Protein AF-0000000087758909 (afdb_homodimer)

Foldseek 3Di:
DPALAAEAEQVVADPVRVVCLLAVQAKEWEAALLDLLQLLLQLLLSVLSGYYYYHYADLVCGDPCCCVPANVVSDDTWMRRNNDTDDTSLRNSQVSCCVRVVRQQCPVPNVLVNVLLVVLLVLADCVLLLCLLQDPDPVCNVVSVVVLCVSLVVSLCSLCPVQVVQVVQDLDSNHPDNHSNCSNHLSSLVLSCLQCCVLPVDHRCPPRVSVVRSNVVVCPDPSNVSSHDDSVVNNVVCVVSNPD/DPALAAEAEQVVADPVRVVCLLAVQAKEWEAALLDLLQLLLQLLLSVLSGYYYYHYADLVCGDPCCCVPANVVSDDTWMRRNNDTDDTSLRNSQVSCCVRVVRQQCPVPPVLVNVLLVVLLVLADCVLLLCLLQDPDPVCNVVSVVVLCVSLVVSLCSLCPVQVVQQVQDLDSNHPDNHSNCSNHLSSLVLSCLQCCVLPVDRRCPPRVSVVRSNVVVCPDPSNVSSHDDSVVNNVVCVVSNPD

Sequence (488 aa):
MSGAFEIVDYNSLSESDLASLKQDGKVHLFNNLVCPFGQRALWSAVETGVKFRMIDVSLVDMPSSYVEKFNRYHTVPFLLDNGNAIFESAIIAQFLDVKYNNGKLHLRDNPEQAALAQLAQAKFEIGAFYGYLRNQDPSKKEEFENEIHETLSELEKIYREHAAEFRSKGPYLLGDKLSSAEINIIPFFYRFQIVLKHYRGFDVLAGYPLLTAAYYAAIERNAFKITVKEPEYYIKAYAKYANPMSGAFEIVDYNSLSESDLASLKQDGKVHLFNNLVCPFGQRALWSAVETGVKFRMIDVSLVDMPSSYVEKFNRYHTVPFLLDNGNAIFESAIIAQFLDVKYNNGKLHLRDNPEQAALAQLAQAKFEIGAFYGYLRNQDPSKKEEFENEIHETLSELEKIYREHAAEFRSKGPYLLGDKLSSAEINIIPFFYRFQIVLKHYRGFDVLAGYPLLTAAYYAAIERNAFKITVKEPEYYIKAYAKYANP

Radius of gyration: 23.15 Å; Cα contacts (8 Å, |Δi|>4): 794; chains: 2; bounding box: 54×66×54 Å

InterPro domains:
  IPR004045 Glutathione S-transferase, N-terminal [PF13417] (29-102)
  IPR004045 Glutathione S-transferase, N-terminal [PS50404] (25-104)
  IPR010987 Glutathione S-transferase, C-terminal-like [PS50405] (106-244)
  IPR036249 Thioredoxin-like superfamily [SSF52833] (21-104)
  IPR036282 Glutathione S-transferase, C-terminal domain superfamily [SSF47616] (126-243)
  IPR040079 Glutathione transferase family [SFLDS00019] (28-218)
  IPR041695 Glutathione S-transferase, C-terminal domain [PF16865] (121-225)
  IPR050983 Glutathione S-transferase Omega/HSP26 [PTHR43968] (21-242)

Structure (mmCIF, N/CA/C/O backbone):
data_AF-0000000087758909-model_v1
#
loop_
_entity.id
_entity.type
_entity.pdbx_description
1 polymer 'Glutathione transferase family protein'
#
loop_
_atom_site.group_PDB
_atom_site.id
_atom_site.type_symbol
_atom_site.label_atom_id
_atom_site.label_alt_id
_atom_site.label_comp_id
_atom_site.label_asym_id
_atom_site.label_entity_id
_atom_site.label_seq_id
_atom_site.pdbx_PDB_ins_code
_atom_site.Cartn_x
_atom_site.Cartn_y
_atom_site.Cartn_z
_atom_site.occupancy
_atom_site.B_iso_or_equiv
_atom_site.auth_seq_id
_atom_site.auth_comp_id
_atom_site.auth_asym_id
_atom_site.auth_atom_id
_atom_site.pdbx_PDB_model_num
ATOM 1 N N . MET A 1 1 ? -4.223 36 6.074 1 33.66 1 MET A N 1
ATOM 2 C CA . MET A 1 1 ? -3.646 34.812 5.473 1 33.66 1 MET A CA 1
ATOM 3 C C . MET A 1 1 ? -4.559 34.25 4.383 1 33.66 1 MET A C 1
ATOM 5 O O . MET A 1 1 ? -5.715 33.938 4.645 1 33.66 1 MET A O 1
ATOM 9 N N . SER A 1 2 ? -4.719 34.719 3.184 1 42.66 2 SER A N 1
ATOM 10 C CA . SER A 1 2 ? -5.57 34.406 2.041 1 42.66 2 SER A CA 1
ATOM 11 C C . SER A 1 2 ? -5.691 32.906 1.83 1 42.66 2 SER A C 1
ATOM 13 O O . SER A 1 2 ? -4.812 32.281 1.229 1 42.66 2 SER A O 1
ATOM 15 N N . GLY A 1 3 ? -5.918 31.938 2.779 1 57.09 3 GLY A N 1
ATOM 16 C CA . GLY A 1 3 ? -5.707 30.547 3.146 1 57.09 3 GLY A CA 1
ATOM 17 C C . GLY A 1 3 ? -6.277 29.578 2.135 1 57.09 3 GLY A C 1
ATOM 18 O O . GLY A 1 3 ? -7.297 29.844 1.504 1 57.09 3 GLY A O 1
ATOM 19 N N . ALA A 1 4 ? -5.438 28.641 1.337 1 78.56 4 ALA A N 1
ATOM 20 C CA . ALA A 1 4 ? -5.777 27.75 0.235 1 78.56 4 ALA A CA 1
ATOM 21 C C . ALA A 1 4 ? -7.023 26.938 0.555 1 78.56 4 ALA A C 1
ATOM 23 O O . ALA A 1 4 ? -7.77 26.547 -0.349 1 78.56 4 ALA A O 1
ATOM 24 N N . PHE A 1 5 ? -7.34 26.875 1.922 1 93.88 5 PHE A N 1
ATOM 25 C CA . PHE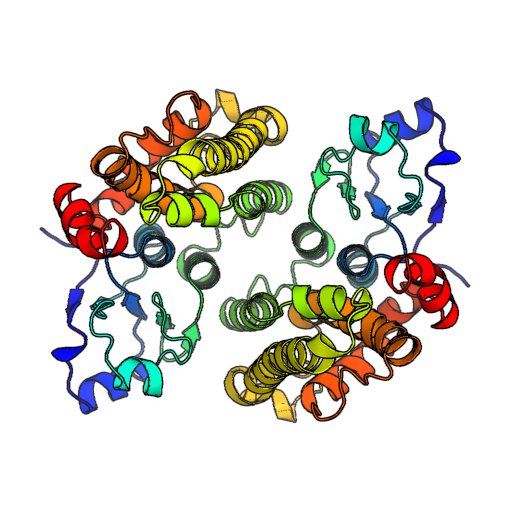 A 1 5 ? -8.508 26.094 2.314 1 93.88 5 PHE A CA 1
ATOM 26 C C . PHE A 1 5 ? -9.039 26.562 3.664 1 93.88 5 PHE A C 1
ATOM 28 O O . PHE A 1 5 ? -8.305 27.156 4.453 1 93.88 5 PHE A O 1
ATOM 35 N N . GLU A 1 6 ? -10.297 26.438 3.943 1 96.12 6 GLU A N 1
ATOM 36 C CA . GLU A 1 6 ? -10.953 26.766 5.203 1 96.12 6 GLU A CA 1
ATOM 37 C C . GLU A 1 6 ? -10.867 25.609 6.195 1 96.12 6 GLU A C 1
ATOM 39 O O . GLU A 1 6 ? -11.008 24.453 5.816 1 96.12 6 GLU A O 1
ATOM 44 N N . ILE A 1 7 ? -10.633 25.984 7.508 1 97.5 7 ILE A N 1
ATOM 45 C CA . ILE A 1 7 ? -10.656 24.984 8.578 1 97.5 7 ILE A CA 1
ATOM 46 C C . ILE A 1 7 ? -11.891 25.203 9.453 1 97.5 7 ILE A C 1
ATOM 48 O O . ILE A 1 7 ? -12.141 26.312 9.914 1 97.5 7 ILE A O 1
ATOM 52 N N . VAL A 1 8 ? -12.625 24.172 9.602 1 97.88 8 VAL A N 1
ATOM 53 C CA . VAL A 1 8 ? -13.812 24.203 10.445 1 97.88 8 VAL A CA 1
ATOM 54 C C . VAL A 1 8 ? -13.695 23.141 11.531 1 97.88 8 VAL A C 1
ATOM 56 O O . VAL A 1 8 ? -13.344 21.984 11.258 1 97.88 8 VAL A O 1
ATOM 59 N N . ASP A 1 9 ? -14.008 23.484 12.766 1 98.06 9 ASP A N 1
ATOM 60 C CA . ASP A 1 9 ? -13.992 22.531 13.867 1 98.06 9 ASP A CA 1
ATOM 61 C C . ASP A 1 9 ? -15.172 21.562 13.773 1 98.06 9 ASP A C 1
ATOM 63 O O . ASP A 1 9 ? -16.328 22 13.672 1 98.06 9 ASP A O 1
ATOM 67 N N . TYR A 1 10 ? -14.898 20.281 13.805 1 98.56 10 TYR A N 1
ATOM 68 C CA . TYR A 1 10 ? -15.945 19.266 13.727 1 98.56 10 TYR A CA 1
ATOM 69 C C . TYR A 1 10 ? -17.047 19.531 14.742 1 98.56 10 TYR A C 1
ATOM 71 O O . TYR A 1 10 ? -18.234 19.438 14.43 1 98.56 10 TYR A O 1
ATOM 79 N N . ASN A 1 11 ? -16.672 19.922 15.984 1 97.56 11 ASN A N 1
ATOM 80 C CA . ASN A 1 11 ? -17.609 20.062 17.094 1 97.56 11 ASN A CA 1
ATOM 81 C C . ASN A 1 11 ? -18.469 21.312 16.953 1 97.56 11 ASN A C 1
ATOM 83 O O . ASN A 1 11 ? -19.453 21.484 17.656 1 97.56 11 ASN A O 1
ATOM 87 N N . SER A 1 12 ? -18.094 22.203 16.047 1 97.88 12 SER A N 1
ATOM 88 C CA . SER A 1 12 ? -18.891 23.406 15.812 1 97.88 12 SER A CA 1
ATOM 89 C C . SER A 1 12 ? -20.031 23.141 14.844 1 97.88 12 SER A C 1
ATOM 91 O O . SER A 1 12 ? -20.922 23.969 14.68 1 97.88 12 SER A O 1
ATOM 93 N N . LEU A 1 13 ? -20.031 22 14.188 1 97.69 13 LEU A N 1
ATOM 94 C CA . LEU A 1 13 ? -21.031 21.656 13.195 1 97.69 13 LEU A CA 1
ATOM 95 C C . LEU A 1 13 ? -22.234 20.984 13.844 1 97.69 13 LEU A C 1
ATOM 97 O O . LEU A 1 13 ? -22.078 20.094 14.68 1 97.69 13 LEU A O 1
ATOM 101 N N . SER A 1 14 ? -23.469 21.391 13.492 1 97.06 14 SER A N 1
ATOM 102 C CA . SER A 1 14 ? -24.703 20.766 13.961 1 97.06 14 SER A CA 1
ATOM 103 C C . SER A 1 14 ? -24.938 19.422 13.266 1 97.06 14 SER A C 1
ATOM 105 O O . SER A 1 14 ? -24.266 19.109 12.281 1 97.06 14 SER A O 1
ATOM 107 N N . GLU A 1 15 ? -25.844 18.703 13.805 1 95.38 15 GLU A N 1
ATOM 108 C CA . GLU A 1 15 ? -26.234 17.453 13.172 1 95.38 15 GLU A CA 1
ATOM 109 C C . GLU A 1 15 ? -26.703 17.688 11.734 1 95.38 15 GLU A C 1
ATOM 111 O O . GLU A 1 15 ? -26.406 16.891 10.844 1 95.38 15 GLU A O 1
ATOM 116 N N . SER A 1 16 ? -27.422 18.719 11.594 1 96 16 SER A N 1
ATOM 117 C CA . SER A 1 16 ? -27.922 19.047 10.258 1 96 16 SER A CA 1
ATOM 118 C C . SER A 1 16 ? -26.781 19.422 9.32 1 96 16 SER A C 1
ATOM 120 O O . SER A 1 16 ? -26.812 19.078 8.141 1 96 16 SER A O 1
ATOM 122 N N . ASP A 1 17 ? -25.781 20.172 9.773 1 96.44 17 ASP A N 1
ATOM 123 C CA . ASP A 1 17 ? -24.609 20.5 8.984 1 96.44 17 ASP A CA 1
ATOM 124 C C . ASP A 1 17 ? -23.859 19.25 8.531 1 96.44 17 ASP A C 1
ATOM 126 O O . ASP A 1 17 ? -23.531 19.109 7.355 1 96.44 17 ASP A O 1
ATOM 130 N N . LEU A 1 18 ? -23.672 18.375 9.508 1 96.25 18 LEU A N 1
ATOM 131 C CA . LEU A 1 18 ? -22.953 17.141 9.227 1 96.25 18 LEU A CA 1
ATOM 132 C C . LEU A 1 18 ? -23.688 16.312 8.18 1 96.25 18 LEU A C 1
ATOM 134 O O . LEU A 1 18 ? -23.062 15.766 7.27 1 96.25 18 LEU A O 1
ATOM 138 N N . ALA A 1 19 ? -24.953 16.219 8.297 1 94.81 19 ALA A N 1
ATOM 139 C CA . ALA A 1 19 ? -25.766 15.469 7.336 1 94.81 19 ALA A CA 1
ATOM 140 C C . ALA A 1 19 ? -25.672 16.094 5.945 1 94.81 19 ALA A C 1
ATOM 142 O O . ALA A 1 19 ? -25.688 15.383 4.941 1 94.81 19 ALA A O 1
ATOM 143 N N . SER A 1 20 ? -25.562 17.344 5.863 1 96.44 20 SER A N 1
ATOM 144 C CA . SER A 1 20 ? -25.547 18.062 4.59 1 96.44 20 SER A CA 1
ATOM 145 C C . SER A 1 20 ? -24.234 17.844 3.852 1 96.44 20 SER A C 1
ATOM 147 O O . SER A 1 20 ? -24.172 17.984 2.629 1 96.44 20 SER A O 1
ATOM 149 N N . LEU A 1 21 ? -23.141 17.5 4.574 1 96.12 21 LEU A N 1
ATOM 150 C CA . LEU A 1 21 ? -21.828 17.297 3.965 1 96.12 21 LEU A CA 1
ATOM 151 C C . LEU A 1 21 ? -21.875 16.188 2.92 1 96.12 21 LEU A C 1
ATOM 153 O O . LEU A 1 21 ? -21.094 16.203 1.962 1 96.12 21 LEU A O 1
ATOM 157 N N . LYS A 1 22 ? -22.766 15.227 3.02 1 93.31 22 LYS A N 1
ATOM 158 C CA . LYS A 1 22 ? -22.828 14.062 2.146 1 93.31 22 LYS A CA 1
ATOM 159 C C . LYS A 1 22 ? -23.578 14.383 0.854 1 93.31 22 LYS A C 1
ATOM 161 O O . LYS A 1 22 ? -23.5 13.625 -0.115 1 93.31 22 LYS A O 1
ATOM 166 N N . GLN A 1 23 ? -24.188 15.656 0.849 1 93.94 23 GLN A N 1
ATOM 167 C CA . GLN A 1 23 ? -25.078 15.914 -0.288 1 93.94 23 GLN A CA 1
ATOM 168 C C . GLN A 1 23 ? -24.828 17.312 -0.862 1 93.94 23 GLN A C 1
ATOM 170 O O . GLN A 1 23 ? -25.547 17.734 -1.767 1 93.94 23 GLN A O 1
ATOM 175 N N . ASP A 1 24 ? -23.844 18.016 -0.482 1 96.25 24 ASP A N 1
ATOM 176 C CA . ASP A 1 24 ? -23.719 19.422 -0.848 1 96.25 24 ASP A CA 1
ATOM 177 C C . ASP A 1 24 ? -22.828 19.594 -2.076 1 96.25 24 ASP A C 1
ATOM 179 O O . ASP A 1 24 ? -22.578 20.703 -2.512 1 96.25 24 ASP A O 1
ATOM 183 N N . GLY A 1 25 ? -22.297 18.516 -2.646 1 96.12 25 GLY A N 1
ATOM 184 C CA . GLY A 1 25 ? -21.547 18.547 -3.887 1 96.12 25 GLY A CA 1
ATOM 185 C C . GLY A 1 25 ? -20.141 19.094 -3.713 1 96.12 25 GLY A C 1
ATOM 186 O O . GLY A 1 25 ? -19.484 19.453 -4.691 1 96.12 25 GLY A O 1
ATOM 187 N N . LYS A 1 26 ? -19.609 19.109 -2.486 1 97.44 26 LYS A N 1
ATOM 188 C CA . LYS A 1 26 ? -18.312 19.703 -2.189 1 97.44 26 LYS A CA 1
ATOM 189 C C . LYS A 1 26 ? -17.328 18.656 -1.689 1 97.44 26 LYS A C 1
ATOM 191 O O . LYS A 1 26 ? -17.672 17.484 -1.589 1 97.44 26 LYS A O 1
ATOM 196 N N . VAL A 1 27 ? -16.109 19.109 -1.549 1 98.38 27 VAL A N 1
ATOM 197 C CA . VAL A 1 27 ? -15.039 18.266 -1.03 1 98.38 27 VAL A CA 1
ATOM 198 C C . VAL A 1 27 ? -14.742 18.625 0.422 1 98.38 27 VAL A C 1
ATOM 200 O O . VAL A 1 27 ? -14.438 19.781 0.729 1 98.38 27 VAL A O 1
ATOM 203 N N . HIS A 1 28 ? -14.883 17.609 1.34 1 98.75 28 HIS A N 1
ATOM 204 C CA . HIS A 1 28 ? -14.602 17.781 2.76 1 98.75 28 HIS A CA 1
ATOM 205 C C . HIS A 1 28 ? -13.523 16.812 3.234 1 98.75 28 HIS A C 1
ATOM 207 O O . HIS A 1 28 ? -13.703 15.594 3.135 1 98.75 28 HIS A O 1
ATOM 213 N N . LEU A 1 29 ? -12.453 17.375 3.682 1 98.88 29 LEU A N 1
ATOM 214 C CA . LEU A 1 29 ? -11.359 16.562 4.219 1 98.88 29 LEU A CA 1
ATOM 215 C C . LEU A 1 29 ? -11.367 16.594 5.742 1 98.88 29 LEU A C 1
ATOM 217 O O . LEU A 1 29 ? -11.016 17.625 6.348 1 98.88 29 LEU A O 1
ATOM 221 N N . PHE A 1 30 ? -11.836 15.5 6.367 1 98.94 30 PHE A N 1
ATOM 222 C CA . PHE A 1 30 ? -11.703 15.359 7.812 1 98.94 30 PHE A CA 1
ATOM 223 C C . PHE A 1 30 ? -10.266 15.031 8.195 1 98.94 30 PHE A C 1
ATOM 225 O O . PHE A 1 30 ? -9.695 14.055 7.719 1 98.94 30 PHE A O 1
ATOM 232 N N . ASN A 1 31 ? -9.719 15.852 9.086 1 98.81 31 ASN A N 1
ATOM 233 C CA . ASN A 1 31 ? -8.273 15.773 9.289 1 98.81 31 ASN A CA 1
ATOM 234 C C . ASN A 1 31 ? -7.867 16.359 10.641 1 98.81 31 ASN A C 1
ATOM 236 O O . ASN A 1 31 ? -8.719 16.625 11.492 1 98.81 31 ASN A O 1
ATOM 240 N N . ASN A 1 32 ? -6.672 16.312 10.984 1 98.69 32 ASN A N 1
ATOM 241 C CA . ASN A 1 32 ? -6.004 16.953 12.117 1 98.69 32 ASN A CA 1
ATOM 242 C C . ASN A 1 32 ? -4.562 17.312 11.781 1 98.69 32 ASN A C 1
ATOM 244 O O . ASN A 1 32 ? -3.801 16.484 11.297 1 98.69 32 ASN A O 1
ATOM 248 N N . LEU A 1 33 ? -4.133 18.516 12.047 1 97.94 33 LEU A N 1
ATOM 249 C CA . LEU A 1 33 ? -2.844 19.047 11.609 1 97.94 33 LEU A CA 1
ATOM 250 C C . LEU A 1 33 ? -1.698 18.359 12.344 1 97.94 33 LEU A C 1
ATOM 252 O O . LEU A 1 33 ? -0.542 18.453 11.93 1 97.94 33 LEU A O 1
ATOM 256 N N . VAL A 1 34 ? -2.006 17.625 13.414 1 97.81 34 VAL A N 1
ATOM 257 C CA . VAL A 1 34 ? -0.989 16.922 14.188 1 97.81 34 VAL A CA 1
ATOM 258 C C . VAL A 1 34 ? -0.561 15.656 13.453 1 97.81 34 VAL A C 1
ATOM 260 O O . VAL A 1 34 ? 0.591 15.227 13.562 1 97.81 34 VAL A O 1
ATOM 263 N N . CYS A 1 35 ? -1.419 15.047 12.703 1 97.88 35 CYS A N 1
ATOM 264 C CA . CYS A 1 35 ? -1.244 13.703 12.156 1 97.88 35 CYS A CA 1
ATOM 265 C C . CYS A 1 35 ? -0.49 13.758 10.828 1 97.88 35 CYS A C 1
ATOM 267 O O . CYS A 1 35 ? -0.974 14.336 9.859 1 97.88 35 CYS A O 1
ATOM 269 N N . PRO A 1 36 ? 0.65 13.148 10.789 1 98.44 36 PRO A N 1
ATOM 270 C CA . PRO A 1 36 ? 1.379 13.156 9.516 1 98.44 36 PRO A CA 1
ATOM 271 C C . PRO A 1 36 ? 0.678 12.344 8.43 1 98.44 36 PRO A C 1
ATOM 273 O O . PRO A 1 36 ? 0.858 12.617 7.238 1 98.44 36 PRO A O 1
ATOM 276 N N . PHE A 1 37 ? -0.088 11.328 8.773 1 98.62 37 PHE A N 1
ATOM 277 C CA . PHE A 1 37 ? -0.928 10.641 7.797 1 98.62 37 PHE A CA 1
ATOM 278 C C . PHE A 1 37 ? -1.95 11.602 7.199 1 98.62 37 PHE A C 1
ATOM 280 O O . PHE A 1 37 ? -2.174 11.602 5.988 1 98.62 37 PHE A O 1
ATOM 287 N N . GLY A 1 38 ? -2.553 12.391 8.062 1 98.75 38 GLY A N 1
ATOM 288 C CA . GLY A 1 38 ? -3.469 13.414 7.598 1 98.75 38 GLY A CA 1
ATOM 289 C C . GLY A 1 38 ? -2.814 14.422 6.668 1 98.75 38 GLY A C 1
ATOM 290 O O . GLY A 1 38 ? -3.447 14.906 5.727 1 98.75 38 GLY A O 1
ATOM 291 N N . GLN A 1 39 ? -1.591 14.734 6.969 1 98.75 39 GLN A N 1
ATOM 292 C CA . GLN A 1 39 ? -0.885 15.719 6.148 1 98.75 39 GLN A CA 1
ATOM 293 C C . GLN A 1 39 ? -0.66 15.188 4.734 1 98.75 39 GLN A C 1
ATOM 295 O O . GLN A 1 39 ? -0.642 15.961 3.773 1 98.75 39 GLN A O 1
ATOM 300 N N . ARG A 1 40 ? -0.501 13.867 4.508 1 98.5 40 ARG A N 1
ATOM 301 C CA . ARG A 1 40 ? -0.451 13.297 3.166 1 98.5 40 ARG A CA 1
ATOM 302 C C . ARG A 1 40 ? -1.621 13.789 2.32 1 98.5 40 ARG A C 1
ATOM 304 O O . ARG A 1 40 ? -1.425 14.289 1.212 1 98.5 40 ARG A O 1
ATOM 311 N N . ALA A 1 41 ? -2.756 13.641 2.9 1 98.81 41 ALA A N 1
ATOM 312 C CA . ALA A 1 41 ? -3.992 13.977 2.199 1 98.81 41 ALA A CA 1
ATOM 313 C C . ALA A 1 41 ? -4.145 15.492 2.049 1 98.81 41 ALA A C 1
ATOM 315 O O . ALA A 1 41 ? -4.512 15.977 0.978 1 98.81 41 ALA A O 1
ATOM 316 N N . LEU A 1 42 ? -3.812 16.219 3.107 1 98.88 42 LEU A N 1
ATOM 317 C CA . LEU A 1 42 ? -3.961 17.656 3.1 1 98.88 42 LEU A CA 1
ATOM 318 C C . LEU A 1 42 ? -3.014 18.297 2.09 1 98.88 42 LEU A C 1
ATOM 320 O O . LEU A 1 42 ? -3.426 19.141 1.293 1 98.88 42 LEU A O 1
ATOM 324 N N . TRP A 1 43 ? -1.758 17.844 2.137 1 98.88 43 TRP A N 1
ATOM 325 C CA . TRP A 1 43 ? -0.763 18.344 1.188 1 98.88 43 TRP A CA 1
ATOM 326 C C . TRP A 1 43 ? -1.171 18.016 -0.245 1 98.88 43 TRP A C 1
ATOM 328 O O . TRP A 1 43 ? -1.09 18.875 -1.127 1 98.88 43 TRP A O 1
ATOM 338 N N . SER A 1 44 ? -1.695 16.828 -0.511 1 98.75 44 SER A N 1
ATOM 339 C CA . SER A 1 44 ? -2.178 16.438 -1.832 1 98.75 44 SER A CA 1
ATOM 340 C C . SER A 1 44 ? -3.326 17.328 -2.285 1 98.75 44 SER A C 1
ATOM 342 O O . SER A 1 44 ? -3.369 17.75 -3.443 1 98.75 44 SER A O 1
ATOM 344 N N . ALA A 1 45 ? -4.238 17.625 -1.367 1 98.75 45 ALA A N 1
ATOM 345 C CA . ALA A 1 45 ? -5.371 18.469 -1.714 1 98.75 45 ALA A CA 1
ATOM 346 C C . ALA A 1 45 ? -4.895 19.844 -2.189 1 98.75 45 ALA A C 1
ATOM 348 O O . ALA A 1 45 ? -5.355 20.344 -3.219 1 98.75 45 ALA A O 1
ATOM 349 N N . VAL A 1 46 ? -3.938 20.328 -1.503 1 98.62 46 VAL A N 1
ATOM 350 C CA . VAL A 1 46 ? -3.451 21.656 -1.845 1 98.62 46 VAL A CA 1
ATOM 351 C C . VAL A 1 46 ? -2.658 21.609 -3.148 1 98.62 46 VAL A C 1
ATOM 353 O O . VAL A 1 46 ? -2.828 22.453 -4.023 1 98.62 46 VAL A O 1
ATOM 356 N N . GLU A 1 47 ? -1.834 20.578 -3.326 1 98.31 47 GLU A N 1
ATOM 357 C CA . GLU A 1 47 ? -1.015 20.438 -4.527 1 98.31 47 GLU A CA 1
ATOM 358 C C . GLU A 1 47 ? -1.883 20.281 -5.773 1 98.31 47 GLU A C 1
ATOM 360 O O . GLU A 1 47 ? -1.497 20.719 -6.859 1 98.31 47 GLU A O 1
ATOM 365 N N . THR A 1 48 ? -3.076 19.688 -5.66 1 97.88 48 THR A N 1
ATOM 366 C CA . THR A 1 48 ? -3.914 19.375 -6.812 1 97.88 48 THR A CA 1
ATOM 367 C C . THR A 1 48 ? -4.812 20.562 -7.164 1 97.88 48 THR A C 1
ATOM 369 O O . THR A 1 48 ? -5.41 20.594 -8.242 1 97.88 48 THR A O 1
ATOM 372 N N . GLY A 1 49 ? -4.984 21.469 -6.219 1 97.19 49 GLY A N 1
ATOM 373 C CA . GLY A 1 49 ? -5.758 22.672 -6.461 1 97.19 49 GLY A CA 1
ATOM 374 C C . GLY A 1 49 ? -7.25 22.484 -6.266 1 97.19 49 GLY A C 1
ATOM 375 O O . GLY A 1 49 ? -8.039 23.391 -6.531 1 97.19 49 GLY A O 1
ATOM 376 N N . VAL A 1 50 ? -7.629 21.375 -5.777 1 97.69 50 VAL A N 1
ATOM 377 C CA . VAL A 1 50 ? -9.047 21.125 -5.531 1 97.69 50 VAL A CA 1
ATOM 378 C C . VAL A 1 50 ? -9.555 22.109 -4.469 1 97.69 50 VAL A C 1
ATOM 380 O O . VAL A 1 50 ? -8.836 22.422 -3.52 1 97.69 50 VAL A O 1
ATOM 383 N N . LYS A 1 51 ? -10.758 22.641 -4.711 1 97.81 51 LYS A N 1
ATOM 384 C CA . LYS A 1 51 ? -11.414 23.422 -3.658 1 97.81 51 LYS A CA 1
ATOM 385 C C . LYS A 1 51 ? -12 22.5 -2.59 1 97.81 51 LYS A C 1
ATOM 387 O O . LYS A 1 51 ? -12.711 21.547 -2.91 1 97.81 51 LYS A O 1
ATOM 392 N N . PHE A 1 52 ? -11.625 22.75 -1.332 1 98.31 52 PHE A N 1
ATOM 393 C CA . PHE A 1 52 ? -12.102 21.906 -0.246 1 98.31 52 PHE A CA 1
ATOM 394 C C . PHE A 1 52 ? -12.133 22.672 1.069 1 98.31 52 PHE A C 1
ATOM 396 O O . PHE A 1 52 ? -11.602 23.781 1.157 1 98.31 52 PHE A O 1
ATOM 403 N N . ARG A 1 53 ? -12.781 22.125 2.035 1 96.88 53 ARG A N 1
ATOM 404 C CA . ARG A 1 53 ? -12.656 22.547 3.426 1 96.88 53 ARG A CA 1
ATOM 405 C C . ARG A 1 53 ? -12.109 21.422 4.293 1 96.88 53 ARG A C 1
ATOM 407 O O . ARG A 1 53 ? -12.352 20.234 4.023 1 96.88 53 ARG A O 1
ATOM 414 N N . MET A 1 54 ? -11.32 21.844 5.215 1 98.62 54 MET A N 1
ATOM 415 C CA . MET A 1 54 ? -10.82 20.891 6.199 1 98.62 54 MET A CA 1
ATOM 416 C C . MET A 1 54 ? -11.672 20.906 7.461 1 98.62 54 MET A C 1
ATOM 418 O O . MET A 1 54 ? -11.906 21.969 8.047 1 98.62 54 MET A O 1
ATOM 422 N N . ILE A 1 55 ? -12.242 19.797 7.762 1 98.75 55 ILE A N 1
ATOM 423 C CA . ILE A 1 55 ? -12.953 19.641 9.023 1 98.75 55 ILE A CA 1
ATOM 424 C C . ILE A 1 55 ? -12.008 19.062 10.078 1 98.75 55 ILE A C 1
ATOM 426 O O . ILE A 1 55 ? -11.57 17.906 9.969 1 98.75 55 ILE A O 1
ATOM 430 N N . ASP A 1 56 ? -11.734 19.844 11.047 1 98.69 56 ASP A N 1
ATOM 431 C CA . ASP A 1 56 ? -10.766 19.484 12.078 1 98.69 56 ASP A CA 1
ATOM 432 C C . ASP A 1 56 ? -11.375 18.531 13.102 1 98.69 56 ASP A C 1
ATOM 434 O O . ASP A 1 56 ? -12.352 18.875 13.773 1 98.69 56 ASP A O 1
ATOM 438 N N . VAL A 1 57 ? -10.828 17.328 13.188 1 98.81 57 VAL A N 1
ATOM 439 C CA . VAL A 1 57 ? -11.281 16.297 14.109 1 98.81 57 VAL A CA 1
ATOM 440 C C . VAL A 1 57 ? -10.242 16.094 15.203 1 98.81 57 VAL A C 1
ATOM 442 O O . VAL A 1 57 ? -9.086 15.766 14.922 1 98.81 57 VAL A O 1
ATOM 445 N N . SER A 1 58 ? -10.656 16.219 16.453 1 97.5 58 SER A N 1
ATOM 446 C CA . SER A 1 58 ? -9.742 16.031 17.578 1 97.5 58 SER A CA 1
ATOM 447 C C . SER A 1 58 ? -9.234 14.602 17.656 1 97.5 58 SER A C 1
ATOM 449 O O . SER A 1 58 ? -10.016 13.648 17.531 1 97.5 58 SER A O 1
ATOM 451 N N . LEU A 1 59 ? -7.973 14.445 17.969 1 95.5 59 LEU A N 1
ATOM 452 C CA . LEU A 1 59 ? -7.391 13.117 18.141 1 95.5 59 LEU A CA 1
ATOM 453 C C . LEU A 1 59 ? -7.445 12.68 19.609 1 95.5 59 LEU A C 1
ATOM 455 O O . LEU A 1 59 ? -7.508 11.484 19.891 1 95.5 59 LEU A O 1
ATOM 459 N N . VAL A 1 60 ? -7.297 13.625 20.484 1 92.25 60 VAL A N 1
ATOM 460 C CA . VAL A 1 60 ? -7.262 13.359 21.922 1 92.25 60 VAL A CA 1
ATOM 461 C C . VAL A 1 60 ? -8.672 13.047 22.422 1 92.25 60 VAL A C 1
ATOM 463 O O . VAL A 1 60 ? -8.852 12.18 23.281 1 92.25 60 VAL A O 1
ATOM 466 N N . ASP A 1 61 ? -9.641 13.695 21.938 1 94.5 61 ASP A N 1
ATOM 467 C CA . ASP A 1 61 ? -11.062 13.492 22.234 1 94.5 61 ASP A CA 1
ATOM 468 C C . ASP A 1 61 ? -11.867 13.344 20.953 1 94.5 61 ASP A C 1
ATOM 470 O O . ASP A 1 61 ? -12.719 14.188 20.641 1 94.5 61 ASP A O 1
ATOM 474 N N . MET A 1 62 ? -11.617 12.266 20.25 1 97.56 62 MET A N 1
ATOM 475 C CA . MET A 1 62 ? -12.289 12.078 18.953 1 97.56 62 MET A CA 1
ATOM 476 C C . MET A 1 62 ? -13.797 11.914 19.141 1 97.56 62 MET A C 1
ATOM 478 O O . MET A 1 62 ? -14.242 11.062 19.922 1 97.56 62 MET A O 1
ATOM 482 N N . PRO A 1 63 ? -14.539 12.688 18.422 1 98 63 PRO A N 1
ATOM 483 C CA . PRO A 1 63 ? -15.992 12.594 18.594 1 98 63 PRO A CA 1
ATOM 484 C C . PRO A 1 63 ? -16.547 11.234 18.172 1 98 63 PRO A C 1
ATOM 486 O O . PRO A 1 63 ? -16.234 10.742 17.094 1 98 63 PRO A O 1
ATOM 489 N N . SER A 1 64 ? -17.438 10.648 19.047 1 97.31 64 SER A N 1
ATOM 490 C CA . SER A 1 64 ? -18.047 9.367 18.719 1 97.31 64 SER A CA 1
ATOM 491 C C . SER A 1 64 ? -18.891 9.461 17.453 1 97.31 64 SER A C 1
ATOM 493 O O . SER A 1 64 ? -18.984 8.492 16.703 1 97.31 64 SER A O 1
ATOM 495 N N . SER A 1 65 ? -19.469 10.609 17.25 1 97.62 65 SER A N 1
ATOM 496 C CA . SER A 1 65 ? -20.312 10.797 16.078 1 97.62 65 SER A CA 1
ATOM 497 C C . SER A 1 65 ? -19.484 10.758 14.797 1 97.62 65 SER A C 1
ATOM 499 O O . SER A 1 65 ? -19.969 10.336 13.742 1 97.62 65 SER A O 1
ATOM 501 N N . TYR A 1 66 ? -18.203 11.234 14.867 1 98.5 66 TYR A N 1
ATOM 502 C CA . TYR A 1 66 ? -17.312 11.125 13.719 1 98.5 66 TYR A CA 1
ATOM 503 C C . TYR A 1 66 ? -17.062 9.672 13.336 1 98.5 66 TYR A C 1
ATOM 505 O O . TYR A 1 66 ? -17.156 9.305 12.164 1 98.5 66 TYR A O 1
ATOM 513 N N . VAL A 1 67 ? -16.859 8.859 14.352 1 98.19 67 VAL A N 1
ATOM 514 C CA . VAL A 1 67 ? -16.609 7.434 14.141 1 98.19 67 VAL A CA 1
ATOM 515 C C . VAL A 1 67 ? -17.875 6.754 13.617 1 98.19 67 VAL A C 1
ATOM 517 O O . VAL A 1 67 ? -17.812 5.984 12.656 1 98.19 67 VAL A O 1
ATOM 520 N N . GLU A 1 68 ? -18.969 7.098 14.133 1 97.12 68 GLU A N 1
ATOM 521 C CA . GLU A 1 68 ? -20.234 6.457 13.789 1 97.12 68 GLU A CA 1
ATOM 522 C C . GLU A 1 68 ? -20.703 6.879 12.398 1 97.12 68 GLU A C 1
ATOM 524 O O . GLU A 1 68 ? -21.172 6.047 11.617 1 97.12 68 GLU A O 1
ATOM 529 N N . LYS A 1 69 ? -20.5 8.109 12.031 1 96.56 69 LYS A N 1
ATOM 530 C CA . LYS A 1 69 ? -21.172 8.648 10.859 1 96.56 69 LYS A CA 1
ATOM 531 C C . LYS A 1 69 ? -20.219 8.703 9.656 1 96.56 69 LYS A C 1
ATOM 533 O O . LYS A 1 69 ? -20.672 8.711 8.508 1 96.56 69 LYS A O 1
ATOM 538 N N . PHE A 1 70 ? -18.922 8.797 9.914 1 97.69 70 PHE A N 1
ATOM 539 C CA . PHE A 1 70 ? -18.031 9.117 8.805 1 97.69 70 PHE A CA 1
ATOM 540 C C . PHE A 1 70 ? -16.953 8.047 8.656 1 97.69 70 PHE A C 1
ATOM 542 O O . PHE A 1 70 ? -16.875 7.383 7.621 1 97.69 70 PHE A O 1
ATOM 549 N N . ASN A 1 71 ? -16.188 7.848 9.664 1 98.25 71 ASN A N 1
ATOM 550 C CA . ASN A 1 71 ? -15.062 6.938 9.516 1 98.25 71 ASN A CA 1
ATOM 551 C C . ASN A 1 71 ? -14.992 5.93 10.664 1 98.25 71 ASN A C 1
ATOM 553 O O . ASN A 1 71 ? -14.32 6.172 11.672 1 98.25 71 ASN A O 1
ATOM 557 N N . ARG A 1 72 ? -15.438 4.77 10.383 1 97.5 72 ARG A N 1
ATOM 558 C CA . ARG A 1 72 ? -15.539 3.727 11.391 1 97.5 72 ARG A CA 1
ATOM 559 C C . ARG A 1 72 ? -14.156 3.213 11.789 1 97.5 72 ARG A C 1
ATOM 561 O O . ARG A 1 72 ? -14.023 2.459 12.758 1 97.5 72 ARG A O 1
ATOM 568 N N . TYR A 1 73 ? -13.133 3.633 11.102 1 97.69 73 TYR A N 1
ATOM 569 C CA . TYR A 1 73 ? -11.797 3.135 11.391 1 97.69 73 TYR A CA 1
ATOM 570 C C . TYR A 1 73 ? -11.125 3.963 12.477 1 97.69 73 TYR A C 1
ATOM 572 O O . TYR A 1 73 ? -10.008 3.656 12.906 1 97.69 73 TYR A O 1
ATOM 580 N N . HIS A 1 74 ? -11.797 5.043 12.945 1 97.56 74 HIS A N 1
ATOM 581 C CA . HIS A 1 74 ? -11.328 5.832 14.078 1 97.56 74 HIS A CA 1
ATOM 582 C C . HIS A 1 74 ? -9.992 6.5 13.766 1 97.56 74 HIS A C 1
ATOM 584 O O . HIS A 1 74 ? -9.078 6.492 14.594 1 97.56 74 HIS A O 1
ATOM 590 N N . THR A 1 75 ? -9.844 6.945 12.477 1 97.81 75 THR A N 1
ATOM 591 C CA . THR A 1 75 ? -8.609 7.613 12.062 1 97.81 75 THR A CA 1
ATOM 592 C C . THR A 1 75 ? -8.914 8.867 11.25 1 97.81 75 THR A C 1
ATOM 594 O O . THR A 1 75 ? -10.062 9.078 10.836 1 97.81 75 THR A O 1
ATOM 597 N N . VAL A 1 76 ? -8.039 9.742 11.172 1 98.44 76 VAL A N 1
ATOM 598 C CA . VAL A 1 76 ? -7.941 10.75 10.117 1 98.44 76 VAL A CA 1
ATOM 599 C C . VAL A 1 76 ? -6.734 10.461 9.234 1 98.44 76 VAL A C 1
ATOM 601 O O . VAL A 1 76 ? -5.793 9.789 9.656 1 98.44 76 VAL A O 1
ATOM 604 N N . PRO A 1 77 ? -6.742 10.836 8.008 1 98.81 77 PRO A N 1
ATOM 605 C CA . PRO A 1 77 ? -7.754 11.617 7.297 1 98.81 77 PRO A CA 1
ATOM 606 C C . PRO A 1 77 ? -8.938 10.766 6.828 1 98.81 77 PRO A C 1
ATOM 608 O O . PRO A 1 77 ? -8.852 9.539 6.824 1 98.81 77 PRO A O 1
ATOM 611 N N . PHE A 1 78 ? -10.031 11.375 6.598 1 98.88 78 PHE A N 1
ATOM 612 C CA . PHE A 1 78 ? -11.219 10.875 5.926 1 98.88 78 PHE A CA 1
ATOM 613 C C . PHE A 1 78 ? -11.742 11.891 4.918 1 98.88 78 PHE A C 1
ATOM 615 O O . PHE A 1 78 ? -11.812 13.086 5.215 1 98.88 78 PHE A O 1
ATOM 622 N N . LEU A 1 79 ? -12.031 11.453 3.662 1 98.88 79 LEU A N 1
ATOM 623 C CA . LEU A 1 79 ? -12.445 12.359 2.598 1 98.88 79 LEU A CA 1
ATOM 624 C C . LEU A 1 79 ? -13.875 12.078 2.166 1 98.88 79 LEU A C 1
ATOM 626 O O . LEU A 1 79 ? -14.25 10.922 1.967 1 98.88 79 LEU A O 1
ATOM 630 N N . LEU A 1 80 ? -14.656 13.086 2.137 1 98.5 80 LEU A N 1
ATOM 631 C CA . LEU A 1 80 ? -15.945 13.086 1.454 1 98.5 80 LEU A CA 1
ATOM 632 C C . LEU A 1 80 ? -15.891 13.922 0.182 1 98.5 80 LEU A C 1
ATOM 634 O O . LEU A 1 80 ? -15.742 15.148 0.247 1 98.5 80 LEU A O 1
ATOM 638 N N . ASP A 1 81 ? -15.883 13.305 -0.952 1 98.12 81 ASP A N 1
ATOM 639 C CA . ASP A 1 81 ? -15.914 13.977 -2.244 1 98.12 81 ASP A CA 1
ATOM 640 C C . ASP A 1 81 ? -17.297 13.883 -2.881 1 98.12 81 ASP A C 1
ATOM 642 O O . ASP A 1 81 ? -17.625 12.875 -3.518 1 98.12 81 ASP A O 1
ATOM 646 N N . ASN A 1 82 ? -18.094 14.922 -2.738 1 93.75 82 ASN A N 1
ATOM 647 C CA . ASN A 1 82 ? -19.469 14.914 -3.219 1 93.75 82 ASN A CA 1
ATOM 648 C C . ASN A 1 82 ? -20.25 13.703 -2.707 1 93.75 82 ASN A C 1
ATOM 650 O O . ASN A 1 82 ? -20.859 12.969 -3.49 1 93.75 82 ASN A O 1
ATOM 654 N N . GLY A 1 83 ? -20 13.422 -1.4 1 93.44 83 GLY A N 1
ATOM 655 C CA . GLY A 1 83 ? -20.734 12.352 -0.743 1 93.44 83 GLY A CA 1
ATOM 656 C C . GLY A 1 83 ? -20.031 11.008 -0.83 1 93.44 83 GLY A C 1
ATOM 657 O O . GLY A 1 83 ? -20.406 10.062 -0.13 1 93.44 83 GLY A O 1
ATOM 658 N N . ASN A 1 84 ? -19.062 10.906 -1.67 1 95.81 84 ASN A N 1
ATOM 659 C CA . ASN A 1 84 ? -18.297 9.664 -1.786 1 95.81 84 ASN A CA 1
ATOM 660 C C . ASN A 1 84 ? -17.188 9.586 -0.731 1 95.81 84 ASN A C 1
ATOM 662 O O . ASN A 1 84 ? -16.344 10.477 -0.641 1 95.81 84 ASN A O 1
ATOM 666 N N . ALA A 1 85 ? -17.234 8.508 0.041 1 98.25 85 ALA A N 1
ATOM 667 C CA . ALA A 1 85 ? -16.297 8.312 1.142 1 98.25 85 ALA A CA 1
ATOM 668 C C . ALA A 1 85 ? -15 7.676 0.649 1 98.25 85 ALA A C 1
ATOM 670 O O . ALA A 1 85 ? -15.031 6.656 -0.043 1 98.25 85 ALA A O 1
ATOM 671 N N . ILE A 1 86 ? -13.898 8.242 0.917 1 98.81 86 ILE A N 1
ATOM 672 C CA . ILE A 1 86 ? -12.57 7.707 0.64 1 98.81 86 ILE A CA 1
ATOM 673 C C . ILE A 1 86 ? -11.766 7.617 1.937 1 98.81 86 ILE A C 1
ATOM 675 O O . ILE A 1 86 ? -11.719 8.578 2.711 1 98.81 86 ILE A O 1
ATOM 679 N N . PHE A 1 87 ? -11.148 6.453 2.135 1 98.75 87 PHE A N 1
ATOM 680 C CA . PHE A 1 87 ? -10.461 6.148 3.385 1 98.75 87 PHE A CA 1
ATOM 681 C C . PHE A 1 87 ? -8.961 6.023 3.16 1 98.75 87 PHE A C 1
ATOM 683 O O . PHE A 1 87 ? -8.508 5.91 2.021 1 98.75 87 PHE A O 1
ATOM 690 N N . GLU A 1 88 ? -8.203 6.09 4.242 1 98.69 88 GLU A N 1
ATOM 691 C CA . GLU A 1 88 ? -6.762 5.836 4.273 1 98.69 88 GLU A CA 1
ATOM 692 C C . GLU A 1 88 ? -5.988 6.969 3.604 1 98.69 88 GLU A C 1
ATOM 694 O O . GLU A 1 88 ? -6.312 7.371 2.484 1 98.69 88 GLU A O 1
ATOM 699 N N . SER A 1 89 ? -4.98 7.43 4.207 1 98.75 89 SER A N 1
ATOM 700 C CA . SER A 1 89 ? -4.285 8.664 3.844 1 98.75 89 SER A CA 1
ATOM 701 C C . SER A 1 89 ? -3.658 8.555 2.457 1 98.75 89 SER A C 1
ATOM 703 O O . SER A 1 89 ? -3.834 9.438 1.619 1 98.75 89 SER A O 1
ATOM 705 N N . ALA A 1 90 ? -2.953 7.422 2.197 1 98.69 90 ALA A N 1
ATOM 706 C CA . ALA A 1 90 ? -2.279 7.277 0.908 1 98.69 90 ALA A CA 1
ATOM 707 C C . ALA A 1 90 ? -3.291 7.109 -0.223 1 98.69 90 ALA A C 1
ATOM 709 O O . ALA A 1 90 ? -3.072 7.594 -1.336 1 98.69 90 ALA A O 1
ATOM 710 N N . ILE A 1 91 ? -4.43 6.402 0.066 1 98.81 91 ILE A N 1
ATOM 711 C CA . ILE A 1 91 ? -5.488 6.211 -0.919 1 98.81 91 ILE A CA 1
ATOM 712 C C . ILE A 1 91 ? -6.164 7.547 -1.221 1 98.81 91 ILE A C 1
ATOM 714 O O . ILE A 1 91 ? -6.414 7.875 -2.383 1 98.81 91 ILE A O 1
ATOM 718 N N . ILE A 1 92 ? -6.387 8.336 -0.201 1 98.94 92 ILE A N 1
ATOM 719 C CA . ILE A 1 92 ? -6.988 9.656 -0.362 1 98.94 92 ILE A CA 1
ATOM 720 C C . ILE A 1 92 ? -6.074 10.539 -1.209 1 98.94 92 ILE A C 1
ATOM 722 O O . ILE A 1 92 ? -6.535 11.219 -2.127 1 98.94 92 ILE A O 1
ATOM 726 N N . ALA A 1 93 ? -4.789 10.531 -0.925 1 98.88 93 ALA A N 1
ATOM 727 C CA . ALA A 1 93 ? -3.834 11.328 -1.686 1 98.88 93 ALA A CA 1
ATOM 728 C C . ALA A 1 93 ? -3.863 10.953 -3.166 1 98.88 93 ALA A C 1
ATOM 730 O O . ALA A 1 93 ? -3.9 11.836 -4.031 1 98.88 93 ALA A O 1
ATOM 731 N N . GLN A 1 94 ? -3.854 9.703 -3.406 1 98.62 94 GLN A N 1
ATOM 732 C CA . GLN A 1 94 ? -3.895 9.242 -4.789 1 98.62 94 GLN A CA 1
ATOM 733 C C . GLN A 1 94 ? -5.223 9.602 -5.449 1 98.62 94 GLN A C 1
ATOM 735 O O . GLN A 1 94 ? -5.25 10.039 -6.605 1 98.62 94 GLN A O 1
ATOM 740 N N . PHE A 1 95 ? -6.316 9.406 -4.727 1 98.81 95 PHE A N 1
ATOM 741 C CA . PHE A 1 95 ? -7.648 9.742 -5.227 1 98.81 95 PHE A CA 1
ATOM 742 C C . PHE A 1 95 ? -7.711 11.203 -5.66 1 98.81 95 PHE A C 1
ATOM 744 O O . PHE A 1 95 ? -8.117 11.508 -6.781 1 98.81 95 PHE A O 1
ATOM 751 N N . LEU A 1 96 ? -7.27 12.078 -4.82 1 98.81 96 LEU A N 1
ATOM 752 C CA . LEU A 1 96 ? -7.297 13.508 -5.105 1 98.81 96 LEU A CA 1
ATOM 753 C C . LEU A 1 96 ? -6.449 13.836 -6.328 1 98.81 96 LEU A C 1
ATOM 755 O O . LEU A 1 96 ? -6.852 14.641 -7.172 1 98.81 96 LEU A O 1
ATOM 759 N N . ASP A 1 97 ? -5.336 13.227 -6.422 1 98.69 97 ASP A N 1
ATOM 760 C CA . ASP A 1 97 ? -4.438 13.469 -7.543 1 98.69 97 ASP A CA 1
ATOM 761 C C . ASP A 1 97 ? -5.066 13.016 -8.859 1 98.69 97 ASP A C 1
ATOM 763 O O . ASP A 1 97 ? -5.07 13.758 -9.844 1 98.69 97 ASP A O 1
ATOM 767 N N . VAL A 1 98 ? -5.625 11.805 -8.867 1 98.12 98 VAL A N 1
ATOM 768 C CA . VAL A 1 98 ? -6.195 11.266 -10.102 1 98.12 98 VAL A CA 1
ATOM 769 C C . VAL A 1 98 ? -7.41 12.094 -10.516 1 98.12 98 VAL A C 1
ATOM 771 O O . VAL A 1 98 ? -7.531 12.492 -11.672 1 98.12 98 VAL A O 1
ATOM 774 N N . LYS A 1 99 ? -8.188 12.438 -9.625 1 97.88 99 LYS A N 1
ATOM 775 C CA . LYS A 1 99 ? -9.453 13.078 -9.953 1 97.88 99 LYS A CA 1
ATOM 776 C C . LYS A 1 99 ? -9.25 14.555 -10.297 1 97.88 99 LYS A C 1
ATOM 778 O O . LYS A 1 99 ? -9.906 15.078 -11.195 1 97.88 99 LYS A O 1
ATOM 783 N N . TYR A 1 100 ? -8.312 15.219 -9.648 1 98.12 100 TYR A N 1
ATOM 784 C CA . TYR A 1 100 ? -8.289 16.672 -9.758 1 98.12 100 TYR A CA 1
ATOM 785 C C . TYR A 1 100 ? -6.992 17.156 -10.391 1 98.12 100 TYR A C 1
ATOM 787 O O . TYR A 1 100 ? -6.844 18.344 -10.703 1 98.12 100 TYR A O 1
ATOM 795 N N . ASN A 1 101 ? -6.078 16.297 -10.609 1 97.94 101 ASN A N 1
ATOM 796 C CA . ASN A 1 101 ? -4.777 16.688 -11.141 1 97.94 101 ASN A CA 1
ATOM 797 C C . ASN A 1 101 ? -4.289 15.711 -12.203 1 97.94 101 ASN A C 1
ATOM 799 O O . ASN A 1 101 ? -3.086 15.617 -12.461 1 97.94 101 ASN A O 1
ATOM 803 N N . ASN A 1 102 ? -5.168 14.852 -12.742 1 97.06 102 ASN A N 1
ATOM 804 C CA . ASN A 1 102 ? -4.926 13.914 -13.836 1 97.06 102 ASN A CA 1
ATOM 805 C C . ASN A 1 102 ? -3.855 12.891 -13.461 1 97.06 102 ASN A C 1
ATOM 807 O O . ASN A 1 102 ? -3.148 12.383 -14.336 1 97.06 102 ASN A O 1
ATOM 811 N N . GLY A 1 103 ? -3.652 12.711 -12.211 1 97.75 103 GLY A N 1
ATOM 812 C CA . GLY A 1 103 ? -2.756 11.664 -11.742 1 97.75 103 GLY A CA 1
ATOM 813 C C . GLY A 1 103 ? -1.291 12 -11.945 1 97.75 103 GLY A C 1
ATOM 814 O O . GLY A 1 103 ? -0.456 11.102 -12.078 1 97.75 103 GLY A O 1
ATOM 815 N N . LYS A 1 104 ? -0.903 13.273 -11.922 1 97.69 104 LYS A N 1
ATOM 816 C CA . LYS A 1 104 ? 0.469 13.688 -12.203 1 97.69 104 LYS A CA 1
ATOM 817 C C . LYS A 1 104 ? 1.396 13.344 -11.047 1 97.69 104 LYS A C 1
ATOM 819 O O . LYS A 1 104 ? 2.535 12.922 -11.258 1 97.69 104 LYS A O 1
ATOM 824 N N . LEU A 1 105 ? 0.941 13.445 -9.836 1 98.06 105 LEU A N 1
ATOM 825 C CA . LEU A 1 105 ? 1.759 13.164 -8.664 1 98.06 105 LEU A CA 1
ATOM 826 C C . LEU A 1 105 ? 2.01 11.664 -8.523 1 98.06 105 LEU A C 1
ATOM 828 O O . LEU A 1 105 ? 3.096 11.25 -8.117 1 98.06 105 LEU A O 1
ATOM 832 N N . HIS A 1 106 ? 1.042 10.852 -8.883 1 95.88 106 HIS A N 1
ATOM 833 C CA . HIS A 1 106 ? 1.143 9.406 -8.766 1 95.88 106 HIS A CA 1
ATOM 834 C C . HIS A 1 106 ? 1.701 8.781 -10.039 1 95.88 106 HIS A C 1
ATOM 836 O O . HIS A 1 106 ? 1.964 7.578 -10.086 1 95.88 106 HIS A O 1
ATOM 842 N N . LEU A 1 107 ? 1.931 9.586 -11.031 1 97 107 LEU A N 1
ATOM 843 C CA . LEU A 1 107 ? 2.562 9.195 -12.289 1 97 107 LEU A CA 1
ATOM 844 C C . LEU A 1 107 ? 1.723 8.148 -13.016 1 97 107 LEU A C 1
ATOM 846 O O . LEU A 1 107 ? 2.234 7.102 -13.414 1 97 107 LEU A O 1
ATOM 850 N N . ARG A 1 108 ? 0.458 8.445 -13.172 1 95.31 108 ARG A N 1
ATOM 851 C CA . ARG A 1 108 ? -0.562 7.555 -13.711 1 95.31 108 ARG A CA 1
ATOM 852 C C . ARG A 1 108 ? -0.169 7.043 -15.094 1 95.31 108 ARG A C 1
ATOM 854 O O . ARG A 1 108 ? -0.452 5.895 -15.438 1 95.31 108 ARG A O 1
ATOM 861 N N . ASP A 1 109 ? 0.508 7.828 -15.891 1 95.06 109 ASP A N 1
ATOM 862 C CA . ASP A 1 109 ? 0.776 7.488 -17.281 1 95.06 109 ASP A CA 1
ATOM 863 C C . ASP A 1 109 ? 2.215 7.008 -17.469 1 95.06 109 ASP A C 1
ATOM 865 O O . ASP A 1 109 ? 2.674 6.816 -18.594 1 95.06 109 ASP A O 1
ATOM 869 N N . ASN A 1 110 ? 2.969 6.832 -16.422 1 97.25 110 ASN A N 1
ATOM 870 C CA . ASN A 1 110 ? 4.344 6.352 -16.438 1 97.25 110 ASN A CA 1
ATOM 871 C C . ASN A 1 110 ? 4.562 5.23 -15.422 1 97.25 110 ASN A C 1
ATOM 873 O O . ASN A 1 110 ? 5.098 5.465 -14.336 1 97.25 110 ASN A O 1
ATOM 877 N N . PRO A 1 111 ? 4.195 4.023 -15.852 1 97.88 111 PRO A N 1
ATOM 878 C CA . PRO A 1 111 ? 4.199 2.922 -14.883 1 97.88 111 PRO A CA 1
ATOM 879 C C . PRO A 1 111 ? 5.582 2.664 -14.289 1 97.88 111 PRO A C 1
ATOM 881 O O . PRO A 1 111 ? 5.695 2.26 -13.125 1 97.88 111 PRO A O 1
ATOM 884 N N . GLU A 1 112 ? 6.672 2.9 -15.039 1 98.25 112 GLU A N 1
ATOM 885 C CA . GLU A 1 112 ? 8.016 2.699 -14.508 1 98.25 112 GLU A CA 1
ATOM 886 C C . GLU A 1 112 ? 8.305 3.664 -13.367 1 98.25 112 GLU A C 1
ATOM 888 O O . GLU A 1 112 ? 8.781 3.254 -12.305 1 98.25 112 GLU A O 1
ATOM 893 N N . GLN A 1 113 ? 8.016 4.949 -13.586 1 98.44 113 GLN A N 1
ATOM 894 C CA . GLN A 1 113 ? 8.266 5.957 -12.555 1 98.44 113 GLN A CA 1
ATOM 895 C C . GLN A 1 113 ? 7.316 5.773 -11.375 1 98.44 113 GLN A C 1
ATOM 897 O O . GLN A 1 113 ? 7.715 5.965 -10.219 1 98.44 113 GLN A O 1
ATOM 902 N N . ALA A 1 114 ? 6.07 5.367 -11.688 1 98.5 114 ALA A N 1
ATOM 903 C CA . ALA A 1 114 ? 5.121 5.086 -10.617 1 98.5 114 ALA A CA 1
ATOM 904 C C . ALA A 1 114 ? 5.613 3.941 -9.734 1 98.5 114 ALA A C 1
ATOM 906 O O . ALA A 1 114 ? 5.531 4.016 -8.508 1 98.5 114 ALA A O 1
ATOM 907 N N . ALA A 1 115 ? 6.137 2.924 -10.344 1 98.75 115 ALA A N 1
ATOM 908 C CA . ALA A 1 115 ? 6.637 1.764 -9.609 1 98.75 115 ALA A CA 1
ATOM 909 C C . ALA A 1 115 ? 7.797 2.15 -8.695 1 98.75 115 ALA A C 1
ATOM 911 O O . ALA A 1 115 ? 7.883 1.683 -7.555 1 98.75 115 ALA A O 1
ATOM 912 N N . LEU A 1 116 ? 8.648 2.99 -9.164 1 98.75 116 LEU A N 1
ATOM 913 C CA . LEU A 1 116 ? 9.789 3.443 -8.375 1 98.75 116 LEU A CA 1
ATOM 914 C C . LEU A 1 116 ? 9.32 4.242 -7.164 1 98.75 116 LEU A C 1
ATOM 916 O O . LEU A 1 116 ? 9.805 4.031 -6.051 1 98.75 116 LEU A O 1
ATOM 920 N N . ALA A 1 117 ? 8.398 5.141 -7.367 1 98.81 117 ALA A N 1
ATOM 921 C CA . ALA A 1 117 ? 7.844 5.922 -6.266 1 98.81 117 ALA A CA 1
ATOM 922 C C . ALA A 1 117 ? 7.164 5.02 -5.238 1 98.81 117 ALA A C 1
ATOM 924 O O . ALA A 1 117 ? 7.316 5.219 -4.031 1 98.81 117 ALA A O 1
ATOM 925 N N . GLN A 1 118 ? 6.465 4.047 -5.727 1 98.69 118 GLN A N 1
ATOM 926 C CA . GLN A 1 118 ? 5.762 3.117 -4.848 1 98.69 118 GLN A CA 1
ATOM 927 C C . GLN A 1 118 ? 6.742 2.248 -4.066 1 98.69 118 GLN A C 1
ATOM 929 O O . GLN A 1 118 ? 6.48 1.88 -2.92 1 98.69 118 GLN A O 1
ATOM 934 N N . LEU A 1 119 ? 7.859 1.915 -4.672 1 98.81 119 LEU A N 1
ATOM 935 C CA . LEU A 1 119 ? 8.883 1.146 -3.969 1 98.81 119 LEU A CA 1
ATOM 936 C C . LEU A 1 119 ? 9.406 1.921 -2.768 1 98.81 119 LEU A C 1
ATOM 938 O O . LEU A 1 119 ? 9.555 1.362 -1.678 1 98.81 119 LEU A O 1
ATOM 942 N N . ALA A 1 120 ? 9.672 3.209 -2.969 1 98.81 120 ALA A N 1
ATOM 943 C CA . ALA A 1 120 ? 10.133 4.043 -1.862 1 98.81 120 ALA A CA 1
ATOM 944 C C . ALA A 1 120 ? 9.133 4.039 -0.713 1 98.81 120 ALA A C 1
ATOM 946 O O . ALA A 1 120 ? 9.508 3.852 0.447 1 98.81 120 ALA A O 1
ATOM 947 N N . GLN A 1 121 ? 7.898 4.215 -1.073 1 98.31 121 GLN A N 1
ATOM 948 C CA . GLN A 1 121 ? 6.848 4.207 -0.062 1 98.31 121 GLN A CA 1
ATOM 949 C C . GLN A 1 121 ? 6.785 2.861 0.653 1 98.31 121 GLN A C 1
ATOM 951 O O . GLN A 1 121 ? 6.645 2.807 1.876 1 98.31 121 GLN A O 1
ATOM 956 N N . ALA A 1 122 ? 6.895 1.812 -0.138 1 98.19 122 ALA A N 1
ATOM 957 C CA . ALA A 1 122 ? 6.77 0.46 0.402 1 98.19 122 ALA A CA 1
ATOM 958 C C . ALA A 1 122 ? 7.895 0.156 1.387 1 98.19 122 ALA A C 1
ATOM 960 O O . ALA A 1 122 ? 7.715 -0.629 2.32 1 98.19 122 ALA A O 1
ATOM 961 N N . LYS A 1 123 ? 9.023 0.75 1.243 1 98.5 123 LYS A N 1
ATOM 962 C CA . LYS A 1 123 ? 10.188 0.422 2.053 1 98.5 123 LYS A CA 1
ATOM 963 C C . LYS A 1 123 ? 10.336 1.388 3.225 1 98.5 123 LYS A C 1
ATOM 965 O O . LYS A 1 123 ? 11.234 1.231 4.059 1 98.5 123 LYS A O 1
ATOM 970 N N . PHE A 1 124 ? 9.414 2.367 3.303 1 98.31 124 PHE A N 1
ATOM 971 C CA . PHE A 1 124 ? 9.398 3.293 4.43 1 98.31 124 PHE A CA 1
ATOM 972 C C . PHE A 1 124 ? 8.633 2.699 5.605 1 98.31 124 PHE A C 1
ATOM 974 O O . PHE A 1 124 ? 7.418 2.523 5.535 1 98.31 124 PHE A O 1
ATOM 981 N N . GLU A 1 125 ? 9.344 2.389 6.711 1 97.06 125 GLU A N 1
ATOM 982 C CA . GLU A 1 125 ? 8.75 1.782 7.898 1 97.06 125 GLU A CA 1
ATOM 983 C C . GLU A 1 125 ? 8.648 2.787 9.039 1 97.06 125 GLU A C 1
ATOM 985 O O . GLU A 1 125 ? 9.648 3.098 9.688 1 97.06 125 GLU A O 1
ATOM 990 N N . ILE A 1 126 ? 7.445 3.137 9.336 1 97.19 126 ILE A N 1
ATOM 991 C CA . ILE A 1 126 ? 7.223 4.246 10.258 1 97.19 126 ILE A CA 1
ATOM 992 C C . ILE A 1 126 ? 7.184 3.73 11.695 1 97.19 126 ILE A C 1
ATOM 994 O O . ILE A 1 126 ? 7.352 4.5 12.641 1 97.19 126 ILE A O 1
ATOM 998 N N . GLY A 1 127 ? 7 2.42 11.898 1 96.88 127 GLY A N 1
ATOM 999 C CA . GLY A 1 127 ? 6.797 1.851 13.219 1 96.88 127 GLY A CA 1
ATOM 1000 C C . GLY A 1 127 ? 7.91 2.186 14.195 1 96.88 127 GLY A C 1
ATOM 1001 O O . GLY A 1 127 ? 7.648 2.521 15.352 1 96.88 127 GLY A O 1
ATOM 1002 N N . ALA A 1 128 ? 9.133 2.129 13.742 1 96.19 128 ALA A N 1
ATOM 1003 C CA . ALA A 1 128 ? 10.297 2.355 14.602 1 96.19 128 ALA A CA 1
ATOM 1004 C C . ALA A 1 128 ? 10.328 3.797 15.102 1 96.19 128 ALA A C 1
ATOM 1006 O O . ALA A 1 128 ? 10.789 4.062 16.219 1 96.19 128 ALA A O 1
ATOM 1007 N N . PHE A 1 129 ? 9.828 4.73 14.312 1 98.19 129 PHE A N 1
ATOM 1008 C CA . PHE A 1 129 ? 9.812 6.137 14.703 1 98.19 129 PHE A CA 1
ATOM 1009 C C . PHE A 1 129 ? 8.867 6.359 15.875 1 98.19 129 PHE A C 1
ATOM 1011 O O . PHE A 1 129 ? 9.242 6.973 16.875 1 98.19 129 PHE A O 1
ATOM 1018 N N . TYR A 1 130 ? 7.703 5.816 15.773 1 97.88 130 TYR A N 1
ATOM 1019 C CA . TYR A 1 130 ? 6.727 5.938 16.859 1 97.88 130 TYR A CA 1
ATOM 1020 C C . TYR A 1 130 ? 7.184 5.176 18.094 1 97.88 130 TYR A C 1
ATOM 1022 O O . TYR A 1 130 ? 7 5.641 19.219 1 97.88 130 TYR A O 1
ATOM 1030 N N . GLY A 1 131 ? 7.77 3.975 17.828 1 97.75 131 GLY A N 1
ATOM 1031 C CA . GLY A 1 131 ? 8.289 3.193 18.938 1 97.75 131 GLY A CA 1
ATOM 1032 C C . GLY A 1 131 ? 9.344 3.93 19.734 1 97.75 131 GLY A C 1
ATOM 1033 O O . GLY A 1 131 ? 9.289 3.943 20.969 1 97.75 131 GLY A O 1
ATOM 1034 N N . TYR A 1 132 ? 10.234 4.57 19.031 1 98 132 TYR A N 1
ATOM 1035 C CA . TYR A 1 132 ? 11.289 5.32 19.703 1 98 132 TYR A CA 1
ATOM 1036 C C . TYR A 1 132 ? 10.719 6.512 20.469 1 98 132 TYR A C 1
ATOM 1038 O O . TYR A 1 132 ? 11.109 6.773 21.609 1 98 132 TYR A O 1
ATOM 1046 N N . LEU A 1 133 ? 9.828 7.223 19.859 1 98.19 133 LEU A N 1
ATOM 1047 C CA . LEU A 1 133 ? 9.219 8.398 20.484 1 98.19 133 LEU A CA 1
ATOM 1048 C C . LEU A 1 133 ? 8.555 8.039 21.797 1 98.19 133 LEU A C 1
ATOM 1050 O O . LEU A 1 133 ? 8.672 8.781 22.781 1 98.19 133 LEU A O 1
ATOM 1054 N N . ARG A 1 134 ? 7.93 6.934 21.859 1 97.5 134 ARG A N 1
ATOM 1055 C CA . ARG A 1 134 ? 7.168 6.543 23.047 1 97.5 134 ARG A CA 1
ATOM 1056 C C . ARG A 1 134 ? 8.055 5.816 24.047 1 97.5 134 ARG A C 1
ATOM 1058 O O . ARG A 1 134 ? 7.672 5.641 25.203 1 97.5 134 ARG A O 1
ATOM 1065 N N . ASN A 1 135 ? 9.227 5.414 23.656 1 97.06 135 ASN A N 1
ATOM 1066 C CA . ASN A 1 135 ? 10.094 4.566 24.469 1 97.06 135 ASN A CA 1
ATOM 1067 C C . ASN A 1 135 ? 10.531 5.266 25.75 1 97.06 135 ASN A C 1
ATOM 1069 O O . ASN A 1 135 ? 11.031 6.387 25.703 1 97.06 135 ASN A O 1
ATOM 1073 N N . GLN A 1 136 ? 10.344 4.504 26.875 1 95.62 136 GLN A N 1
ATOM 1074 C CA . GLN A 1 136 ? 10.773 5.02 28.172 1 95.62 136 GLN A CA 1
ATOM 1075 C C . GLN A 1 136 ? 11.945 4.207 28.719 1 95.62 136 GLN A C 1
ATOM 1077 O O . GLN A 1 136 ? 12.469 4.512 29.797 1 95.62 136 GLN A O 1
ATOM 1082 N N . ASP A 1 137 ? 12.367 3.188 28.016 1 96.88 137 ASP A N 1
ATOM 1083 C CA . ASP A 1 137 ? 13.445 2.293 28.422 1 96.88 137 ASP A CA 1
ATOM 1084 C C . ASP A 1 137 ? 14.75 2.641 27.719 1 96.88 137 ASP A C 1
ATOM 1086 O O . ASP A 1 137 ? 14.945 2.283 26.547 1 96.88 137 ASP A O 1
ATOM 1090 N N . PRO A 1 138 ? 15.641 3.217 28.438 1 95.25 138 PRO A N 1
ATOM 1091 C CA . PRO A 1 138 ? 16.906 3.627 27.812 1 95.25 138 PRO A CA 1
ATOM 1092 C C . PRO A 1 138 ? 17.672 2.453 27.203 1 95.25 138 PRO A C 1
ATOM 1094 O O . PRO A 1 138 ? 18.453 2.639 26.266 1 95.25 138 PRO A O 1
ATOM 1097 N N . SER A 1 139 ? 17.391 1.279 27.656 1 97.5 139 SER A N 1
ATOM 1098 C CA . SER A 1 139 ? 18.125 0.114 27.156 1 97.5 139 SER A CA 1
ATOM 1099 C C . SER A 1 139 ? 17.672 -0.253 25.75 1 97.5 139 SER A C 1
ATOM 1101 O O . SER A 1 139 ? 18.359 -0.995 25.047 1 97.5 139 SER A O 1
ATOM 1103 N N . LYS A 1 140 ? 16.594 0.286 25.281 1 97.62 140 LYS A N 1
ATOM 1104 C CA . LYS A 1 140 ? 16.047 -0.037 23.969 1 97.62 140 LYS A CA 1
ATOM 1105 C C . LYS A 1 140 ? 16.375 1.058 22.953 1 97.62 140 LYS A C 1
ATOM 1107 O O . LYS A 1 140 ? 16.031 0.938 21.781 1 97.62 140 LYS A O 1
ATOM 1112 N N . LYS A 1 141 ? 17 2.088 23.469 1 97.12 141 LYS A N 1
ATOM 1113 C CA . LYS A 1 141 ? 17.328 3.238 22.625 1 97.12 141 LYS A CA 1
ATOM 1114 C C . LYS A 1 141 ? 18.062 2.807 21.359 1 97.12 141 LYS A C 1
ATOM 1116 O O . LYS A 1 141 ? 17.656 3.164 20.25 1 97.12 141 LYS A O 1
ATOM 1121 N N . GLU A 1 142 ? 19.094 2.057 21.5 1 97.56 142 GLU A N 1
ATOM 1122 C CA . GLU A 1 142 ? 19.938 1.655 20.375 1 97.56 142 GLU A CA 1
ATOM 1123 C C . GLU A 1 142 ? 19.172 0.797 19.391 1 97.56 142 GLU A C 1
ATOM 1125 O O . GLU A 1 142 ? 19.375 0.902 18.172 1 97.56 142 GLU A O 1
ATOM 1130 N N . GLU A 1 143 ? 18.344 -0.042 19.906 1 98.19 143 GLU A N 1
ATOM 1131 C CA . GLU A 1 143 ? 17.516 -0.894 19.047 1 98.19 143 GLU A CA 1
ATOM 1132 C C . GLU A 1 143 ? 16.625 -0.059 18.141 1 98.19 143 GLU A C 1
ATOM 1134 O O . GLU A 1 143 ? 16.562 -0.29 16.922 1 98.19 143 GLU A O 1
ATOM 1139 N N . PHE A 1 144 ? 15.938 0.893 18.672 1 97.94 144 PHE A N 1
ATOM 1140 C CA . PHE A 1 144 ? 15.055 1.761 17.891 1 97.94 144 PHE A CA 1
ATOM 1141 C C . PHE A 1 144 ? 15.844 2.6 16.906 1 97.94 144 PHE A C 1
ATOM 1143 O O . PHE A 1 144 ? 15.438 2.748 15.75 1 97.94 144 PHE A O 1
ATOM 1150 N N . GLU A 1 145 ? 16.938 3.199 17.344 1 98.12 145 GLU A N 1
ATOM 1151 C CA . GLU A 1 145 ? 17.766 3.994 16.438 1 98.12 145 GLU A CA 1
ATOM 1152 C C . GLU A 1 145 ? 18.25 3.162 15.258 1 98.12 145 GLU A C 1
ATOM 1154 O O . GLU A 1 145 ? 18.234 3.631 14.117 1 98.12 145 GLU A O 1
ATOM 1159 N N . ASN A 1 146 ? 18.688 1.928 15.555 1 98.44 146 ASN A N 1
ATOM 1160 C CA . ASN A 1 146 ? 19.141 1.042 14.484 1 98.44 146 ASN A CA 1
ATOM 1161 C C . ASN A 1 146 ? 18.016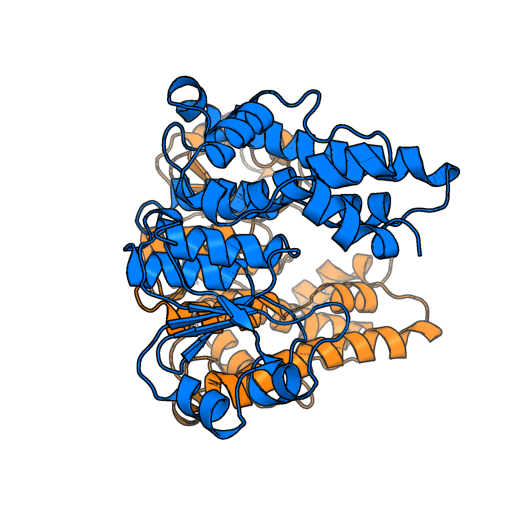 0.752 13.484 1 98.44 146 ASN A C 1
ATOM 1163 O O . ASN A 1 146 ? 18.25 0.72 12.273 1 98.44 146 ASN A O 1
ATOM 1167 N N . GLU A 1 147 ? 16.812 0.526 13.961 1 98.44 147 GLU A N 1
ATOM 1168 C CA . GLU A 1 147 ? 15.672 0.26 13.086 1 98.44 147 GLU A CA 1
ATOM 1169 C C . GLU A 1 147 ? 15.352 1.469 12.219 1 98.44 147 GLU A C 1
ATOM 1171 O O . GLU A 1 147 ? 15.031 1.32 11.031 1 98.44 147 GLU A O 1
ATOM 1176 N N . ILE A 1 148 ? 15.414 2.629 12.781 1 98.69 148 ILE A N 1
ATOM 1177 C CA . ILE A 1 148 ? 15.18 3.855 12.023 1 98.69 148 ILE A CA 1
ATOM 1178 C C . ILE A 1 148 ? 16.266 4.012 10.961 1 98.69 148 ILE A C 1
ATOM 1180 O O . ILE A 1 148 ? 15.969 4.312 9.797 1 98.69 148 ILE A O 1
ATOM 1184 N N . HIS A 1 149 ? 17.516 3.74 11.32 1 98.69 149 HIS A N 1
ATOM 1185 C CA . HIS A 1 149 ? 18.609 3.832 10.367 1 98.69 149 HIS A CA 1
ATOM 1186 C C . HIS A 1 149 ? 18.453 2.822 9.234 1 98.69 149 HIS A C 1
ATOM 1188 O O . HIS A 1 149 ? 18.781 3.111 8.086 1 98.69 149 HIS A O 1
ATOM 1194 N N . GLU A 1 150 ? 17.953 1.689 9.562 1 98.5 150 GLU A N 1
ATOM 1195 C CA . GLU A 1 150 ? 17.734 0.676 8.531 1 98.5 150 GLU A CA 1
ATOM 1196 C C . GLU A 1 150 ? 16.766 1.17 7.473 1 98.5 150 GLU A C 1
ATOM 1198 O O . GLU A 1 150 ? 17.031 1.052 6.273 1 98.5 150 GLU A O 1
ATOM 1203 N N . THR A 1 151 ? 15.648 1.716 7.938 1 98.38 151 THR A N 1
ATOM 1204 C CA . THR A 1 151 ? 14.641 2.195 6.996 1 98.38 151 THR A CA 1
ATOM 1205 C C . THR A 1 151 ? 15.164 3.395 6.211 1 98.38 151 THR A C 1
ATOM 1207 O O . THR A 1 151 ? 14.945 3.494 5 1 98.38 151 THR A O 1
ATOM 1210 N N . LEU A 1 152 ? 15.867 4.312 6.789 1 98.81 152 LEU A N 1
ATOM 1211 C CA . LEU A 1 152 ? 16.391 5.496 6.117 1 98.81 152 LEU A CA 1
ATOM 1212 C C . LEU A 1 152 ? 17.5 5.121 5.145 1 98.81 152 LEU A C 1
ATOM 1214 O O . LEU A 1 152 ? 17.594 5.688 4.055 1 98.81 152 LEU A O 1
ATOM 1218 N N . SER A 1 153 ? 18.344 4.176 5.551 1 98.81 153 SER A N 1
ATOM 1219 C CA . SER A 1 153 ? 19.391 3.701 4.664 1 98.81 153 SER A CA 1
ATOM 1220 C C . SER A 1 153 ? 18.812 3.059 3.408 1 98.81 153 SER A C 1
ATOM 1222 O O . SER A 1 153 ? 19.344 3.254 2.309 1 98.81 153 SER A O 1
ATOM 1224 N N . GLU A 1 154 ? 17.812 2.316 3.611 1 98.75 154 GLU A N 1
ATOM 1225 C CA . GLU A 1 154 ? 17.141 1.7 2.465 1 98.75 154 GLU A CA 1
ATOM 1226 C C . GLU A 1 154 ? 16.562 2.756 1.527 1 98.75 154 GLU A C 1
ATOM 1228 O O . GLU A 1 154 ? 16.734 2.666 0.308 1 98.75 154 GLU A O 1
ATOM 1233 N N . LEU A 1 155 ? 15.914 3.742 2.061 1 98.81 155 LEU A N 1
ATOM 1234 C CA . LEU A 1 155 ? 15.367 4.82 1.242 1 98.81 155 LEU A CA 1
ATOM 1235 C C . LEU A 1 155 ? 16.484 5.562 0.509 1 98.81 155 LEU A C 1
ATOM 1237 O O . LEU A 1 155 ? 16.359 5.848 -0.685 1 98.81 155 LEU A O 1
ATOM 1241 N N . GLU A 1 156 ? 17.5 5.879 1.229 1 98.81 156 GLU A N 1
ATOM 1242 C CA . GLU A 1 156 ? 18.656 6.551 0.624 1 98.81 156 GLU A CA 1
ATOM 1243 C C . GLU A 1 156 ? 19.219 5.738 -0.539 1 98.81 156 GLU A C 1
ATOM 1245 O O . GLU A 1 156 ? 19.594 6.301 -1.569 1 98.81 156 GLU A O 1
ATOM 1250 N N . LYS A 1 157 ? 19.297 4.441 -0.347 1 98.69 157 LYS A N 1
ATOM 1251 C CA . LYS A 1 157 ? 19.797 3.537 -1.385 1 98.69 157 LYS A CA 1
ATOM 1252 C C . LYS A 1 157 ? 18.875 3.551 -2.604 1 98.69 157 LYS A C 1
ATOM 1254 O O . LYS A 1 157 ? 19.344 3.516 -3.742 1 98.69 157 LYS A O 1
ATOM 1259 N N . ILE A 1 158 ? 17.578 3.596 -2.422 1 98.81 158 ILE A N 1
ATOM 1260 C CA . ILE A 1 158 ? 16.625 3.684 -3.523 1 98.81 158 ILE A CA 1
ATOM 1261 C C . ILE A 1 158 ? 16.875 4.969 -4.312 1 98.81 158 ILE A C 1
ATOM 1263 O O . ILE A 1 158 ? 16.969 4.941 -5.543 1 98.81 158 ILE A O 1
ATOM 1267 N N . TYR A 1 159 ? 17.031 6.082 -3.631 1 98.75 159 TYR A N 1
ATOM 1268 C CA . TYR A 1 159 ? 17.297 7.355 -4.281 1 98.75 159 TYR A CA 1
ATOM 1269 C C . TYR A 1 159 ? 18.609 7.309 -5.051 1 98.75 159 TYR A C 1
ATOM 1271 O O . TYR A 1 159 ? 18.719 7.867 -6.145 1 98.75 159 TYR A O 1
ATOM 1279 N N . ARG A 1 160 ? 19.547 6.637 -4.492 1 98.38 160 ARG A N 1
ATOM 1280 C CA . ARG A 1 160 ? 20.906 6.641 -5.039 1 98.38 160 ARG A CA 1
ATOM 1281 C C . ARG A 1 160 ? 21.031 5.652 -6.195 1 98.38 160 ARG A C 1
ATOM 1283 O O . ARG A 1 160 ? 21.609 5.977 -7.234 1 98.38 160 ARG A O 1
ATOM 1290 N N . GLU A 1 161 ? 20.516 4.465 -6.012 1 97.81 161 GLU A N 1
ATOM 1291 C CA . GLU A 1 161 ? 20.797 3.385 -6.949 1 97.81 161 GLU A CA 1
ATOM 1292 C C . GLU A 1 161 ? 19.625 3.15 -7.895 1 97.81 161 GLU A C 1
ATOM 1294 O O . GLU A 1 161 ? 19.797 3.135 -9.117 1 97.81 161 GLU A O 1
ATOM 1299 N N . HIS A 1 162 ? 18.422 3.035 -7.402 1 97.56 162 HIS A N 1
ATOM 1300 C CA . HIS A 1 162 ? 17.266 2.771 -8.25 1 97.56 162 HIS A CA 1
ATOM 1301 C C . HIS A 1 162 ? 16.844 4.016 -9.031 1 97.56 162 HIS A C 1
ATOM 1303 O O . HIS A 1 162 ? 16.312 3.914 -10.133 1 97.56 162 HIS A O 1
ATOM 1309 N N . ALA A 1 163 ? 17.109 5.219 -8.477 1 98.19 163 ALA A N 1
ATOM 1310 C CA . ALA A 1 163 ? 16.75 6.48 -9.117 1 98.19 163 ALA A CA 1
ATOM 1311 C C . ALA A 1 163 ? 17.984 7.223 -9.609 1 98.19 163 ALA A C 1
ATOM 1313 O O . ALA A 1 163 ? 18 8.453 -9.68 1 98.19 163 ALA A O 1
ATOM 1314 N N . ALA A 1 164 ? 19.031 6.543 -9.93 1 97.69 164 ALA A N 1
ATOM 1315 C CA . ALA A 1 164 ? 20.312 7.125 -10.281 1 97.69 164 ALA A CA 1
ATOM 1316 C C . ALA A 1 164 ? 20.172 8.102 -11.445 1 97.69 164 ALA A C 1
ATOM 1318 O O . ALA A 1 164 ? 20.797 9.164 -11.453 1 97.69 164 ALA A O 1
ATOM 1319 N N . GLU A 1 165 ? 19.359 7.809 -12.391 1 96.81 165 GLU A N 1
ATOM 1320 C CA . GLU A 1 165 ? 19.219 8.617 -13.594 1 96.81 165 GLU A CA 1
ATOM 1321 C C . GLU A 1 165 ? 18.625 9.984 -13.289 1 96.81 165 GLU A C 1
ATOM 1323 O O . GLU A 1 165 ? 18.734 10.914 -14.086 1 96.81 165 GLU A O 1
ATOM 1328 N N . PHE A 1 166 ? 18.031 10.109 -12.094 1 98 166 PHE A N 1
ATOM 1329 C CA . PHE A 1 166 ? 17.312 11.336 -11.758 1 98 166 PHE A CA 1
ATOM 1330 C C . PHE A 1 166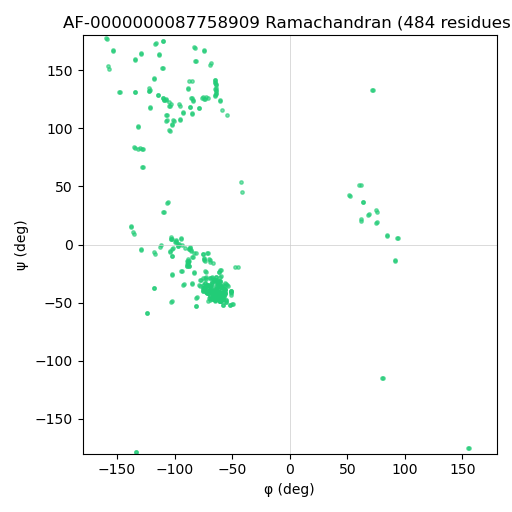 ? 18.156 12.219 -10.836 1 98 166 PHE A C 1
ATOM 1332 O O . PHE A 1 166 ? 17.812 13.375 -10.609 1 98 166 PHE A O 1
ATOM 1339 N N . ARG A 1 167 ? 19.281 11.758 -10.281 1 96.56 167 ARG A N 1
ATOM 1340 C CA . ARG A 1 167 ? 20.047 12.43 -9.234 1 96.56 167 ARG A CA 1
ATOM 1341 C C . ARG A 1 167 ? 20.562 13.773 -9.719 1 96.56 167 ARG A C 1
ATOM 1343 O O . ARG A 1 167 ? 20.594 14.75 -8.969 1 96.56 167 ARG A O 1
ATOM 1350 N N . SER A 1 168 ? 20.891 13.898 -10.961 1 96.75 168 SER A N 1
ATOM 1351 C CA . SER A 1 168 ? 21.453 15.141 -11.477 1 96.75 168 SER A CA 1
ATOM 1352 C C . SER A 1 168 ? 20.359 16.109 -11.898 1 96.75 168 SER A C 1
ATOM 1354 O O . SER A 1 168 ? 20.625 17.266 -12.25 1 96.75 168 SER A O 1
ATOM 1356 N N . LYS A 1 169 ? 19.125 15.656 -11.797 1 98.25 169 LYS A N 1
ATOM 1357 C CA . LYS A 1 169 ? 18.047 16.438 -12.391 1 98.25 169 LYS A CA 1
ATOM 1358 C C . LYS A 1 169 ? 17.25 17.188 -11.32 1 98.25 169 LYS A C 1
ATOM 1360 O O . LYS A 1 169 ? 16.375 18 -11.641 1 98.25 169 LYS A O 1
ATOM 1365 N N . GLY A 1 170 ? 17.578 16.938 -10.023 1 98.31 170 GLY A N 1
ATOM 1366 C CA . GLY A 1 170 ? 16.875 17.625 -8.953 1 98.31 170 GLY A CA 1
ATOM 1367 C C . GLY A 1 170 ? 16.891 16.875 -7.641 1 98.31 170 GLY A C 1
ATOM 1368 O O . GLY A 1 170 ? 17.469 15.789 -7.551 1 98.31 170 GLY A O 1
ATOM 1369 N N . PRO A 1 171 ? 16.203 17.375 -6.656 1 98.56 171 PRO A N 1
ATOM 1370 C CA . PRO A 1 171 ? 16.312 16.828 -5.297 1 98.56 171 PRO A CA 1
ATOM 1371 C C . PRO A 1 171 ? 15.328 15.703 -5.02 1 98.56 171 PRO A C 1
ATOM 1373 O O . PRO A 1 171 ? 15.492 14.961 -4.047 1 98.56 171 PRO A O 1
ATOM 1376 N N . TYR A 1 172 ? 14.305 15.609 -5.824 1 98.81 172 TYR A N 1
ATOM 1377 C CA . TYR A 1 172 ? 13.273 14.609 -5.543 1 98.81 172 TYR A CA 1
ATOM 1378 C C . TYR A 1 172 ? 13.688 13.242 -6.078 1 98.81 172 TYR A C 1
ATOM 1380 O O . TYR A 1 172 ? 14.688 13.117 -6.789 1 98.81 172 TYR A O 1
ATOM 1388 N N . LEU A 1 173 ? 12.969 12.195 -5.727 1 98.88 173 LEU A N 1
ATOM 1389 C CA . LEU A 1 173 ? 13.227 10.852 -6.223 1 98.88 173 LEU A CA 1
ATOM 1390 C C . LEU A 1 173 ? 13.328 10.836 -7.742 1 98.88 173 LEU A C 1
ATOM 1392 O O . LEU A 1 173 ? 14.211 10.188 -8.305 1 98.88 173 LEU A O 1
ATOM 1396 N N . LEU A 1 174 ? 12.414 11.633 -8.367 1 98.62 174 LEU A N 1
ATOM 1397 C CA . LEU A 1 174 ? 12.336 11.68 -9.82 1 98.62 174 LEU A CA 1
ATOM 1398 C C . LEU A 1 174 ? 12.898 12.992 -10.359 1 98.62 174 LEU A C 1
ATOM 1400 O O . LEU A 1 174 ? 12.359 13.555 -11.312 1 98.62 174 LEU A O 1
ATOM 1404 N N . GLY A 1 175 ? 13.914 13.461 -9.711 1 98.38 175 GLY A N 1
ATOM 1405 C CA . GLY A 1 175 ? 14.57 14.672 -10.156 1 98.38 175 GLY A CA 1
ATOM 1406 C C . GLY A 1 175 ? 13.852 15.938 -9.727 1 98.38 175 GLY A C 1
ATOM 1407 O O . GLY A 1 175 ? 13.688 16.188 -8.531 1 98.38 175 GLY A O 1
ATOM 1408 N N . ASP A 1 176 ? 13.359 16.656 -10.656 1 97.75 176 ASP A N 1
ATOM 1409 C CA . ASP A 1 176 ? 12.727 17.938 -10.359 1 97.75 176 ASP A CA 1
ATOM 1410 C C . ASP A 1 176 ? 11.219 17.797 -10.195 1 97.75 176 ASP A C 1
ATOM 1412 O O . ASP A 1 176 ? 10.508 18.781 -9.992 1 97.75 176 ASP A O 1
ATOM 1416 N N . LYS A 1 177 ? 10.836 16.531 -10.266 1 97.12 177 LYS A N 1
ATOM 1417 C CA . LYS A 1 177 ? 9.398 16.281 -10.219 1 97.12 177 LYS A CA 1
ATOM 1418 C C . LYS A 1 177 ? 8.969 15.75 -8.852 1 97.12 177 LYS A C 1
ATOM 1420 O O . LYS A 1 177 ? 9.43 14.688 -8.43 1 97.12 177 LYS A O 1
ATOM 1425 N N . LEU A 1 178 ? 8.07 16.531 -8.164 1 98.69 178 LEU A N 1
ATOM 1426 C CA . LEU A 1 178 ? 7.398 16.016 -6.977 1 98.69 178 LEU A CA 1
ATOM 1427 C C . LEU A 1 178 ? 6.504 14.836 -7.328 1 98.69 178 LEU A C 1
ATOM 1429 O O . LEU A 1 178 ? 5.773 14.875 -8.32 1 98.69 178 LEU A O 1
ATOM 1433 N N . SER A 1 179 ? 6.605 13.781 -6.57 1 98.5 179 SER A N 1
ATOM 1434 C CA . SER A 1 179 ? 5.793 12.594 -6.828 1 98.5 179 SER A CA 1
ATOM 1435 C C . SER A 1 179 ? 5.168 12.062 -5.543 1 98.5 179 SER A C 1
ATOM 1437 O O . SER A 1 179 ? 5.348 12.648 -4.473 1 98.5 179 SER A O 1
ATOM 1439 N N . SER A 1 180 ? 4.453 10.977 -5.684 1 98.56 180 SER A N 1
ATOM 1440 C CA . SER A 1 180 ? 3.803 10.328 -4.547 1 98.56 180 SER A CA 1
ATOM 1441 C C . SER A 1 180 ? 4.828 9.859 -3.52 1 98.56 180 SER A C 1
ATOM 1443 O O . SER A 1 180 ? 4.504 9.711 -2.34 1 98.56 180 SER A O 1
ATOM 1445 N N . ALA A 1 181 ? 6.078 9.641 -3.936 1 98.75 181 ALA A N 1
ATOM 1446 C CA . ALA A 1 181 ? 7.113 9.25 -2.982 1 98.75 181 ALA A CA 1
ATOM 1447 C C . ALA A 1 181 ? 7.262 10.289 -1.875 1 98.75 181 ALA A C 1
ATOM 1449 O O . ALA A 1 181 ? 7.188 9.961 -0.69 1 98.75 181 ALA A O 1
ATOM 1450 N N . GLU A 1 182 ? 7.43 11.531 -2.275 1 98.88 182 GLU A N 1
ATOM 1451 C CA . GLU A 1 182 ? 7.605 12.602 -1.294 1 98.88 182 GLU A CA 1
ATOM 1452 C C . GLU A 1 182 ? 6.312 12.867 -0.53 1 98.88 182 GLU A C 1
ATOM 1454 O O . GLU A 1 182 ? 6.332 13.078 0.684 1 98.88 182 GLU A O 1
ATOM 1459 N N . ILE A 1 183 ? 5.176 12.812 -1.241 1 98.88 183 ILE A N 1
ATOM 1460 C CA . ILE A 1 183 ? 3.879 13.039 -0.608 1 98.88 183 ILE A CA 1
ATOM 1461 C C . ILE A 1 183 ? 3.695 12.062 0.55 1 98.88 183 ILE A C 1
ATOM 1463 O O . ILE A 1 183 ? 3.197 12.438 1.614 1 98.88 183 ILE A O 1
ATOM 1467 N N . ASN A 1 184 ? 4.125 10.852 0.366 1 98.75 184 ASN A N 1
ATOM 1468 C CA . ASN A 1 184 ? 3.842 9.781 1.315 1 98.75 184 ASN A CA 1
ATOM 1469 C C . ASN A 1 184 ? 4.898 9.711 2.414 1 98.75 184 ASN A C 1
ATOM 1471 O O . ASN A 1 184 ? 4.68 9.086 3.453 1 98.75 184 ASN A O 1
ATOM 1475 N N . ILE A 1 185 ? 6.055 10.352 2.254 1 98.81 185 ILE A N 1
ATOM 1476 C CA . ILE A 1 185 ? 7.16 10.102 3.176 1 98.81 185 ILE A CA 1
ATOM 1477 C C . ILE A 1 185 ? 7.523 11.391 3.912 1 98.81 185 ILE A C 1
ATOM 1479 O O . ILE A 1 185 ? 7.734 11.375 5.125 1 98.81 185 ILE A O 1
ATOM 1483 N N . ILE A 1 186 ? 7.48 12.555 3.273 1 98.88 186 ILE A N 1
ATOM 1484 C CA . ILE A 1 186 ? 8.07 13.789 3.783 1 98.88 186 ILE A CA 1
ATOM 1485 C C . ILE A 1 186 ? 7.258 14.297 4.969 1 98.88 186 ILE A C 1
ATOM 1487 O O . ILE A 1 186 ? 7.812 14.867 5.914 1 98.88 186 ILE A O 1
ATOM 1491 N N . PRO A 1 187 ? 5.926 14.133 4.988 1 98.88 187 PRO A N 1
ATOM 1492 C CA . PRO A 1 187 ? 5.184 14.547 6.18 1 98.88 187 PRO A CA 1
ATOM 1493 C C . PRO A 1 187 ? 5.719 13.914 7.461 1 98.88 187 PRO A C 1
ATOM 1495 O O . PRO A 1 187 ? 5.746 14.562 8.508 1 98.88 187 PRO A O 1
ATOM 1498 N N . PHE A 1 188 ? 6.172 12.711 7.359 1 98.81 188 PHE A N 1
ATOM 1499 C CA . PHE A 1 188 ? 6.711 12.008 8.516 1 98.81 188 PHE A CA 1
ATOM 1500 C C . PHE A 1 188 ? 8.094 12.531 8.875 1 98.81 188 PHE A C 1
ATOM 1502 O O . PHE A 1 188 ? 8.422 12.703 10.047 1 98.81 188 PHE A O 1
ATOM 1509 N N . PHE A 1 189 ? 8.898 12.797 7.832 1 98.75 189 PHE A N 1
ATOM 1510 C CA . PHE A 1 189 ? 10.203 13.398 8.094 1 98.75 189 PHE A CA 1
ATOM 1511 C C . PHE A 1 189 ? 10.039 14.727 8.828 1 98.75 189 PHE A C 1
ATOM 1513 O O . PHE A 1 189 ? 10.75 15 9.797 1 98.75 189 PHE A O 1
ATOM 1520 N N . TYR A 1 190 ? 9.102 15.508 8.359 1 98.75 190 TYR A N 1
ATOM 1521 C CA . TYR A 1 190 ? 8.875 16.812 8.977 1 98.75 190 TYR A CA 1
ATOM 1522 C C . TYR A 1 190 ? 8.5 16.656 10.445 1 98.75 190 TYR A C 1
ATOM 1524 O O . TYR A 1 190 ? 9.094 17.297 11.32 1 98.75 190 TYR A O 1
ATOM 1532 N N . ARG A 1 191 ? 7.582 15.797 10.703 1 98.5 191 ARG A N 1
ATOM 1533 C CA . ARG A 1 191 ? 7.098 15.594 12.07 1 98.5 191 ARG A CA 1
ATOM 1534 C C . ARG A 1 191 ? 8.203 15.039 12.961 1 98.5 191 ARG A C 1
ATOM 1536 O O . ARG A 1 191 ? 8.461 15.57 14.047 1 98.5 191 ARG A O 1
ATOM 1543 N N . PHE A 1 192 ? 8.898 14.039 12.516 1 98.25 192 PHE A N 1
ATOM 1544 C CA . PHE A 1 192 ? 9.789 13.289 13.391 1 98.25 192 PHE A CA 1
ATOM 1545 C C . PHE A 1 192 ? 11.133 13.992 13.516 1 98.25 192 PHE A C 1
ATOM 1547 O O . PHE A 1 192 ? 11.852 13.797 14.5 1 98.25 192 PHE A O 1
ATOM 1554 N N . GLN A 1 193 ? 11.5 14.82 12.508 1 97.81 193 GLN A N 1
ATOM 1555 C CA . GLN A 1 193 ? 12.641 15.711 12.695 1 97.81 193 GLN A CA 1
ATOM 1556 C C . GLN A 1 193 ? 12.438 16.625 13.906 1 97.81 193 GLN A C 1
ATOM 1558 O O . GLN A 1 193 ? 13.383 16.906 14.641 1 97.81 193 GLN A O 1
ATOM 1563 N N . ILE A 1 194 ? 11.273 17.016 14.125 1 98.44 194 ILE A N 1
ATOM 1564 C CA . ILE A 1 194 ? 10.93 17.953 15.203 1 98.44 194 ILE A CA 1
ATOM 1565 C C . ILE A 1 194 ? 10.82 17.188 16.516 1 98.44 194 ILE A C 1
ATOM 1567 O O . ILE A 1 194 ? 11.562 17.469 17.469 1 98.44 194 ILE A O 1
ATOM 1571 N N . VAL A 1 195 ? 10.016 16.109 16.594 1 98.62 195 VAL A N 1
ATOM 1572 C CA . VAL A 1 195 ? 9.609 15.57 17.891 1 98.62 195 VAL A CA 1
ATOM 1573 C C . VAL A 1 195 ? 10.688 14.609 18.406 1 98.62 195 VAL A C 1
ATOM 1575 O O . VAL A 1 195 ? 10.906 14.5 19.609 1 98.62 195 VAL A O 1
ATOM 1578 N N . LEU A 1 196 ? 11.383 13.891 17.5 1 98.5 196 LEU A N 1
ATOM 1579 C CA . LEU A 1 196 ? 12.43 13 17.984 1 98.5 196 LEU A CA 1
ATOM 1580 C C . LEU A 1 196 ? 13.664 13.797 18.406 1 98.5 196 LEU A C 1
ATOM 1582 O O . LEU A 1 196 ? 14.383 13.398 19.328 1 98.5 196 LEU A O 1
ATOM 1586 N N . LYS A 1 197 ? 13.93 14.898 17.672 1 98.12 197 LYS A N 1
ATOM 1587 C CA . LYS A 1 197 ? 15.008 15.766 18.109 1 98.12 197 LYS A CA 1
ATOM 1588 C C . LYS A 1 197 ? 14.727 16.328 19.5 1 98.12 197 LYS A C 1
ATOM 1590 O O . LYS A 1 197 ? 15.594 16.312 20.375 1 98.12 197 LYS A O 1
ATOM 1595 N N . HIS A 1 198 ? 13.562 16.781 19.734 1 98.5 198 HIS A N 1
ATOM 1596 C CA . HIS A 1 198 ? 13.188 17.422 21 1 98.5 198 HIS A CA 1
ATOM 1597 C C . HIS A 1 198 ? 13.148 16.422 22.141 1 98.5 198 HIS A C 1
ATOM 1599 O O . HIS A 1 198 ? 13.758 16.641 23.188 1 98.5 198 HIS A O 1
ATOM 1605 N N . TYR A 1 199 ? 12.508 15.266 21.969 1 98.25 199 TYR A N 1
ATOM 1606 C CA . TYR A 1 199 ? 12.195 14.383 23.094 1 98.25 199 TYR A CA 1
ATOM 1607 C C . TYR A 1 199 ? 13.281 13.328 23.266 1 98.25 199 TYR A C 1
ATOM 1609 O O . TYR A 1 199 ? 13.453 12.789 24.359 1 98.25 199 TYR A O 1
ATOM 1617 N N . ARG A 1 200 ? 14.047 13.031 22.188 1 97.69 200 ARG A N 1
ATOM 1618 C CA . ARG A 1 200 ? 14.977 11.906 22.266 1 97.69 200 ARG A CA 1
ATOM 1619 C C . ARG A 1 200 ? 16.375 12.32 21.828 1 97.69 200 ARG A C 1
ATOM 1621 O O . ARG A 1 200 ? 17.297 11.5 21.828 1 97.69 200 ARG A O 1
ATOM 1628 N N . GLY A 1 201 ? 16.547 13.562 21.375 1 97.38 201 GLY A N 1
ATOM 1629 C CA . GLY A 1 201 ? 17.844 14.031 20.938 1 97.38 201 GLY A CA 1
ATOM 1630 C C . GLY A 1 201 ? 18.328 13.359 19.672 1 97.38 201 GLY A C 1
ATOM 1631 O O . GLY A 1 201 ? 19.531 13.211 19.453 1 97.38 201 GLY A O 1
ATOM 1632 N N . PHE A 1 202 ? 17.406 12.898 18.891 1 97.94 202 PHE A N 1
ATOM 1633 C CA . PHE A 1 202 ? 17.734 12.141 17.703 1 97.94 202 PHE A CA 1
ATOM 1634 C C . PHE A 1 202 ? 17.484 12.969 16.438 1 97.94 202 PHE A C 1
ATOM 1636 O O . PHE A 1 202 ? 16.375 13.492 16.25 1 97.94 202 PHE A O 1
ATOM 1643 N N . ASP A 1 203 ? 18.438 13.125 15.594 1 98 203 ASP A N 1
ATOM 1644 C CA . ASP A 1 203 ? 18.328 13.812 14.305 1 98 203 ASP A CA 1
ATOM 1645 C C . ASP A 1 203 ? 18.062 12.82 13.18 1 98 203 ASP A C 1
ATOM 1647 O O . ASP A 1 203 ? 18.984 12.164 12.688 1 98 203 ASP A O 1
ATOM 1651 N N . VAL A 1 204 ? 16.906 12.797 12.664 1 97.88 204 VAL A N 1
ATOM 1652 C CA . VAL A 1 204 ? 16.391 11.75 11.797 1 97.88 204 VAL A CA 1
ATOM 1653 C C . VAL A 1 204 ? 17.172 11.734 10.484 1 97.88 204 VAL A C 1
ATOM 1655 O O . VAL A 1 204 ? 17.594 10.672 10.023 1 97.88 204 VAL A O 1
ATOM 1658 N N . LEU A 1 205 ? 17.438 12.867 9.914 1 98.12 205 LEU A N 1
ATOM 1659 C CA . LEU A 1 205 ? 17.922 12.906 8.539 1 98.12 205 LEU A CA 1
ATOM 1660 C C . LEU A 1 205 ? 19.438 13.062 8.492 1 98.12 205 LEU A C 1
ATOM 1662 O O . LEU A 1 205 ? 20.031 13.141 7.418 1 98.12 205 LEU A O 1
ATOM 1666 N N . ALA A 1 206 ? 20.094 13.078 9.688 1 98.06 206 ALA A N 1
ATOM 1667 C CA . ALA A 1 206 ? 21.547 13.156 9.734 1 98.06 206 ALA A CA 1
ATOM 1668 C C . ALA A 1 206 ? 22.188 11.961 9.031 1 98.06 206 ALA A C 1
ATOM 1670 O O . ALA A 1 206 ? 21.859 10.805 9.328 1 98.06 206 ALA A O 1
ATOM 1671 N N . GLY A 1 207 ? 23.031 12.195 8.047 1 98.25 207 GLY A N 1
ATOM 1672 C CA . GLY A 1 207 ? 23.734 11.125 7.371 1 98.25 207 GLY A CA 1
ATOM 1673 C C . GLY A 1 207 ? 23.031 10.641 6.117 1 98.25 207 GLY A C 1
ATOM 1674 O O . GLY A 1 207 ? 23.484 9.688 5.477 1 98.25 207 GLY A O 1
ATOM 1675 N N . TYR A 1 208 ? 21.969 11.312 5.75 1 98.75 208 TYR A N 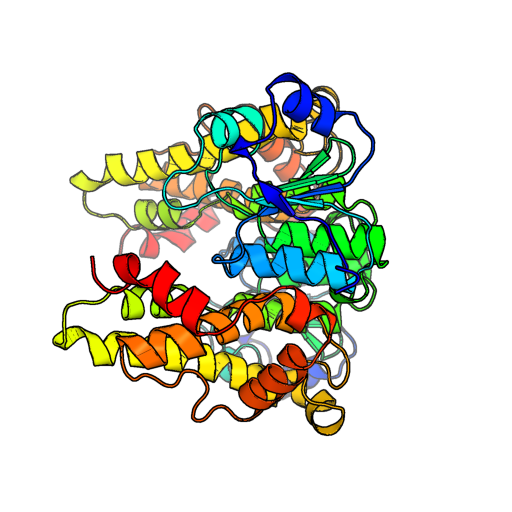1
ATOM 1676 C CA . TYR A 1 208 ? 21.203 10.922 4.57 1 98.75 208 TYR A CA 1
ATOM 1677 C C . TYR A 1 208 ? 21 12.109 3.637 1 98.75 208 TYR A C 1
ATOM 1679 O O . TYR A 1 208 ? 19.922 12.703 3.604 1 98.75 208 TYR A O 1
ATOM 1687 N N . PRO A 1 209 ? 22 12.375 2.826 1 98.62 209 PRO A N 1
ATOM 1688 C CA . PRO A 1 209 ? 22.031 13.625 2.066 1 98.62 209 PRO A CA 1
ATOM 1689 C C . PRO A 1 209 ? 20.938 13.695 1.007 1 98.62 209 PRO A C 1
ATOM 1691 O O . PRO A 1 209 ? 20.391 14.773 0.735 1 98.62 209 PRO A O 1
ATOM 1694 N N . LEU A 1 210 ? 20.609 12.602 0.354 1 98.75 210 LEU A N 1
ATOM 1695 C CA . LEU A 1 210 ? 19.594 12.648 -0.7 1 98.75 210 LEU A CA 1
ATOM 1696 C C . LEU A 1 210 ? 18.203 12.852 -0.114 1 98.75 210 LEU A C 1
ATOM 1698 O O . LEU A 1 210 ? 17.422 13.648 -0.637 1 98.75 210 LEU A O 1
ATOM 1702 N N . LEU A 1 211 ? 17.938 12.172 0.981 1 98.88 211 LEU A N 1
ATOM 1703 C CA . LEU A 1 211 ? 16.672 12.367 1.669 1 98.88 211 LEU A CA 1
ATOM 1704 C C . LEU A 1 211 ? 16.562 13.781 2.234 1 98.88 211 LEU A C 1
ATOM 1706 O O . LEU A 1 211 ? 15.5 14.398 2.191 1 98.88 211 LEU A O 1
ATOM 1710 N N . THR A 1 212 ? 17.672 14.266 2.756 1 98.81 212 THR A N 1
ATOM 1711 C CA . THR A 1 212 ? 17.719 15.625 3.295 1 98.81 212 THR A CA 1
ATOM 1712 C C . THR A 1 212 ? 17.422 16.656 2.207 1 98.81 212 THR A C 1
ATOM 1714 O O . THR A 1 212 ? 16.656 17.594 2.43 1 98.81 212 THR A O 1
ATOM 1717 N N . ALA A 1 213 ? 17.969 16.438 1.027 1 98.81 213 ALA A N 1
ATOM 1718 C CA . ALA A 1 213 ? 17.734 17.359 -0.089 1 98.81 213 ALA A CA 1
ATOM 1719 C C . ALA A 1 213 ? 16.266 17.359 -0.494 1 98.81 213 ALA A C 1
ATOM 1721 O O . ALA A 1 213 ? 15.68 18.406 -0.728 1 98.81 213 ALA A O 1
ATOM 1722 N N . ALA A 1 214 ? 15.672 16.203 -0.57 1 98.88 214 ALA A N 1
ATOM 1723 C CA . ALA A 1 214 ? 14.258 16.094 -0.915 1 98.88 214 ALA A CA 1
ATOM 1724 C C . ALA A 1 214 ? 13.383 16.766 0.143 1 98.88 214 ALA A C 1
ATOM 1726 O O . ALA A 1 214 ? 12.406 17.438 -0.185 1 98.88 214 ALA A O 1
ATOM 1727 N N . TYR A 1 215 ? 13.805 16.547 1.402 1 98.75 215 TYR A N 1
ATOM 1728 C CA . TYR A 1 215 ? 13.086 17.125 2.527 1 98.75 215 TYR A CA 1
ATOM 1729 C C . TYR A 1 215 ? 13.086 18.656 2.441 1 98.75 215 TYR A C 1
ATOM 1731 O O . TYR A 1 215 ? 12.031 19.281 2.475 1 98.75 215 TYR A O 1
ATOM 1739 N N . TYR A 1 216 ? 14.148 19.266 2.23 1 98.62 216 TYR A N 1
ATOM 1740 C CA . TYR A 1 216 ? 14.234 20.719 2.25 1 98.62 216 TYR A CA 1
ATOM 1741 C C . TYR A 1 216 ? 13.586 21.328 1.005 1 98.62 216 TYR A C 1
ATOM 1743 O O . TYR A 1 216 ? 13.008 22.406 1.062 1 98.62 216 TYR A O 1
ATOM 1751 N N . ALA A 1 217 ? 13.688 20.609 -0.107 1 98.81 217 ALA A N 1
ATOM 1752 C CA . ALA A 1 217 ? 12.969 21.062 -1.296 1 98.81 217 ALA A CA 1
ATOM 1753 C C . ALA A 1 217 ? 11.461 21.047 -1.065 1 98.81 217 ALA A C 1
ATOM 1755 O O . ALA A 1 217 ? 10.766 22 -1.44 1 98.81 217 ALA A O 1
ATOM 1756 N N . ALA A 1 218 ? 11 20.016 -0.434 1 98.75 218 ALA A N 1
ATOM 1757 C CA . ALA A 1 218 ? 9.57 19.828 -0.239 1 98.75 218 ALA A CA 1
ATOM 1758 C C . ALA A 1 218 ? 9.008 20.859 0.739 1 98.75 218 ALA A C 1
ATOM 1760 O O . ALA A 1 218 ? 7.953 21.453 0.495 1 98.75 218 ALA A O 1
ATOM 1761 N N . ILE A 1 219 ? 9.719 21.094 1.851 1 98.19 219 ILE A N 1
ATOM 1762 C CA . ILE A 1 219 ? 9.141 21.922 2.9 1 98.19 219 ILE A CA 1
ATOM 1763 C C . ILE A 1 219 ? 9.195 23.391 2.486 1 98.19 219 ILE A C 1
ATOM 1765 O O . ILE A 1 219 ? 8.578 24.25 3.125 1 98.19 219 ILE A O 1
ATOM 1769 N N . GLU A 1 220 ? 9.883 23.719 1.361 1 98 220 GLU A N 1
ATOM 1770 C CA . GLU A 1 220 ? 9.938 25.078 0.843 1 98 220 GLU A CA 1
ATOM 1771 C C . GLU A 1 220 ? 8.781 25.359 -0.112 1 98 220 GLU A C 1
ATOM 1773 O O . GLU A 1 220 ? 8.547 26.5 -0.496 1 98 220 GLU A O 1
ATOM 1778 N N . ARG A 1 221 ? 8.125 24.328 -0.528 1 98.19 221 ARG A N 1
ATOM 1779 C CA . ARG A 1 221 ? 6.965 24.516 -1.39 1 98.19 221 ARG A CA 1
ATOM 1780 C C . ARG A 1 221 ? 5.844 25.25 -0.647 1 98.19 221 ARG A C 1
ATOM 1782 O O . ARG A 1 221 ? 5.598 24.969 0.529 1 98.19 221 ARG A O 1
ATOM 1789 N N . ASN A 1 222 ? 5.172 26.109 -1.324 1 97.62 222 ASN A N 1
ATOM 1790 C CA . ASN A 1 222 ? 4.074 26.859 -0.721 1 97.62 222 ASN A CA 1
ATOM 1791 C C . ASN A 1 222 ? 2.971 25.938 -0.219 1 97.62 222 ASN A C 1
ATOM 1793 O O . ASN A 1 222 ? 2.463 26.109 0.89 1 97.62 222 ASN A O 1
ATOM 1797 N N . ALA A 1 223 ? 2.625 24.969 -1.04 1 98.25 223 ALA A N 1
ATOM 1798 C CA . ALA A 1 223 ? 1.578 24.016 -0.667 1 98.25 223 ALA A CA 1
ATOM 1799 C C . ALA A 1 223 ? 1.926 23.297 0.634 1 98.25 223 ALA A C 1
ATOM 1801 O O . ALA A 1 223 ? 1.05 23.047 1.464 1 98.25 223 ALA A O 1
ATOM 1802 N N . PHE A 1 224 ? 3.193 22.984 0.813 1 98.56 224 PHE A N 1
ATOM 1803 C CA . PHE A 1 224 ? 3.605 22.328 2.047 1 98.56 224 PHE A CA 1
ATOM 1804 C C . PHE A 1 224 ? 3.502 23.281 3.23 1 98.56 224 PHE A C 1
ATOM 1806 O O . PHE A 1 224 ? 2.947 22.922 4.273 1 98.56 224 PHE A O 1
ATOM 1813 N N . LYS A 1 225 ? 3.959 24.469 3.111 1 98.06 225 LYS A N 1
ATOM 1814 C CA . LYS A 1 225 ? 4.035 25.438 4.191 1 98.06 225 LYS A CA 1
ATOM 1815 C C . LYS A 1 225 ? 2.654 25.734 4.766 1 98.06 225 LYS A C 1
ATOM 1817 O O . LYS A 1 225 ? 2.502 25.906 5.977 1 98.06 225 LYS A O 1
ATOM 1822 N N . ILE A 1 226 ? 1.69 25.734 3.904 1 97.19 226 ILE A N 1
ATOM 1823 C CA . ILE A 1 226 ? 0.384 26.172 4.395 1 97.19 226 ILE A CA 1
ATOM 1824 C C . ILE A 1 226 ? -0.344 24.984 5.02 1 97.19 226 ILE A C 1
ATOM 1826 O O . ILE A 1 226 ? -1.442 25.125 5.559 1 97.19 226 ILE A O 1
ATOM 1830 N N . THR A 1 227 ? 0.276 23.75 4.922 1 98.31 227 THR A N 1
ATOM 1831 C CA . THR A 1 227 ? -0.365 22.562 5.48 1 98.31 227 THR A CA 1
ATOM 1832 C C . THR A 1 227 ? 0.283 22.172 6.805 1 98.31 227 THR A C 1
ATOM 1834 O O . THR A 1 227 ? -0.034 21.125 7.371 1 98.31 227 THR A O 1
ATOM 1837 N N . VAL A 1 228 ? 1.222 22.969 7.301 1 98.12 228 VAL A N 1
ATOM 1838 C CA . VAL A 1 228 ? 1.902 22.625 8.539 1 98.12 228 VAL A CA 1
ATOM 1839 C C . VAL A 1 228 ? 1.869 23.812 9.5 1 98.12 228 VAL A C 1
ATOM 1841 O O . VAL A 1 228 ? 1.459 24.906 9.117 1 98.12 228 VAL A O 1
ATOM 1844 N N . LYS A 1 229 ? 2.166 23.516 10.742 1 97.88 229 LYS A N 1
ATOM 1845 C CA . LYS A 1 229 ? 2.346 24.516 11.789 1 97.88 229 LYS A CA 1
ATOM 1846 C C . LYS A 1 229 ? 3.807 24.609 12.211 1 97.88 229 LYS A C 1
ATOM 1848 O O . LYS A 1 229 ? 4.664 23.906 11.664 1 97.88 229 LYS A O 1
ATOM 1853 N N . GLU A 1 230 ? 4.109 25.531 13.07 1 97.25 230 GLU A N 1
ATOM 1854 C CA . GLU A 1 230 ? 5.465 25.703 13.594 1 97.25 230 GLU A CA 1
ATOM 1855 C C . GLU A 1 230 ? 5.855 24.547 14.5 1 97.25 230 GLU A C 1
ATOM 1857 O O . GLU A 1 230 ? 4.992 23.875 15.07 1 97.25 230 GLU A O 1
ATOM 1862 N N . PRO A 1 231 ? 7.148 24.266 14.648 1 98.06 231 PRO A N 1
ATOM 1863 C CA . PRO A 1 231 ? 7.648 23.125 15.406 1 98.06 231 PRO A CA 1
ATOM 1864 C C . PRO A 1 231 ? 7.047 23.031 16.812 1 98.06 231 PRO A C 1
ATOM 1866 O O . PRO A 1 231 ? 6.699 21.938 17.266 1 98.06 231 PRO A O 1
ATOM 1869 N N . GLU A 1 232 ? 6.879 24.125 17.469 1 98.44 232 GLU A N 1
ATOM 1870 C CA . GLU A 1 232 ? 6.379 24.141 18.844 1 98.44 232 GLU A CA 1
ATOM 1871 C C . GLU A 1 232 ? 4.984 23.531 18.922 1 98.44 232 GLU A C 1
ATOM 1873 O O . GLU A 1 232 ? 4.641 22.891 19.922 1 98.44 232 GLU A O 1
ATOM 1878 N N . TYR A 1 233 ? 4.238 23.703 17.859 1 98.31 233 TYR A N 1
ATOM 1879 C CA . TYR A 1 233 ? 2.9 23.125 17.797 1 98.31 233 TYR A CA 1
ATOM 1880 C C . TYR A 1 233 ? 2.947 21.609 17.906 1 98.31 233 TYR A C 1
ATOM 1882 O O . TYR A 1 233 ? 2.193 21.016 18.688 1 98.31 233 TYR A O 1
ATOM 1890 N N . TYR A 1 234 ? 3.805 20.984 17.234 1 98.56 234 TYR A N 1
ATOM 1891 C CA . TYR A 1 234 ? 3.914 19.531 17.203 1 98.56 234 TYR A CA 1
ATOM 1892 C C . TYR A 1 234 ? 4.555 19 18.484 1 98.56 234 TYR A C 1
ATOM 1894 O O . TYR A 1 234 ? 4.168 17.938 18.984 1 98.56 234 TYR A O 1
ATOM 1902 N N . ILE A 1 235 ? 5.578 19.766 19.016 1 98.62 235 ILE A N 1
ATOM 1903 C CA . ILE A 1 235 ? 6.199 19.375 20.281 1 98.62 235 ILE A CA 1
ATOM 1904 C C . ILE A 1 235 ? 5.137 19.281 21.375 1 98.62 235 ILE A C 1
ATOM 1906 O O . ILE A 1 235 ? 5.074 18.297 22.109 1 98.62 235 ILE A O 1
ATOM 1910 N N . LYS A 1 236 ? 4.277 20.281 21.375 1 98.06 236 LYS A N 1
ATOM 1911 C CA . LYS A 1 236 ? 3.215 20.312 22.375 1 98.06 236 LYS A CA 1
ATOM 1912 C C . LYS A 1 236 ? 2.203 19.188 22.125 1 98.06 236 LYS A C 1
ATOM 1914 O O . LYS A 1 236 ? 1.79 18.5 23.062 1 98.06 236 LYS A O 1
ATOM 1919 N N . ALA A 1 237 ? 1.868 18.953 20.953 1 97.5 237 ALA A N 1
ATOM 1920 C CA . ALA A 1 237 ? 0.83 18 20.594 1 97.5 237 ALA A CA 1
ATOM 1921 C C . ALA A 1 237 ? 1.275 16.562 20.891 1 97.5 237 ALA A C 1
ATOM 1923 O O . ALA A 1 237 ? 0.45 15.711 21.219 1 97.5 237 ALA A O 1
ATOM 1924 N N . TYR A 1 238 ? 2.6 16.266 20.844 1 97.75 238 TYR A N 1
ATOM 1925 C CA . TYR A 1 238 ? 3.104 14.898 21 1 97.75 238 TYR A CA 1
ATOM 1926 C C . TYR A 1 238 ? 3.596 14.672 22.422 1 97.75 238 TYR A C 1
ATOM 1928 O O . TYR A 1 238 ? 4.109 13.594 22.75 1 97.75 238 TYR A O 1
ATOM 1936 N N . ALA A 1 239 ? 3.477 15.664 23.297 1 97.31 239 ALA A N 1
ATOM 1937 C CA . ALA A 1 239 ? 4.059 15.609 24.641 1 97.31 239 ALA A CA 1
ATOM 1938 C C . ALA A 1 239 ? 3.588 14.367 25.391 1 97.31 239 ALA A C 1
ATOM 1940 O O . ALA A 1 239 ? 4.402 13.602 25.906 1 97.31 239 ALA A O 1
ATOM 1941 N N . LYS A 1 240 ? 2.264 14.109 25.359 1 93.62 240 LYS A N 1
ATOM 1942 C CA . LYS A 1 240 ? 1.707 12.992 26.094 1 93.62 240 LYS A CA 1
ATOM 1943 C C . LYS A 1 240 ? 2.057 11.656 25.438 1 93.62 240 LYS A C 1
ATOM 1945 O O . LYS A 1 240 ? 2.168 10.633 26.109 1 93.62 240 LYS A O 1
ATOM 1950 N N . TYR A 1 241 ? 2.217 11.695 24.172 1 92.25 241 TYR A N 1
ATOM 1951 C CA . TYR A 1 241 ? 2.619 10.5 23.422 1 92.25 241 TYR A CA 1
ATOM 1952 C C . TYR A 1 241 ? 4.066 10.141 23.719 1 92.25 241 TYR A C 1
ATOM 1954 O O . TYR A 1 241 ? 4.391 8.961 23.906 1 92.25 241 TYR A O 1
ATOM 1962 N N . ALA A 1 242 ? 4.891 11.125 23.781 1 95.75 242 ALA A N 1
ATOM 1963 C CA . ALA A 1 242 ? 6.32 10.93 24.016 1 95.75 242 ALA A CA 1
ATOM 1964 C C . ALA A 1 242 ? 6.605 10.562 25.469 1 95.75 242 ALA A C 1
ATOM 1966 O O . ALA A 1 242 ? 7.465 9.727 25.75 1 95.75 242 ALA A O 1
ATOM 1967 N N . ASN A 1 243 ? 5.836 11.227 26.312 1 92.94 243 ASN A N 1
ATOM 1968 C CA . ASN A 1 243 ? 6.004 11.023 27.75 1 92.94 243 ASN A CA 1
ATOM 1969 C C . ASN A 1 243 ? 4.66 10.867 28.453 1 92.94 243 ASN A C 1
ATOM 1971 O O . ASN A 1 243 ? 4.168 11.805 29.078 1 92.94 243 ASN A O 1
ATOM 1975 N N . PRO A 1 244 ? 4.184 9.531 28.375 1 85.56 244 PRO A N 1
ATOM 1976 C CA . PRO A 1 244 ? 2.875 9.328 29 1 85.56 244 PRO A CA 1
ATOM 1977 C C . PRO A 1 244 ? 2.91 9.516 30.516 1 85.56 244 PRO A C 1
ATOM 1979 O O . PRO A 1 244 ? 3.939 9.266 31.141 1 85.56 244 PRO A O 1
ATOM 1982 N N . MET B 1 1 ? -0.81 -28.781 -23.391 1 33.69 1 MET B N 1
ATOM 1983 C CA . MET B 1 1 ? -1.363 -27.594 -22.766 1 33.69 1 MET B CA 1
ATOM 1984 C C . MET B 1 1 ? -0.776 -26.328 -23.375 1 33.69 1 MET B C 1
ATOM 1986 O O . MET B 1 1 ? 0.443 -26.141 -23.391 1 33.69 1 MET B O 1
ATOM 1990 N N . SER B 1 2 ? -1.133 -25.75 -24.453 1 42.44 2 SER B N 1
ATOM 1991 C CA . SER B 1 2 ? -0.67 -24.594 -25.219 1 42.44 2 SER B CA 1
ATOM 1992 C C . SER B 1 2 ? -0.325 -23.422 -24.297 1 42.44 2 SER B C 1
ATOM 1994 O O . SER B 1 2 ? -1.219 -22.75 -23.781 1 42.44 2 SER B O 1
ATOM 1996 N N . GLY B 1 3 ? 0.509 -23.422 -23.234 1 57.28 3 GLY B N 1
ATOM 1997 C CA . GLY B 1 3 ? 0.826 -22.781 -21.984 1 57.28 3 GLY B CA 1
ATOM 1998 C C . GLY B 1 3 ? 1.04 -21.281 -22.109 1 57.28 3 GLY B C 1
ATOM 1999 O O . GLY B 1 3 ? 1.629 -20.812 -23.078 1 57.28 3 GLY B O 1
ATOM 2000 N N . ALA B 1 4 ? 0.112 -20.281 -21.531 1 78.56 4 ALA B N 1
ATOM 2001 C CA . ALA B 1 4 ? 0.074 -18.828 -21.656 1 78.56 4 ALA B CA 1
ATOM 2002 C C . ALA B 1 4 ? 1.465 -18.219 -21.484 1 78.56 4 ALA B C 1
ATOM 2004 O O . ALA B 1 4 ? 1.773 -17.172 -22.062 1 78.56 4 ALA B O 1
ATOM 2005 N N . PHE B 1 5 ? 2.389 -19.062 -20.828 1 93.5 5 PHE B N 1
ATOM 2006 C CA . PHE B 1 5 ? 3.742 -18.562 -20.609 1 93.5 5 PHE B CA 1
ATOM 2007 C C . PHE B 1 5 ? 4.715 -19.719 -20.406 1 93.5 5 PHE B C 1
ATOM 2009 O O . PHE B 1 5 ? 4.309 -20.828 -20.062 1 93.5 5 PHE B O 1
ATOM 2016 N N . GLU B 1 6 ? 5.965 -19.578 -20.703 1 96.06 6 GLU B N 1
ATOM 2017 C CA . GLU B 1 6 ? 7.035 -20.547 -20.516 1 96.06 6 GLU B CA 1
ATOM 2018 C C . GLU B 1 6 ? 7.652 -20.422 -19.125 1 96.06 6 GLU B C 1
ATOM 2020 O O . GLU B 1 6 ? 7.855 -19.312 -18.625 1 96.06 6 GLU B O 1
ATOM 2025 N N . ILE B 1 7 ? 7.969 -21.625 -18.516 1 97.5 7 ILE B N 1
ATOM 2026 C CA . ILE B 1 7 ? 8.68 -21.641 -17.25 1 97.5 7 ILE B CA 1
ATOM 2027 C C . ILE B 1 7 ? 10.102 -22.156 -17.453 1 97.5 7 ILE B C 1
ATOM 2029 O O . ILE B 1 7 ? 10.305 -23.203 -18.062 1 97.5 7 ILE B O 1
ATOM 2033 N N . VAL B 1 8 ? 11.031 -21.375 -17.016 1 97.88 8 VAL B N 1
ATOM 2034 C CA . VAL B 1 8 ? 12.438 -21.734 -17.109 1 97.88 8 VAL B CA 1
ATOM 2035 C C . VAL B 1 8 ? 13.055 -21.75 -15.703 1 97.88 8 VAL B C 1
ATOM 2037 O O . VAL B 1 8 ? 12.852 -20.828 -14.922 1 97.88 8 VAL B O 1
ATOM 2040 N N . ASP B 1 9 ? 13.812 -22.797 -15.375 1 98.06 9 ASP B N 1
ATOM 2041 C CA . ASP B 1 9 ? 14.5 -22.875 -14.094 1 98.06 9 ASP B CA 1
ATOM 2042 C C . ASP B 1 9 ? 15.664 -21.891 -14.031 1 98.06 9 ASP B C 1
ATOM 2044 O O . ASP B 1 9 ? 16.531 -21.891 -14.914 1 98.06 9 ASP B O 1
ATOM 2048 N N . TYR B 1 10 ? 15.695 -21.062 -13.016 1 98.56 10 TYR B N 1
ATOM 2049 C CA . TYR B 1 10 ? 16.766 -20.094 -12.844 1 98.56 10 TYR B CA 1
ATOM 2050 C C . TYR B 1 10 ? 18.141 -20.766 -12.953 1 98.56 10 TYR B C 1
ATOM 2052 O O . TYR B 1 10 ? 19.031 -20.234 -13.609 1 98.56 10 TYR B O 1
ATOM 2060 N N . ASN B 1 11 ? 18.312 -21.938 -12.336 1 97.56 11 ASN B N 1
ATOM 2061 C CA . ASN B 1 11 ? 19.609 -22.609 -12.234 1 97.56 11 ASN B CA 1
ATOM 2062 C C . ASN B 1 11 ? 20.016 -23.234 -13.57 1 97.56 11 ASN B C 1
ATOM 2064 O O . ASN B 1 11 ? 21.172 -23.625 -13.734 1 97.56 11 ASN B O 1
ATOM 2068 N N . SER B 1 12 ? 19.125 -23.312 -14.508 1 97.94 12 SER B N 1
ATOM 2069 C CA . SER B 1 12 ? 19.469 -23.844 -15.828 1 97.94 12 SER B CA 1
ATOM 2070 C C . SER B 1 12 ? 20.062 -22.766 -16.719 1 97.94 12 SER B C 1
ATOM 2072 O O . SER B 1 12 ? 20.594 -23.062 -17.797 1 97.94 12 SER B O 1
ATOM 2074 N N . LEU B 1 13 ? 19.984 -21.531 -16.312 1 97.69 13 LEU B N 1
ATOM 2075 C CA . LEU B 1 13 ? 20.469 -20.406 -17.109 1 97.69 13 LEU B CA 1
ATOM 2076 C C . LEU B 1 13 ? 21.953 -20.141 -16.812 1 97.69 13 LEU B C 1
ATOM 2078 O O . LEU B 1 13 ? 22.359 -20.094 -15.648 1 97.69 13 LEU B O 1
ATOM 2082 N N . SER B 1 14 ? 22.781 -19.938 -17.844 1 97.19 14 SER B N 1
ATOM 2083 C CA . SER B 1 14 ? 24.188 -19.562 -17.703 1 97.19 14 SER B CA 1
ATOM 2084 C C . SER B 1 14 ? 24.328 -18.094 -17.297 1 97.19 14 SER B C 1
ATOM 2086 O O . SER B 1 14 ? 23.359 -17.344 -17.328 1 97.19 14 SER B O 1
ATOM 2088 N N . GLU B 1 15 ? 25.5 -17.781 -16.906 1 95.44 15 GLU B N 1
ATOM 2089 C CA . GLU B 1 15 ? 25.797 -16.375 -16.578 1 95.44 15 GLU B CA 1
ATOM 2090 C C . GLU B 1 15 ? 25.5 -15.469 -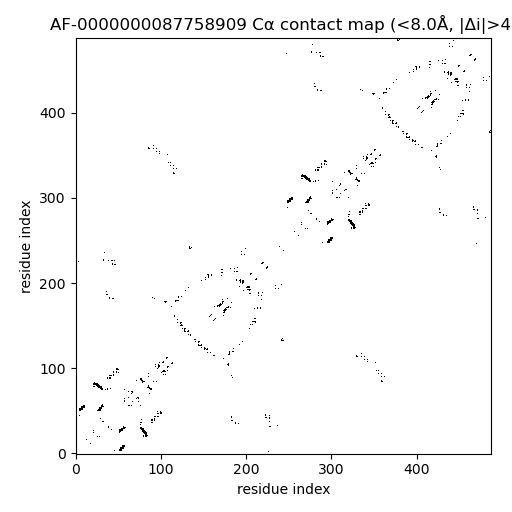17.781 1 95.44 15 GLU B C 1
ATOM 2092 O O . GLU B 1 15 ? 24.984 -14.359 -17.609 1 95.44 15 GLU B O 1
ATOM 2097 N N . SER B 1 16 ? 25.844 -15.961 -18.906 1 96.06 16 SER B N 1
ATOM 2098 C CA . SER B 1 16 ? 25.609 -15.195 -20.125 1 96.06 16 SER B CA 1
ATOM 2099 C C . SER B 1 16 ? 24.125 -15.039 -20.406 1 96.06 16 SER B C 1
ATOM 2101 O O . SER B 1 16 ? 23.672 -13.984 -20.844 1 96.06 16 SER B O 1
ATOM 2103 N N . ASP B 1 17 ? 23.312 -16.078 -20.203 1 96.44 17 ASP B N 1
ATOM 2104 C CA . ASP B 1 17 ? 21.859 -16 -20.344 1 96.44 17 ASP B CA 1
ATOM 2105 C C . ASP B 1 17 ? 21.25 -14.961 -19.406 1 96.44 17 ASP B C 1
ATOM 2107 O O . ASP B 1 17 ? 20.469 -14.117 -19.844 1 96.44 17 ASP B O 1
ATOM 2111 N N . LEU B 1 18 ? 21.703 -15.062 -18.172 1 96.31 18 LEU B N 1
ATOM 2112 C CA . LEU B 1 18 ? 21.203 -14.133 -17.156 1 96.31 18 LEU B CA 1
ATOM 2113 C C . LEU B 1 18 ? 21.531 -12.695 -17.531 1 96.31 18 LEU B C 1
ATOM 2115 O O . LEU B 1 18 ? 20.688 -11.805 -17.375 1 96.31 18 LEU B O 1
ATOM 2119 N N . ALA B 1 19 ? 22.703 -12.445 -17.969 1 94.81 19 ALA B N 1
ATOM 2120 C CA . ALA B 1 19 ? 23.109 -11.109 -18.375 1 94.81 19 ALA B CA 1
ATOM 2121 C C . ALA B 1 19 ? 22.281 -10.617 -19.547 1 94.81 19 ALA B C 1
ATOM 2123 O O . ALA B 1 19 ? 21.953 -9.43 -19.641 1 94.81 19 ALA B O 1
ATOM 2124 N N . SER B 1 20 ? 21.891 -11.469 -20.406 1 96.56 20 SER B N 1
ATOM 2125 C CA . SER B 1 20 ? 21.156 -11.102 -21.609 1 96.56 20 SER B CA 1
ATOM 2126 C C . SER B 1 20 ? 19.719 -10.711 -21.297 1 96.56 20 SER B C 1
ATOM 2128 O O . SER B 1 20 ? 19.094 -9.984 -22.062 1 96.56 20 SER B O 1
ATOM 2130 N N . LEU B 1 21 ? 19.172 -11.172 -20.156 1 96.12 21 LEU B N 1
ATOM 2131 C CA . LEU B 1 21 ? 17.797 -10.883 -19.781 1 96.12 21 LEU B CA 1
ATOM 2132 C C . LEU B 1 21 ? 17.578 -9.375 -19.641 1 96.12 21 LEU B C 1
ATOM 2134 O O . LEU B 1 21 ? 16.469 -8.883 -19.844 1 96.12 21 LEU B O 1
ATOM 2138 N N . LYS B 1 22 ? 18.578 -8.602 -19.312 1 93.38 22 LYS B N 1
ATOM 2139 C CA . LYS B 1 22 ? 18.469 -7.168 -19.047 1 93.38 22 LYS B CA 1
ATOM 2140 C C . LYS B 1 22 ? 18.469 -6.363 -20.344 1 93.38 22 LYS B C 1
ATOM 2142 O O . LYS B 1 22 ? 18.109 -5.184 -20.344 1 93.38 22 LYS B O 1
ATOM 2147 N N . GLN B 1 23 ? 18.734 -7.121 -21.484 1 93.94 23 GLN B N 1
ATOM 2148 C CA . GLN B 1 23 ? 18.922 -6.348 -22.719 1 93.94 23 GLN B CA 1
ATOM 2149 C C . GLN B 1 23 ? 18.188 -6.988 -23.891 1 93.94 23 GLN B C 1
ATOM 2151 O O . GLN B 1 23 ? 18.328 -6.539 -25.031 1 93.94 23 GLN B O 1
ATOM 2156 N N . ASP B 1 24 ? 17.359 -7.938 -23.703 1 96.12 24 ASP B N 1
ATOM 2157 C CA . ASP B 1 24 ? 16.812 -8.703 -24.812 1 96.12 24 ASP B CA 1
ATOM 2158 C C . ASP B 1 24 ? 15.438 -8.164 -25.219 1 96.12 24 ASP B C 1
ATOM 2160 O O . ASP B 1 24 ? 14.797 -8.711 -26.125 1 96.12 24 ASP B O 1
ATOM 2164 N N . GLY B 1 25 ? 14.938 -7.125 -24.578 1 96.06 25 GLY B N 1
ATOM 2165 C CA . GLY B 1 25 ? 13.703 -6.457 -24.953 1 96.06 25 GLY B CA 1
ATOM 2166 C C . GLY B 1 25 ? 12.461 -7.238 -24.578 1 96.06 25 GLY B C 1
ATOM 2167 O O . GLY B 1 25 ? 11.367 -6.953 -25.078 1 96.06 25 GLY B O 1
ATOM 2168 N N . LYS B 1 26 ? 12.562 -8.195 -23.672 1 97.38 26 LYS B N 1
ATOM 2169 C CA . LYS B 1 26 ? 11.453 -9.078 -23.328 1 97.38 26 LYS B CA 1
ATOM 2170 C C . LYS B 1 26 ? 11.039 -8.875 -21.875 1 97.38 26 LYS B C 1
ATOM 2172 O O . LYS B 1 26 ? 11.602 -8.039 -21.172 1 97.38 26 LYS B O 1
ATOM 2177 N N . VAL B 1 27 ? 9.961 -9.539 -21.531 1 98.38 27 VAL B N 1
ATOM 2178 C CA . VAL B 1 27 ? 9.445 -9.5 -20.156 1 98.38 27 VAL B CA 1
ATOM 2179 C C . VAL B 1 27 ? 9.781 -10.812 -19.453 1 98.38 27 VAL B C 1
ATOM 2181 O O . VAL B 1 27 ? 9.43 -11.891 -19.922 1 98.38 27 VAL B O 1
ATOM 2184 N N . HIS B 1 28 ? 10.523 -10.688 -18.297 1 98.75 28 HIS B N 1
ATOM 2185 C CA . HIS B 1 28 ? 10.891 -11.836 -17.469 1 98.75 28 HIS B CA 1
ATOM 2186 C C . HIS B 1 28 ? 10.375 -11.688 -16.047 1 98.75 28 HIS B C 1
ATOM 2188 O O . HIS B 1 28 ? 10.727 -10.734 -15.352 1 98.75 28 HIS B O 1
ATOM 2194 N N . LEU B 1 29 ? 9.523 -12.602 -15.688 1 98.81 29 LEU B N 1
ATOM 2195 C CA . LEU B 1 29 ? 8.984 -12.617 -14.336 1 98.81 29 LEU B CA 1
ATOM 2196 C C . LEU B 1 29 ? 9.672 -13.68 -13.484 1 98.81 29 LEU B C 1
ATOM 2198 O O . LEU B 1 29 ? 9.445 -14.875 -13.664 1 98.81 29 LEU B O 1
ATOM 2202 N N . PHE B 1 30 ? 10.594 -13.227 -12.602 1 98.94 30 PHE B N 1
ATOM 2203 C CA . PHE B 1 30 ? 11.172 -14.133 -11.617 1 98.94 30 PHE B CA 1
ATOM 2204 C C . PHE B 1 30 ? 10.164 -14.453 -10.516 1 98.94 30 PHE B C 1
ATOM 2206 O O . PHE B 1 30 ? 9.648 -13.547 -9.867 1 98.94 30 PHE B O 1
ATOM 2213 N N . ASN B 1 31 ? 9.93 -15.75 -10.305 1 98.81 31 ASN B N 1
ATOM 2214 C CA . ASN B 1 31 ? 8.789 -16.109 -9.469 1 98.81 31 ASN B CA 1
ATOM 2215 C C . ASN B 1 31 ? 8.938 -17.531 -8.906 1 98.81 31 ASN B C 1
ATOM 2217 O O . ASN B 1 31 ? 10.016 -18.125 -8.984 1 98.81 31 ASN B O 1
ATOM 2221 N N . ASN B 1 32 ? 8.07 -17.969 -8.141 1 98.69 32 ASN B N 1
ATOM 2222 C CA . ASN B 1 32 ? 7.879 -19.328 -7.629 1 98.69 32 ASN B CA 1
ATOM 2223 C C . ASN B 1 32 ? 6.402 -19.641 -7.402 1 98.69 32 ASN B C 1
ATOM 2225 O O . ASN B 1 32 ? 5.691 -18.859 -6.762 1 98.69 32 ASN B O 1
ATOM 2229 N N . LEU B 1 33 ? 5.914 -20.75 -7.871 1 97.94 33 LEU B N 1
ATOM 2230 C CA . LEU B 1 33 ? 4.488 -21.078 -7.891 1 97.94 33 LEU B CA 1
ATOM 2231 C C . LEU B 1 33 ? 3.973 -21.328 -6.477 1 97.94 33 LEU B C 1
ATOM 2233 O O . LEU B 1 33 ? 2.76 -21.328 -6.246 1 97.94 33 LEU B O 1
ATOM 2237 N N . VAL B 1 34 ? 4.871 -21.469 -5.508 1 97.81 34 VAL B N 1
ATOM 2238 C CA . VAL B 1 34 ? 4.484 -21.703 -4.121 1 97.81 34 VAL B CA 1
ATOM 2239 C C . VAL B 1 34 ? 4.027 -20.391 -3.484 1 97.81 34 VAL B C 1
ATOM 2241 O O . VAL B 1 34 ? 3.162 -20.391 -2.605 1 97.81 34 VAL B O 1
ATOM 2244 N N . CYS B 1 35 ? 4.547 -19.281 -3.893 1 97.88 35 CYS B N 1
ATOM 2245 C CA . CYS B 1 35 ? 4.406 -18 -3.215 1 97.88 35 CYS B CA 1
ATOM 2246 C C . CYS B 1 35 ? 3.137 -17.281 -3.658 1 97.88 35 CYS B C 1
ATOM 2248 O O . CYS B 1 35 ? 2.992 -16.938 -4.832 1 97.88 35 CYS B O 1
ATOM 2250 N N . PRO B 1 36 ? 2.252 -17.047 -2.758 1 98.44 36 PRO B N 1
ATOM 2251 C CA . PRO B 1 36 ? 1.037 -16.328 -3.152 1 98.44 36 PRO B CA 1
ATOM 2252 C C . PRO B 1 36 ? 1.309 -14.883 -3.537 1 98.44 36 PRO B C 1
ATOM 2254 O O . PRO B 1 36 ? 0.556 -14.297 -4.32 1 98.44 36 PRO B O 1
ATOM 2257 N N . PHE B 1 37 ? 2.33 -14.25 -2.988 1 98.62 37 PHE B N 1
ATOM 2258 C CA . PHE B 1 37 ? 2.748 -12.938 -3.465 1 98.62 37 PHE B CA 1
ATOM 2259 C C . PHE B 1 37 ? 3.172 -13 -4.93 1 98.62 37 PHE B C 1
ATOM 2261 O O . PHE B 1 37 ? 2.816 -12.133 -5.723 1 98.62 37 PHE B O 1
ATOM 2268 N N . GLY B 1 38 ? 3.93 -14.031 -5.246 1 98.75 38 GLY B N 1
ATOM 2269 C CA . GLY B 1 38 ? 4.309 -14.25 -6.633 1 98.75 38 GLY B CA 1
ATOM 2270 C C . GLY B 1 38 ? 3.121 -14.453 -7.551 1 98.75 38 GLY B C 1
ATOM 2271 O O . GLY B 1 38 ? 3.145 -14.031 -8.711 1 98.75 38 GLY B O 1
ATOM 2272 N N . GLN B 1 39 ? 2.129 -15.125 -7.031 1 98.75 39 GLN B N 1
ATOM 2273 C CA . GLN B 1 39 ? 0.95 -15.391 -7.848 1 98.75 39 GLN B CA 1
ATOM 2274 C C . GLN B 1 39 ? 0.214 -14.102 -8.195 1 98.75 39 GLN B C 1
ATOM 2276 O O . GLN B 1 39 ? -0.394 -14 -9.266 1 98.75 39 GLN B O 1
ATOM 2281 N N . ARG B 1 40 ? 0.232 -13.039 -7.367 1 98.56 40 ARG B N 1
ATOM 2282 C CA . ARG B 1 40 ? -0.31 -11.727 -7.727 1 98.56 40 ARG B CA 1
ATOM 2283 C C . ARG B 1 40 ? 0.218 -11.273 -9.086 1 98.56 40 ARG B C 1
ATOM 2285 O O . ARG B 1 40 ? -0.56 -10.914 -9.969 1 98.56 40 ARG B O 1
ATOM 2292 N N . ALA B 1 41 ? 1.503 -11.344 -9.172 1 98.81 41 ALA B N 1
ATOM 2293 C CA . ALA B 1 41 ? 2.188 -10.859 -10.367 1 98.81 41 ALA B CA 1
ATOM 2294 C C . ALA B 1 41 ? 1.948 -11.797 -11.547 1 98.81 41 ALA B C 1
ATOM 2296 O O . ALA B 1 41 ? 1.677 -11.344 -12.664 1 98.81 41 ALA B O 1
ATOM 2297 N N . LEU B 1 42 ? 2.004 -13.094 -11.281 1 98.88 42 LEU B N 1
ATOM 2298 C CA . LEU B 1 42 ? 1.84 -14.086 -12.336 1 98.88 42 LEU B CA 1
ATOM 2299 C C . LEU B 1 42 ? 0.43 -14.031 -12.914 1 98.88 42 LEU B C 1
ATOM 2301 O O . LEU B 1 42 ? 0.255 -14 -14.133 1 98.88 42 LEU B O 1
ATOM 2305 N N . TRP B 1 43 ? -0.538 -13.984 -12.008 1 98.88 43 TRP B N 1
ATOM 2306 C CA . TRP B 1 43 ? -1.932 -13.891 -12.43 1 98.88 43 TRP B CA 1
ATOM 2307 C C . TRP B 1 43 ? -2.174 -12.602 -13.219 1 98.88 43 TRP B C 1
ATOM 2309 O O . TRP B 1 43 ? -2.82 -12.625 -14.266 1 98.88 43 TRP B O 1
ATOM 2319 N N . SER B 1 44 ? -1.613 -11.477 -12.781 1 98.75 44 SER B N 1
ATOM 2320 C CA . SER B 1 44 ? -1.723 -10.211 -13.492 1 98.75 44 SER B CA 1
ATOM 2321 C C . SER B 1 44 ? -1.116 -10.297 -14.891 1 98.75 44 SER B C 1
ATOM 2323 O O . SER B 1 44 ? -1.692 -9.805 -15.859 1 98.75 44 SER B O 1
ATOM 2325 N N . ALA B 1 45 ? 0.036 -10.953 -14.992 1 98.75 45 ALA B N 1
ATOM 2326 C CA . ALA B 1 45 ? 0.687 -11.102 -16.297 1 98.75 45 ALA B CA 1
ATOM 2327 C C . ALA B 1 45 ? -0.213 -11.836 -17.281 1 98.75 45 ALA B C 1
ATOM 2329 O O . ALA B 1 45 ? -0.385 -11.406 -18.422 1 98.75 45 ALA B O 1
ATOM 2330 N N . VAL B 1 46 ? -0.824 -12.844 -16.781 1 98.62 46 VAL B N 1
ATOM 2331 C CA . VAL B 1 46 ? -1.668 -13.641 -17.656 1 98.62 46 VAL B CA 1
ATOM 2332 C C . VAL B 1 46 ? -2.939 -12.875 -18 1 98.62 46 VAL B C 1
ATOM 2334 O O . VAL B 1 46 ? -3.365 -12.844 -19.156 1 98.62 46 VAL B O 1
ATOM 2337 N N . GLU B 1 47 ? -3.518 -12.18 -17.016 1 98.31 47 GLU B N 1
ATOM 2338 C CA . GLU B 1 47 ? -4.746 -11.43 -17.234 1 98.31 47 GLU B CA 1
ATOM 2339 C C . GLU B 1 47 ? -4.535 -10.305 -18.234 1 98.31 47 GLU B C 1
ATOM 2341 O O . GLU B 1 47 ? -5.453 -9.945 -18.984 1 98.31 47 GLU B O 1
ATOM 2346 N N . THR B 1 48 ? -3.336 -9.711 -18.312 1 97.88 48 THR B N 1
ATOM 2347 C CA . THR B 1 48 ? -3.078 -8.547 -19.141 1 97.88 48 THR B CA 1
ATOM 2348 C C . THR B 1 48 ? -2.693 -8.961 -20.562 1 97.88 48 THR B C 1
ATOM 2350 O O . THR B 1 48 ? -2.672 -8.141 -21.469 1 97.88 48 THR B O 1
ATOM 2353 N N . GLY B 1 49 ? -2.297 -10.211 -20.703 1 97.19 49 GLY B N 1
ATOM 2354 C CA . GLY B 1 49 ? -1.979 -10.75 -22.031 1 97.19 49 GLY B CA 1
ATOM 2355 C C . GLY B 1 49 ? -0.559 -10.445 -22.469 1 97.19 49 GLY B C 1
ATOM 2356 O O . GLY B 1 49 ? -0.176 -10.75 -23.594 1 97.19 49 GLY B O 1
ATOM 2357 N N . VAL B 1 50 ? 0.209 -9.914 -21.609 1 97.69 50 VAL B N 1
ATOM 2358 C CA . VAL B 1 50 ? 1.6 -9.641 -21.953 1 97.69 50 VAL B CA 1
ATOM 2359 C C . VAL B 1 50 ? 2.332 -10.945 -22.234 1 97.69 50 VAL B C 1
ATOM 2361 O O . VAL B 1 50 ? 2.076 -11.961 -21.578 1 97.69 50 VAL B O 1
ATOM 2364 N N . LYS B 1 51 ? 3.166 -10.945 -23.297 1 97.75 51 LYS B N 1
ATOM 2365 C CA . LYS B 1 51 ? 4.062 -12.078 -23.5 1 97.75 51 LYS B CA 1
ATOM 2366 C C . LYS B 1 51 ? 5.242 -12.039 -22.531 1 97.75 51 LYS B C 1
ATOM 2368 O O . LYS B 1 51 ? 5.906 -11.008 -22.406 1 97.75 51 LYS B O 1
ATOM 2373 N N . PHE B 1 52 ? 5.441 -13.148 -21.828 1 98.25 52 PHE B N 1
ATOM 2374 C CA . PHE B 1 52 ? 6.52 -13.188 -20.844 1 98.25 52 PHE B CA 1
ATOM 2375 C C . PHE B 1 52 ? 7.004 -14.617 -20.641 1 98.25 52 PHE B C 1
ATOM 2377 O O . PHE B 1 52 ? 6.367 -15.57 -21.094 1 98.25 52 PHE B O 1
ATOM 2384 N N . ARG B 1 53 ? 8.117 -14.758 -20 1 96.81 53 ARG B N 1
ATOM 2385 C CA . ARG B 1 53 ? 8.578 -16.016 -19.438 1 96.81 53 ARG B CA 1
ATOM 2386 C C . ARG B 1 53 ? 8.719 -15.93 -17.922 1 96.81 53 ARG B C 1
ATOM 2388 O O . ARG B 1 53 ? 9.047 -14.867 -17.391 1 96.81 53 ARG B O 1
ATOM 2395 N N . MET B 1 54 ? 8.359 -17.031 -17.328 1 98.56 54 MET B N 1
ATOM 2396 C CA . MET B 1 54 ? 8.57 -17.109 -15.891 1 98.56 54 MET B CA 1
ATOM 2397 C C . MET B 1 54 ? 9.883 -17.828 -15.578 1 98.56 54 MET B C 1
ATOM 2399 O O . MET B 1 54 ? 10.133 -18.922 -16.062 1 98.56 54 MET B O 1
ATOM 2403 N N . ILE B 1 55 ? 10.734 -17.125 -14.906 1 98.75 55 ILE B N 1
ATOM 2404 C CA . ILE B 1 55 ? 11.961 -17.734 -14.398 1 98.75 55 ILE B CA 1
ATOM 2405 C C . ILE B 1 55 ? 11.742 -18.234 -12.977 1 98.75 55 ILE B C 1
ATOM 2407 O O . ILE B 1 55 ? 11.539 -17.438 -12.055 1 98.75 55 ILE B O 1
ATOM 2411 N N . ASP B 1 56 ? 11.789 -19.5 -12.836 1 98.69 56 ASP B N 1
ATOM 2412 C CA . ASP B 1 56 ? 11.484 -20.141 -11.555 1 98.69 56 ASP B CA 1
ATOM 2413 C C . ASP B 1 56 ? 12.672 -20.047 -10.602 1 98.69 56 ASP B C 1
ATOM 2415 O O . ASP B 1 56 ? 13.758 -20.547 -10.898 1 98.69 56 ASP B O 1
ATOM 2419 N N . VAL B 1 57 ? 12.484 -19.359 -9.477 1 98.81 57 VAL B N 1
ATOM 2420 C CA . VAL B 1 57 ? 13.5 -19.172 -8.453 1 98.81 57 VAL B CA 1
ATOM 2421 C C . VAL B 1 57 ? 13.141 -19.984 -7.207 1 98.81 57 VAL B C 1
ATOM 2423 O O . VAL B 1 57 ? 12.07 -19.797 -6.625 1 98.81 57 VAL B O 1
ATOM 2426 N N . SER B 1 58 ? 14.047 -20.844 -6.77 1 97.5 58 SER B N 1
ATOM 2427 C CA . SER B 1 58 ? 13.805 -21.672 -5.59 1 97.5 58 SER B CA 1
ATOM 2428 C C . SER B 1 58 ? 13.688 -20.812 -4.332 1 97.5 58 SER B C 1
ATOM 2430 O O . SER B 1 58 ? 14.484 -19.906 -4.117 1 97.5 58 SER B O 1
ATOM 2432 N N . LEU B 1 59 ? 12.75 -21.156 -3.477 1 95.56 59 LEU B N 1
ATOM 2433 C CA . LEU B 1 59 ? 12.586 -20.453 -2.207 1 95.56 59 LEU B CA 1
ATOM 2434 C C . LEU B 1 59 ? 13.391 -21.125 -1.104 1 95.56 59 LEU B C 1
ATOM 2436 O O . LEU B 1 59 ? 13.828 -20.469 -0.154 1 95.56 59 LEU B O 1
ATOM 2440 N N . VAL B 1 60 ? 13.492 -22.422 -1.178 1 92.44 60 VAL B N 1
ATOM 2441 C CA . VAL B 1 60 ? 14.172 -23.219 -0.161 1 92.44 60 VAL B CA 1
ATOM 2442 C C . VAL B 1 60 ? 15.68 -23.062 -0.31 1 92.44 60 VAL B C 1
ATOM 2444 O O . VAL B 1 60 ? 16.406 -23 0.685 1 92.44 60 VAL B O 1
ATOM 2447 N N . ASP B 1 61 ? 16.172 -23.016 -1.488 1 94.69 61 ASP B N 1
ATOM 2448 C CA . ASP B 1 61 ? 17.578 -22.797 -1.832 1 94.69 61 ASP B CA 1
ATOM 2449 C C . ASP B 1 61 ? 17.719 -21.656 -2.83 1 94.69 61 ASP B C 1
ATOM 2451 O O . ASP B 1 61 ? 18.141 -21.859 -3.969 1 94.69 61 ASP B O 1
ATOM 2455 N N . MET B 1 62 ? 17.406 -20.453 -2.387 1 97.62 62 MET B N 1
ATOM 2456 C CA . MET B 1 62 ? 17.438 -19.312 -3.285 1 97.62 62 MET B CA 1
ATOM 2457 C C . MET B 1 62 ? 18.859 -19.031 -3.758 1 97.62 62 MET B C 1
ATOM 2459 O O . MET B 1 62 ? 19.766 -18.875 -2.941 1 97.62 62 MET B O 1
ATOM 2463 N N . PRO B 1 63 ? 19.031 -18.938 -5.031 1 98 63 PRO B N 1
ATOM 2464 C CA . PRO B 1 63 ? 20.391 -18.688 -5.531 1 98 63 PRO B CA 1
ATOM 2465 C C . PRO B 1 63 ? 20.938 -17.344 -5.094 1 98 63 PRO B C 1
ATOM 2467 O O . PRO B 1 63 ? 20.266 -16.312 -5.238 1 98 63 PRO B O 1
ATOM 2470 N N . SER B 1 64 ? 22.219 -17.344 -4.621 1 97.31 64 SER B N 1
ATOM 2471 C CA . SER B 1 64 ? 22.859 -16.094 -4.215 1 97.31 64 SER B CA 1
ATOM 2472 C C . SER B 1 64 ? 23 -15.141 -5.391 1 97.31 64 SER B C 1
ATOM 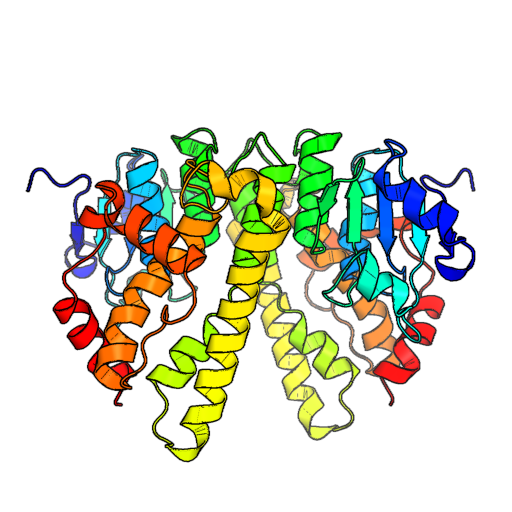2474 O O . SER B 1 64 ? 22.922 -13.922 -5.211 1 97.31 64 SER B O 1
ATOM 2476 N N . SER B 1 65 ? 23.172 -15.688 -6.551 1 97.62 65 SER B N 1
ATOM 2477 C CA . SER B 1 65 ? 23.312 -14.852 -7.738 1 97.62 65 SER B CA 1
ATOM 2478 C C . SER B 1 65 ? 22.016 -14.117 -8.055 1 97.62 65 SER B C 1
ATOM 2480 O O . SER B 1 65 ? 22.047 -13.008 -8.594 1 97.62 65 SER B O 1
ATOM 2482 N N . TYR B 1 66 ? 20.844 -14.742 -7.75 1 98.5 66 TYR B N 1
ATOM 2483 C CA . TYR B 1 66 ? 19.562 -14.07 -7.926 1 98.5 66 TYR B CA 1
ATOM 2484 C C . TYR B 1 66 ? 19.469 -12.828 -7.043 1 98.5 66 TYR B C 1
ATOM 2486 O O . TYR B 1 66 ? 19.078 -11.758 -7.508 1 98.5 66 TYR B O 1
ATOM 2494 N N . VAL B 1 67 ? 19.938 -12.984 -5.82 1 98.19 67 VAL B N 1
ATOM 2495 C CA . VAL B 1 67 ? 19.891 -11.891 -4.855 1 98.19 67 VAL B CA 1
ATOM 2496 C C . VAL B 1 67 ? 20.891 -10.805 -5.27 1 98.19 67 VAL B C 1
ATOM 2498 O O . VAL B 1 67 ? 20.547 -9.617 -5.262 1 98.19 67 VAL B O 1
ATOM 2501 N N . GLU B 1 68 ? 22 -11.172 -5.711 1 97.12 68 GLU B N 1
ATOM 2502 C CA . GLU B 1 68 ? 23.062 -10.234 -6.055 1 97.12 68 GLU B CA 1
ATOM 2503 C C . GLU B 1 68 ? 22.75 -9.492 -7.352 1 97.12 68 GLU B C 1
ATOM 2505 O O . GLU B 1 68 ? 22.969 -8.281 -7.449 1 97.12 68 GLU B O 1
ATOM 2510 N N . LYS B 1 69 ? 22.156 -10.156 -8.305 1 96.62 69 LYS B N 1
ATOM 251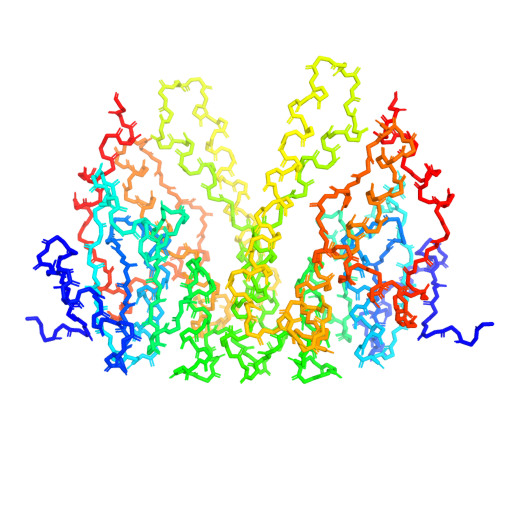1 C CA . LYS B 1 69 ? 22.094 -9.602 -9.648 1 96.62 69 LYS B CA 1
ATOM 2512 C C . LYS B 1 69 ? 20.719 -9.016 -9.938 1 96.62 69 LYS B C 1
ATOM 2514 O O . LYS B 1 69 ? 20.562 -8.148 -10.805 1 96.62 69 LYS B O 1
ATOM 2519 N N . PHE B 1 70 ? 19.688 -9.508 -9.258 1 97.75 70 PHE B N 1
ATOM 2520 C CA . PHE B 1 70 ? 18.344 -9.148 -9.703 1 97.75 70 PHE B CA 1
ATOM 2521 C C . PHE B 1 70 ? 17.547 -8.508 -8.562 1 97.75 70 PHE B C 1
ATOM 2523 O O . PHE B 1 70 ? 17.141 -7.352 -8.664 1 97.75 70 PHE B O 1
ATOM 2530 N N . ASN B 1 71 ? 17.391 -9.219 -7.492 1 98.25 71 ASN B N 1
ATOM 2531 C CA . ASN B 1 71 ? 16.531 -8.703 -6.441 1 98.25 71 ASN B CA 1
ATOM 2532 C C . ASN B 1 71 ? 17.203 -8.781 -5.07 1 98.25 71 ASN B C 1
ATOM 2534 O O . ASN B 1 71 ? 17.031 -9.773 -4.359 1 98.25 71 ASN B O 1
ATOM 2538 N N . ARG B 1 72 ? 17.672 -7.68 -4.645 1 97.5 72 ARG B N 1
ATOM 2539 C CA . ARG B 1 72 ? 18.438 -7.613 -3.4 1 97.5 72 ARG B CA 1
ATOM 2540 C C . ARG B 1 72 ? 17.516 -7.801 -2.191 1 97.5 72 ARG B C 1
ATOM 2542 O O . ARG B 1 72 ? 18 -7.945 -1.065 1 97.5 72 ARG B O 1
ATOM 2549 N N . TYR B 1 73 ? 16.234 -7.84 -2.406 1 97.69 73 TYR B N 1
ATOM 2550 C CA . TYR B 1 73 ? 15.297 -7.949 -1.288 1 97.69 73 TYR B CA 1
ATOM 2551 C C . TYR B 1 73 ? 15.055 -9.406 -0.923 1 97.69 73 TYR B C 1
ATOM 2553 O O . TYR B 1 73 ? 14.336 -9.703 0.035 1 97.69 73 TYR B O 1
ATOM 2561 N N . HIS B 1 74 ? 15.633 -10.344 -1.695 1 97.5 74 HIS B N 1
ATOM 2562 C CA . HIS B 1 74 ? 15.578 -11.766 -1.367 1 97.5 74 HIS B CA 1
ATOM 2563 C C . HIS B 1 74 ? 14.148 -12.289 -1.402 1 97.5 74 HIS B C 1
ATOM 2565 O O . HIS B 1 74 ? 13.734 -13.047 -0.519 1 97.5 74 HIS B O 1
ATOM 2571 N N . THR B 1 75 ? 13.352 -11.75 -2.383 1 97.81 75 THR B N 1
ATOM 2572 C CA . THR B 1 75 ? 11.961 -12.188 -2.51 1 97.81 75 THR B CA 1
ATOM 2573 C C . THR B 1 75 ? 11.617 -12.461 -3.971 1 97.81 75 THR B C 1
ATOM 2575 O O . THR B 1 75 ? 12.375 -12.102 -4.871 1 97.81 75 THR B O 1
ATOM 2578 N N . VAL B 1 76 ? 10.641 -13.195 -4.207 1 98.44 76 VAL B N 1
ATOM 2579 C CA . VAL B 1 76 ? 9.875 -13.211 -5.453 1 98.44 76 VAL B CA 1
ATOM 2580 C C . VAL B 1 76 ? 8.477 -12.641 -5.211 1 98.44 76 VAL B C 1
ATOM 2582 O O . VAL B 1 76 ? 7.988 -12.641 -4.078 1 98.44 76 VAL B O 1
ATOM 2585 N N . PRO B 1 77 ? 7.844 -12.062 -6.156 1 98.81 77 PRO B N 1
ATOM 2586 C CA . PRO B 1 77 ? 8.25 -11.93 -7.559 1 98.81 77 PRO B CA 1
ATOM 2587 C C . PRO B 1 77 ? 9.227 -10.781 -7.785 1 98.81 77 PRO B C 1
ATOM 2589 O O . PRO B 1 77 ? 9.391 -9.922 -6.906 1 98.81 77 PRO B O 1
ATOM 2592 N N . PHE B 1 78 ? 9.953 -10.836 -8.82 1 98.88 78 PHE B N 1
ATOM 2593 C CA . PHE B 1 78 ? 10.773 -9.781 -9.406 1 98.88 78 PHE B CA 1
ATOM 2594 C C . PHE B 1 78 ? 10.57 -9.711 -10.914 1 98.88 78 PHE B C 1
ATOM 2596 O O . PHE B 1 78 ? 10.539 -10.742 -11.594 1 98.88 78 PHE B O 1
ATOM 2603 N N . LEU B 1 79 ? 10.328 -8.492 -11.477 1 98.88 79 LEU B N 1
ATOM 2604 C CA . LEU B 1 79 ? 10.023 -8.328 -12.891 1 98.88 79 LEU B CA 1
ATOM 2605 C C . LEU B 1 79 ? 11.125 -7.547 -13.602 1 98.88 79 LEU B C 1
ATOM 2607 O O . LEU B 1 79 ? 11.586 -6.516 -13.102 1 98.88 79 LEU B O 1
ATOM 2611 N N . LEU B 1 80 ? 11.594 -8.086 -14.648 1 98.5 80 LEU B N 1
ATOM 2612 C CA . LEU B 1 80 ? 12.398 -7.367 -15.625 1 98.5 80 LEU B CA 1
ATOM 2613 C C . LEU B 1 80 ? 11.602 -7.102 -16.906 1 98.5 80 LEU B C 1
ATOM 2615 O O . LEU B 1 80 ? 11.25 -8.039 -17.625 1 98.5 80 LEU B O 1
ATOM 2619 N N . ASP B 1 81 ? 11.203 -5.883 -17.125 1 98.06 81 ASP B N 1
ATOM 2620 C CA . ASP B 1 81 ? 10.516 -5.473 -18.344 1 98.06 81 ASP B CA 1
ATOM 2621 C C . ASP B 1 81 ? 11.438 -4.684 -19.266 1 98.06 81 ASP B C 1
ATOM 2623 O O . ASP B 1 81 ? 11.617 -3.477 -19.094 1 98.06 81 ASP B O 1
ATOM 2627 N N . ASN B 1 82 ? 11.992 -5.352 -20.266 1 93.62 82 ASN B N 1
ATOM 2628 C CA . ASN B 1 82 ? 12.961 -4.734 -21.156 1 93.62 82 ASN B CA 1
ATOM 2629 C C . ASN B 1 82 ? 14.094 -4.066 -20.391 1 93.62 82 ASN B C 1
ATOM 2631 O O . ASN B 1 82 ? 14.391 -2.893 -20.609 1 93.62 82 ASN B O 1
ATOM 2635 N N . GLY B 1 83 ? 14.547 -4.812 -19.344 1 93.06 83 GLY B N 1
ATOM 2636 C CA . GLY B 1 83 ? 15.695 -4.348 -18.578 1 93.06 83 GLY B CA 1
ATOM 2637 C C . GLY B 1 83 ? 15.305 -3.49 -17.391 1 93.06 83 GLY B C 1
ATOM 2638 O O . GLY B 1 83 ? 16.125 -3.219 -16.516 1 93.06 83 GLY B O 1
ATOM 2639 N N . ASN B 1 84 ? 14.086 -3.051 -17.344 1 95.75 84 ASN B N 1
ATOM 2640 C CA . ASN B 1 84 ? 13.609 -2.258 -16.219 1 95.75 84 ASN B CA 1
ATOM 2641 C C . ASN B 1 84 ? 13.164 -3.146 -15.055 1 95.75 84 ASN B C 1
ATOM 2643 O O . ASN B 1 84 ? 12.297 -4.012 -15.227 1 95.75 84 ASN B O 1
ATOM 2647 N N . ALA B 1 85 ? 13.766 -2.904 -13.898 1 98.25 85 ALA B N 1
ATOM 2648 C CA . ALA B 1 85 ? 13.492 -3.711 -12.711 1 98.25 85 ALA B CA 1
ATOM 2649 C C . ALA B 1 85 ? 12.273 -3.186 -11.961 1 98.25 85 ALA B C 1
ATOM 2651 O O . ALA B 1 85 ? 12.188 -1.991 -11.664 1 98.25 85 ALA B O 1
ATOM 2652 N N . ILE B 1 86 ? 11.32 -3.996 -11.695 1 98.81 86 ILE B N 1
ATOM 2653 C CA . ILE B 1 86 ? 10.148 -3.693 -10.883 1 98.81 86 ILE B CA 1
ATOM 2654 C C . ILE B 1 86 ? 10.062 -4.672 -9.719 1 98.81 86 ILE B C 1
ATOM 2656 O O . ILE B 1 86 ? 10.188 -5.887 -9.906 1 98.81 86 ILE B O 1
ATOM 2660 N N . PHE B 1 87 ? 9.852 -4.098 -8.531 1 98.75 87 PHE B N 1
ATOM 2661 C CA . PHE B 1 87 ? 9.891 -4.871 -7.293 1 98.75 87 PHE B CA 1
ATOM 2662 C C . PHE B 1 87 ? 8.508 -4.926 -6.652 1 98.75 87 PHE B C 1
ATOM 2664 O O . PHE B 1 87 ? 7.613 -4.164 -7.023 1 98.75 87 PHE B O 1
ATOM 2671 N N . GLU B 1 88 ? 8.336 -5.855 -5.73 1 98.69 88 GLU B N 1
ATOM 2672 C CA . GLU B 1 88 ? 7.148 -5.98 -4.887 1 98.69 88 GLU B CA 1
ATOM 2673 C C . GLU B 1 88 ? 5.949 -6.48 -5.688 1 98.69 88 GLU B C 1
ATOM 2675 O O . GLU B 1 88 ? 5.637 -5.934 -6.746 1 98.69 88 GLU B O 1
ATOM 2680 N N . SER B 1 89 ? 5.254 -7.426 -5.191 1 98.75 89 SER B N 1
ATOM 2681 C CA . SER B 1 89 ? 4.242 -8.18 -5.922 1 98.75 89 SER B CA 1
ATOM 2682 C C . SER B 1 89 ? 3.086 -7.289 -6.352 1 98.75 89 SER B C 1
ATOM 2684 O O . SER B 1 89 ? 2.68 -7.309 -7.516 1 98.75 89 SER B O 1
ATOM 2686 N N . ALA B 1 90 ? 2.582 -6.449 -5.414 1 98.69 90 ALA B N 1
ATOM 2687 C CA . ALA B 1 90 ? 1.44 -5.602 -5.746 1 98.69 90 ALA B CA 1
ATOM 2688 C C . ALA B 1 90 ? 1.834 -4.512 -6.742 1 98.69 90 ALA B C 1
ATOM 2690 O O . ALA B 1 90 ? 1.039 -4.137 -7.605 1 98.69 90 ALA B O 1
ATOM 2691 N N . ILE B 1 91 ? 3.088 -3.986 -6.613 1 98.81 91 ILE B N 1
ATOM 2692 C CA . ILE B 1 91 ? 3.594 -2.971 -7.527 1 98.81 91 ILE B CA 1
ATOM 2693 C C . ILE B 1 91 ? 3.773 -3.574 -8.922 1 98.81 91 ILE B C 1
ATOM 2695 O O . ILE B 1 91 ? 3.398 -2.963 -9.922 1 98.81 91 ILE B O 1
ATOM 2699 N N . ILE B 1 92 ? 4.289 -4.785 -8.977 1 98.94 92 ILE B N 1
ATOM 2700 C CA . ILE B 1 92 ? 4.473 -5.484 -10.242 1 98.94 92 ILE B CA 1
ATOM 2701 C C . ILE B 1 92 ? 3.121 -5.711 -10.914 1 98.94 92 ILE B C 1
ATOM 2703 O O . ILE B 1 92 ? 2.969 -5.473 -12.109 1 98.94 92 ILE B O 1
ATOM 2707 N N . ALA B 1 93 ? 2.137 -6.148 -10.148 1 98.88 93 ALA B N 1
ATOM 2708 C CA . ALA B 1 93 ? 0.8 -6.379 -10.695 1 98.88 93 ALA B CA 1
ATOM 2709 C C . ALA B 1 93 ? 0.226 -5.102 -11.297 1 98.88 93 ALA B C 1
ATOM 2711 O O . ALA B 1 93 ? -0.312 -5.125 -12.406 1 98.88 93 ALA B O 1
ATOM 2712 N N . GLN B 1 94 ? 0.357 -4.055 -10.594 1 98.62 94 GLN B N 1
ATOM 2713 C CA . GLN B 1 94 ? -0.146 -2.779 -11.086 1 98.62 94 GLN B CA 1
ATOM 2714 C C . GLN B 1 94 ? 0.632 -2.322 -12.32 1 98.62 94 GLN B C 1
ATOM 2716 O O . GLN B 1 94 ? 0.044 -1.834 -13.289 1 98.62 94 GLN B O 1
ATOM 2721 N N . PHE B 1 95 ? 1.944 -2.469 -12.266 1 98.81 95 PHE B N 1
ATOM 2722 C CA . PHE B 1 95 ? 2.801 -2.104 -13.391 1 98.81 95 PHE B CA 1
ATOM 2723 C C . PHE B 1 95 ? 2.371 -2.828 -14.656 1 98.81 95 PHE B C 1
ATOM 2725 O O . PHE B 1 95 ? 2.145 -2.197 -15.695 1 98.81 95 PHE B O 1
ATOM 2732 N N . LEU B 1 96 ? 2.195 -4.098 -14.57 1 98.81 96 LEU B N 1
ATOM 2733 C CA . LEU B 1 96 ? 1.806 -4.91 -15.711 1 98.81 96 LEU B CA 1
ATOM 2734 C C . LEU B 1 96 ? 0.445 -4.477 -16.25 1 98.81 96 LEU B C 1
ATOM 2736 O O . LEU B 1 96 ? 0.252 -4.383 -17.469 1 98.81 96 LEU B O 1
ATOM 2740 N N . ASP B 1 97 ? -0.441 -4.199 -15.375 1 98.69 97 ASP B N 1
ATOM 2741 C CA . ASP B 1 97 ? -1.783 -3.785 -15.773 1 98.69 97 ASP B CA 1
ATOM 2742 C C . ASP B 1 97 ? -1.751 -2.447 -16.5 1 98.69 97 ASP B C 1
ATOM 2744 O O . ASP B 1 97 ? -2.34 -2.305 -17.578 1 98.69 97 ASP B O 1
ATOM 2748 N N . VAL B 1 98 ? -1.033 -1.472 -15.945 1 98.12 98 VAL B N 1
ATOM 2749 C CA . VAL B 1 98 ? -1.004 -0.137 -16.531 1 98.12 98 VAL B CA 1
ATOM 2750 C C . VAL B 1 98 ? -0.294 -0.185 -17.891 1 98.12 98 VAL B C 1
ATOM 2752 O O . VAL B 1 98 ? -0.791 0.363 -18.875 1 98.12 98 VAL B O 1
ATOM 2755 N N . LYS B 1 99 ? 0.724 -0.871 -17.969 1 97.94 99 LYS B N 1
ATOM 2756 C CA . LYS B 1 99 ? 1.548 -0.849 -19.172 1 97.94 99 LYS B CA 1
ATOM 2757 C C . LYS B 1 99 ? 0.921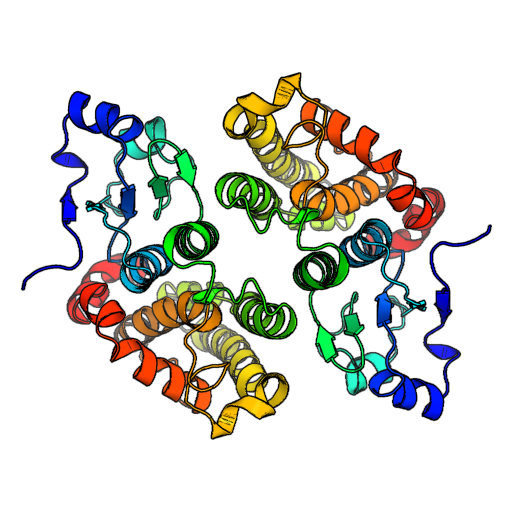 -1.686 -20.281 1 97.94 99 LYS B C 1
ATOM 2759 O O . LYS B 1 99 ? 0.968 -1.308 -21.453 1 97.94 99 LYS B O 1
ATOM 2764 N N . TYR B 1 100 ? 0.271 -2.801 -19.953 1 98.12 100 TYR B N 1
ATOM 2765 C CA . TYR B 1 100 ? -0.087 -3.754 -20.984 1 98.12 100 TYR B CA 1
ATOM 2766 C C . TYR B 1 100 ? -1.6 -3.912 -21.094 1 98.12 100 TYR B C 1
ATOM 2768 O O . TYR B 1 100 ? -2.104 -4.559 -22.016 1 98.12 100 TYR B O 1
ATOM 2776 N N . ASN B 1 101 ? -2.326 -3.344 -20.203 1 98 101 ASN B N 1
ATOM 2777 C CA . ASN B 1 101 ? -3.775 -3.516 -20.188 1 98 101 ASN B CA 1
ATOM 2778 C C . ASN B 1 101 ? -4.492 -2.201 -19.906 1 98 101 ASN B C 1
ATOM 2780 O O . ASN B 1 101 ? -5.633 -2.199 -19.438 1 98 101 ASN B O 1
ATOM 2784 N N . ASN B 1 102 ? -3.803 -1.058 -20.031 1 97.06 102 ASN B N 1
ATOM 2785 C CA . ASN B 1 102 ? -4.328 0.298 -19.891 1 97.06 102 ASN B CA 1
ATOM 2786 C C . ASN B 1 102 ? -4.875 0.549 -18.484 1 97.06 102 ASN B C 1
ATOM 2788 O O . ASN B 1 102 ? -5.781 1.361 -18.312 1 97.06 102 ASN B O 1
ATOM 2792 N N . GLY B 1 103 ? -4.461 -0.221 -17.562 1 97.81 103 GLY B N 1
ATOM 2793 C CA . GLY B 1 103 ? -4.809 0.007 -16.172 1 97.81 103 GLY B CA 1
ATOM 2794 C C . GLY B 1 103 ? -6.234 -0.392 -15.836 1 97.81 103 GLY B C 1
ATOM 2795 O O . GLY B 1 103 ? -6.84 0.147 -14.906 1 97.81 103 GLY B O 1
ATOM 2796 N N . LYS B 1 104 ? -6.832 -1.355 -16.531 1 97.88 104 LYS B N 1
ATOM 2797 C CA . LYS B 1 104 ? -8.227 -1.73 -16.344 1 97.88 104 LYS B CA 1
ATOM 2798 C C . LYS B 1 104 ? -8.43 -2.467 -15.031 1 97.88 104 LYS B C 1
ATOM 2800 O O . LYS B 1 104 ? -9.438 -2.256 -14.344 1 97.88 104 LYS B O 1
ATOM 2805 N N . LEU B 1 105 ? -7.492 -3.27 -14.625 1 98.19 105 LEU B N 1
ATOM 2806 C CA . LEU B 1 105 ? -7.605 -4.035 -13.383 1 98.19 105 LEU B CA 1
ATOM 2807 C C . LEU B 1 105 ? -7.469 -3.123 -12.172 1 98.19 105 LEU B C 1
ATOM 2809 O O . LEU B 1 105 ? -8.133 -3.332 -11.148 1 98.19 105 LEU B O 1
ATOM 2813 N N . HIS B 1 106 ? -6.637 -2.094 -12.273 1 96.25 106 HIS B N 1
ATOM 2814 C CA . HIS B 1 106 ? -6.391 -1.181 -11.164 1 96.25 106 HIS B CA 1
ATOM 2815 C C . HIS B 1 106 ? -7.316 0.028 -11.234 1 96.25 106 HIS B C 1
ATOM 2817 O O . HIS B 1 106 ? -7.293 0.881 -10.344 1 96.25 106 HIS B O 1
ATOM 2823 N N . LEU B 1 107 ? -8.141 0.063 -12.242 1 97.06 107 LEU B N 1
ATOM 2824 C CA . LEU B 1 107 ? -9.18 1.076 -12.406 1 97.06 107 LEU B CA 1
ATOM 2825 C C . LEU B 1 107 ? -8.562 2.471 -12.484 1 97.06 107 LEU B C 1
ATOM 2827 O O . LEU B 1 107 ? -8.984 3.379 -11.766 1 97.06 107 LEU B O 1
ATOM 2831 N N . ARG B 1 108 ? -7.598 2.621 -13.336 1 95.25 108 ARG B N 1
ATOM 2832 C CA . ARG B 1 108 ? -6.773 3.816 -13.484 1 95.25 108 ARG B CA 1
ATOM 2833 C C . ARG B 1 108 ? -7.637 5.047 -13.75 1 95.25 108 ARG B C 1
ATOM 2835 O O . ARG B 1 108 ? -7.32 6.145 -13.281 1 95.25 108 ARG B O 1
ATOM 2842 N N . ASP B 1 109 ? -8.742 4.91 -14.438 1 94.94 109 ASP B N 1
ATOM 2843 C CA . ASP B 1 109 ? -9.539 6.047 -14.883 1 94.94 109 ASP B CA 1
ATOM 2844 C C . ASP B 1 109 ? -10.781 6.227 -14 1 94.94 109 ASP B C 1
ATOM 2846 O O . ASP B 1 109 ? -11.648 7.043 -14.305 1 94.94 109 ASP B O 1
ATOM 2850 N N . ASN B 1 110 ? -10.938 5.477 -12.961 1 97.19 110 ASN B N 1
ATOM 2851 C CA . ASN B 1 110 ? -12.047 5.551 -12.016 1 97.19 110 ASN B CA 1
ATOM 2852 C C . ASN B 1 110 ? -11.547 5.602 -10.57 1 97.19 110 ASN B C 1
ATOM 2854 O O . ASN B 1 110 ? -11.562 4.59 -9.867 1 97.19 110 ASN B O 1
ATOM 2858 N N . PRO B 1 111 ? -11.195 6.82 -10.156 1 97.88 111 PRO B N 1
ATOM 2859 C CA . PRO B 1 111 ? -10.539 6.934 -8.852 1 97.88 111 PRO B CA 1
ATOM 2860 C C . PRO B 1 111 ? -11.422 6.438 -7.703 1 97.88 111 PRO B C 1
ATOM 2862 O O . PRO B 1 111 ? -10.906 5.91 -6.711 1 97.88 111 PRO B O 1
ATOM 2865 N N . GLU B 1 112 ? -12.758 6.57 -7.805 1 98.25 112 GLU B N 1
ATOM 2866 C CA . GLU B 1 112 ? -13.641 6.086 -6.75 1 98.25 112 GLU B CA 1
ATOM 2867 C C . GLU B 1 112 ? -13.562 4.566 -6.617 1 98.25 112 GLU B C 1
ATOM 2869 O O . GLU B 1 112 ? -13.406 4.039 -5.516 1 98.25 112 GLU B O 1
ATOM 2874 N N . GLN B 1 113 ? -13.656 3.867 -7.742 1 98.44 113 GLN B N 1
ATOM 2875 C CA . GLN B 1 113 ? -13.602 2.408 -7.727 1 98.44 113 GLN B CA 1
ATOM 2876 C C . GLN B 1 113 ? -12.203 1.916 -7.359 1 98.44 113 GLN B C 1
ATOM 2878 O O . GLN B 1 113 ? -12.055 0.918 -6.652 1 98.44 113 GLN B O 1
ATOM 2883 N N . ALA B 1 114 ? -11.195 2.66 -7.84 1 98.5 114 ALA B N 1
ATOM 2884 C CA . ALA B 1 114 ? -9.82 2.314 -7.469 1 98.5 114 ALA B CA 1
ATOM 2885 C C . ALA B 1 114 ? -9.617 2.426 -5.961 1 98.5 114 ALA B C 1
ATOM 2887 O O . ALA B 1 114 ? -9 1.554 -5.348 1 98.5 114 ALA B O 1
ATOM 2888 N N . ALA B 1 115 ? -10.148 3.459 -5.375 1 98.75 115 ALA B N 1
ATOM 2889 C CA . ALA B 1 115 ? -10.016 3.68 -3.936 1 98.75 115 ALA B CA 1
ATOM 2890 C C . ALA B 1 115 ? -10.68 2.557 -3.146 1 98.75 115 ALA B C 1
ATOM 2892 O O . ALA B 1 115 ? -10.141 2.096 -2.137 1 98.75 115 ALA B O 1
ATOM 2893 N N . LEU B 1 116 ? -11.797 2.119 -3.6 1 98.75 116 LEU B N 1
ATOM 2894 C CA . LEU B 1 116 ? -12.516 1.035 -2.934 1 98.75 116 LEU B CA 1
ATOM 2895 C C . LEU B 1 116 ? -11.719 -0.262 -2.996 1 98.75 116 LEU B C 1
ATOM 2897 O O . LEU B 1 116 ? -11.586 -0.964 -1.991 1 98.75 116 LEU B O 1
ATOM 2901 N N . ALA B 1 117 ? -11.188 -0.576 -4.145 1 98.81 117 ALA B N 1
ATOM 2902 C CA . ALA B 1 117 ? -10.352 -1.769 -4.297 1 98.81 117 ALA B CA 1
ATOM 2903 C C . ALA B 1 117 ? -9.117 -1.695 -3.404 1 98.81 117 ALA B C 1
ATOM 2905 O O . ALA B 1 117 ? -8.734 -2.688 -2.777 1 98.81 117 ALA B O 1
ATOM 2906 N N . GLN B 1 118 ? -8.539 -0.535 -3.35 1 98.69 118 GLN B N 1
ATOM 2907 C CA . GLN B 1 118 ? -7.344 -0.338 -2.535 1 98.69 118 GLN B CA 1
ATOM 2908 C C . GLN B 1 118 ? -7.668 -0.45 -1.048 1 98.69 118 GLN B C 1
ATOM 2910 O O . GLN B 1 118 ? -6.84 -0.918 -0.262 1 98.69 118 GLN B O 1
ATOM 2915 N N . LEU B 1 119 ? -8.852 -0.024 -0.659 1 98.81 119 LEU B N 1
ATOM 2916 C CA . LEU B 1 119 ? -9.258 -0.163 0.734 1 98.81 119 LEU B CA 1
ATOM 2917 C C . LEU B 1 119 ? -9.328 -1.632 1.138 1 98.81 119 LEU B C 1
ATOM 2919 O O . LEU B 1 119 ? -8.844 -2.008 2.207 1 98.81 119 LEU B O 1
ATOM 2923 N N . ALA B 1 120 ? -9.891 -2.453 0.273 1 98.81 120 ALA B N 1
ATOM 2924 C CA . ALA B 1 120 ? -9.953 -3.887 0.552 1 98.81 120 ALA B CA 1
ATOM 2925 C C . ALA B 1 120 ? -8.562 -4.469 0.755 1 98.81 120 ALA B C 1
ATOM 2927 O O . ALA B 1 120 ? -8.32 -5.203 1.719 1 98.81 120 ALA B O 1
ATOM 2928 N N . GLN B 1 121 ? -7.695 -4.117 -0.139 1 98.31 121 GLN B N 1
ATOM 2929 C CA . GLN B 1 121 ? -6.32 -4.59 -0.034 1 98.31 121 GLN B CA 1
ATOM 2930 C C . GLN B 1 121 ? -5.672 -4.117 1.263 1 98.31 121 GLN B C 1
ATOM 2932 O O . GLN B 1 121 ? -4.98 -4.883 1.936 1 98.31 121 GLN B O 1
ATOM 2937 N N . ALA B 1 122 ? -5.922 -2.85 1.575 1 98.19 122 ALA B N 1
ATOM 2938 C CA . ALA B 1 122 ? -5.301 -2.238 2.746 1 98.19 122 ALA B CA 1
ATOM 2939 C C . ALA B 1 122 ? -5.766 -2.916 4.031 1 98.19 122 ALA B C 1
ATOM 2941 O O . ALA B 1 122 ? -5.027 -2.961 5.02 1 98.19 122 ALA B O 1
ATOM 2942 N N . LYS B 1 123 ? -6.926 -3.463 4.055 1 98.5 123 LYS B N 1
ATOM 2943 C CA . LYS B 1 123 ? -7.504 -4.016 5.277 1 98.5 123 LYS B CA 1
ATOM 2944 C C . LYS B 1 123 ? -7.285 -5.523 5.355 1 98.5 123 LYS B C 1
ATOM 2946 O O . LYS B 1 123 ? -7.656 -6.156 6.348 1 98.5 123 LYS B O 1
ATOM 2951 N N . PHE B 1 124 ? -6.645 -6.086 4.32 1 98.31 124 PHE B N 1
ATOM 2952 C CA . PHE B 1 124 ? -6.301 -7.504 4.328 1 98.31 124 PHE B CA 1
ATOM 2953 C C . PHE B 1 124 ? -4.984 -7.738 5.055 1 98.31 124 PHE B C 1
ATOM 2955 O O . PHE B 1 124 ? -3.924 -7.324 4.582 1 98.31 124 PHE B O 1
ATOM 2962 N N . GLU B 1 125 ? -5.027 -8.414 6.219 1 97 125 GLU B N 1
ATOM 2963 C CA . GLU B 1 125 ? -3.852 -8.68 7.039 1 97 125 GLU B CA 1
ATOM 2964 C C . GLU B 1 125 ? -3.443 -10.148 6.961 1 97 125 GLU B C 1
ATOM 2966 O O . GLU B 1 125 ? -4.078 -11.008 7.578 1 97 125 GLU B O 1
ATOM 2971 N N . ILE B 1 126 ? -2.336 -10.359 6.344 1 97.12 126 ILE B N 1
ATOM 2972 C CA . ILE B 1 126 ? -1.946 -11.727 6.008 1 97.12 126 ILE B CA 1
ATOM 2973 C C . ILE B 1 126 ? -1.149 -12.336 7.164 1 97.12 126 ILE B C 1
ATOM 2975 O O . ILE B 1 126 ? -1.021 -13.555 7.262 1 97.12 126 ILE B O 1
ATOM 2979 N N . GLY B 1 127 ? -0.629 -11.516 8.094 1 96.81 127 GLY B N 1
ATOM 2980 C CA . GLY B 1 127 ? 0.267 -11.977 9.141 1 96.81 127 GLY B CA 1
ATOM 2981 C C . GLY B 1 127 ? -0.321 -13.094 9.984 1 96.81 127 GLY B C 1
ATOM 2982 O O . GLY B 1 127 ? 0.366 -14.07 10.297 1 96.81 127 GLY B O 1
ATOM 2983 N N . ALA B 1 128 ? -1.586 -12.984 10.32 1 96.12 128 ALA B N 1
ATOM 2984 C CA . ALA B 1 128 ? -2.242 -13.953 11.188 1 96.12 128 ALA B CA 1
ATOM 2985 C C . ALA B 1 128 ? -2.334 -15.32 10.516 1 96.12 128 ALA B C 1
ATOM 2987 O O . ALA B 1 128 ? -2.275 -16.359 11.18 1 96.12 128 ALA B O 1
ATOM 2988 N N . PHE B 1 129 ? -2.439 -15.359 9.195 1 98.12 129 PHE B N 1
ATOM 2989 C CA . PHE B 1 129 ? -2.527 -16.609 8.453 1 98.12 129 PHE B CA 1
ATOM 2990 C C . PHE B 1 129 ? -1.217 -17.391 8.539 1 98.12 129 PHE B C 1
ATOM 2992 O O . PHE B 1 129 ? -1.211 -18.578 8.875 1 98.12 129 PHE B O 1
ATOM 2999 N N . TYR B 1 130 ? -0.138 -16.703 8.328 1 97.88 130 TYR B N 1
ATOM 3000 C CA . TYR B 1 130 ? 1.175 -17.328 8.414 1 97.88 130 TYR B CA 1
ATOM 3001 C C . TYR B 1 130 ? 1.496 -17.719 9.852 1 97.88 130 TYR B C 1
ATOM 3003 O O . TYR B 1 130 ? 2.078 -18.781 10.102 1 97.88 130 TYR B O 1
ATOM 3011 N N . GLY B 1 131 ? 1.1 -16.797 10.781 1 97.62 131 GLY B N 1
ATOM 3012 C CA . GLY B 1 131 ? 1.312 -17.109 12.18 1 97.62 131 GLY B CA 1
ATOM 3013 C C . GLY B 1 131 ? 0.623 -18.391 12.625 1 97.62 131 GLY B C 1
ATOM 3014 O O . GLY B 1 131 ? 1.23 -19.234 13.289 1 97.62 131 GLY B O 1
ATOM 3015 N N . TYR B 1 132 ? -0.605 -18.547 12.188 1 98 132 TYR B N 1
ATOM 3016 C CA . TYR B 1 132 ? -1.364 -19.734 12.539 1 98 132 TYR B CA 1
ATOM 3017 C C . TYR B 1 132 ? -0.758 -20.969 11.898 1 98 132 TYR B C 1
ATOM 3019 O O . TYR B 1 132 ? -0.63 -22.016 12.547 1 98 132 TYR B O 1
ATOM 3027 N N . LEU B 1 133 ? -0.392 -20.891 10.672 1 98.12 133 LEU B N 1
ATOM 3028 C CA . LEU B 1 133 ? 0.183 -22.016 9.945 1 98.12 133 LEU B CA 1
ATOM 3029 C C . LEU B 1 133 ? 1.435 -22.531 10.648 1 98.12 133 LEU B C 1
ATOM 3031 O O . LEU B 1 133 ? 1.635 -23.75 10.75 1 98.12 133 LEU B O 1
ATOM 3035 N N . ARG B 1 134 ? 2.219 -21.672 11.156 1 97.5 134 ARG B N 1
ATOM 3036 C CA . ARG B 1 134 ? 3.498 -22.047 11.75 1 97.5 134 ARG B CA 1
ATOM 3037 C C . ARG B 1 134 ? 3.332 -22.406 13.227 1 97.5 134 ARG B C 1
ATOM 3039 O O . ARG B 1 134 ? 4.227 -23 13.828 1 97.5 134 ARG B O 1
ATOM 3046 N N . ASN B 1 135 ? 2.215 -22.078 13.805 1 97.06 135 ASN B N 1
ATOM 3047 C CA . ASN B 1 135 ? 1.998 -22.203 15.242 1 97.06 135 ASN B CA 1
ATOM 3048 C C . ASN B 1 135 ? 2.064 -23.656 15.688 1 97.06 135 ASN B C 1
ATOM 3050 O O . ASN B 1 135 ? 1.391 -24.531 15.125 1 97.06 135 ASN B O 1
ATOM 3054 N N . GLN B 1 136 ? 2.904 -23.859 16.766 1 95.56 136 GLN B N 1
ATOM 3055 C CA . GLN B 1 136 ? 3.008 -25.203 17.344 1 95.56 136 GLN B CA 1
ATOM 3056 C C . GLN B 1 136 ? 2.4 -25.234 18.75 1 95.56 136 GLN B C 1
ATOM 3058 O O . GLN B 1 136 ? 2.377 -26.281 19.391 1 95.56 136 GLN B O 1
ATOM 3063 N N . ASP B 1 137 ? 1.909 -24.125 19.234 1 96.81 137 ASP B N 1
ATOM 3064 C CA . ASP B 1 137 ? 1.337 -23.984 20.578 1 96.81 137 ASP B CA 1
ATOM 3065 C C . ASP B 1 137 ? -0.189 -24 20.516 1 96.81 137 ASP B C 1
ATOM 3067 O O . ASP B 1 137 ? -0.816 -23 20.188 1 96.81 137 ASP B O 1
ATOM 3071 N N . PRO B 1 138 ? -0.74 -25.078 20.953 1 95.12 138 PRO B N 1
ATOM 3072 C CA . PRO B 1 138 ? -2.199 -25.188 20.891 1 95.12 138 PRO B CA 1
ATOM 3073 C C . PRO B 1 138 ? -2.91 -24.109 21.688 1 95.12 138 PRO B C 1
ATOM 3075 O O . PRO B 1 138 ? -4.051 -23.75 21.391 1 95.12 138 PRO B O 1
ATOM 3078 N N . SER B 1 139 ? -2.246 -23.531 22.625 1 97.44 139 SER B N 1
ATOM 3079 C CA . SER B 1 139 ? -2.869 -22.516 23.469 1 97.44 139 SER B CA 1
ATOM 3080 C C . SER B 1 139 ? -3.051 -21.203 22.703 1 97.44 139 SER B C 1
ATOM 3082 O O . SER B 1 139 ? -3.822 -20.344 23.125 1 97.44 139 SER B O 1
ATOM 3084 N N . LYS B 1 140 ? -2.422 -21.047 21.578 1 97.62 140 LYS B N 1
ATOM 3085 C CA . LYS B 1 140 ? -2.486 -19.812 20.797 1 97.62 140 LYS B CA 1
ATOM 3086 C C . LYS B 1 140 ? -3.445 -19.969 19.625 1 97.62 140 LYS B C 1
ATOM 3088 O O . LYS B 1 140 ? -3.668 -19 18.875 1 97.62 140 LYS B O 1
ATOM 3093 N N . LYS B 1 141 ? -3.969 -21.172 19.5 1 97.06 141 LYS B N 1
ATOM 3094 C CA . LYS B 1 141 ? -4.855 -21.469 18.391 1 97.06 141 LYS B CA 1
ATOM 3095 C C . LYS B 1 141 ? -5.984 -20.453 18.281 1 97.06 141 LYS B C 1
ATOM 3097 O O . LYS B 1 141 ? -6.207 -19.859 17.234 1 97.06 141 LYS B O 1
ATOM 3102 N N . GLU B 1 142 ? -6.672 -20.219 19.344 1 97.56 142 GLU B N 1
ATOM 3103 C CA . GLU B 1 142 ? -7.84 -19.344 19.359 1 97.56 142 GLU B CA 1
ATOM 3104 C C . GLU B 1 142 ? -7.449 -17.906 19.031 1 97.56 142 GLU B C 1
ATOM 3106 O O . GLU B 1 142 ? -8.203 -17.203 18.344 1 97.56 142 GLU B O 1
ATOM 3111 N N . GLU B 1 143 ? -6.332 -17.516 19.516 1 98.12 143 GLU B N 1
ATOM 3112 C CA . GLU B 1 143 ? -5.848 -16.156 19.234 1 98.12 143 GLU B CA 1
ATOM 3113 C C . GLU B 1 143 ? -5.637 -15.953 17.734 1 98.12 143 GLU B C 1
ATOM 3115 O O . GLU B 1 143 ? -6.09 -14.953 17.172 1 98.12 143 GLU B O 1
ATOM 3120 N N . PHE B 1 144 ? -4.98 -16.844 17.078 1 97.88 144 PHE B N 1
ATOM 3121 C CA . PHE B 1 144 ? -4.73 -16.766 15.641 1 97.88 144 PHE B CA 1
ATOM 3122 C C . PHE B 1 144 ? -6.039 -16.828 14.859 1 97.88 144 PHE B C 1
ATOM 3124 O O . PHE B 1 144 ? -6.246 -16.062 13.922 1 97.88 144 PHE B O 1
ATOM 3131 N N . GLU B 1 145 ? -6.91 -17.75 15.203 1 98.12 145 GLU B N 1
ATOM 3132 C CA . GLU B 1 145 ? -8.195 -17.859 14.531 1 98.12 145 GLU B CA 1
ATOM 3133 C C . GLU B 1 145 ? -8.992 -16.562 14.641 1 98.12 145 GLU B C 1
ATOM 3135 O O . GLU B 1 145 ? -9.594 -16.125 13.656 1 98.12 145 GLU B O 1
ATOM 3140 N N . ASN B 1 146 ? -9 -15.992 15.844 1 98.44 146 ASN B N 1
ATOM 3141 C CA . ASN B 1 146 ? -9.703 -14.727 16.047 1 98.44 146 ASN B CA 1
ATOM 3142 C C . ASN B 1 146 ? -9.133 -13.625 15.164 1 98.44 146 ASN B C 1
ATOM 3144 O O . ASN B 1 146 ? -9.883 -12.82 14.602 1 98.44 146 ASN B O 1
ATOM 3148 N N . GLU B 1 147 ? -7.812 -13.555 15.039 1 98.44 147 GLU B N 1
ATOM 3149 C CA . GLU B 1 147 ? -7.172 -12.539 14.203 1 98.44 147 GLU B CA 1
ATOM 3150 C C . GLU B 1 147 ? -7.531 -12.734 12.734 1 98.44 147 GLU B C 1
ATOM 3152 O O . GLU B 1 147 ? -7.766 -11.758 12.016 1 98.44 147 GLU B O 1
ATOM 3157 N N . ILE B 1 148 ? -7.559 -13.945 12.297 1 98.69 148 ILE B N 1
ATOM 3158 C CA . ILE B 1 148 ? -7.949 -14.242 10.922 1 98.69 148 ILE B CA 1
ATOM 3159 C C . ILE B 1 148 ? -9.406 -13.836 10.703 1 98.69 148 ILE B C 1
ATOM 3161 O O . ILE B 1 148 ? -9.734 -13.203 9.695 1 98.69 148 ILE B O 1
ATOM 3165 N N . HIS B 1 149 ? -10.273 -14.141 11.656 1 98.69 149 HIS B N 1
ATOM 3166 C CA . HIS B 1 149 ? -11.68 -13.773 11.555 1 98.69 149 HIS B CA 1
ATOM 3167 C C . HIS B 1 149 ? -11.859 -12.258 11.523 1 98.69 149 HIS B C 1
ATOM 3169 O O . HIS B 1 149 ? -12.734 -11.742 10.82 1 98.69 149 HIS B O 1
ATOM 3175 N N . GLU B 1 150 ? -11.055 -11.586 12.258 1 98.5 150 GLU B N 1
ATOM 3176 C CA . GLU B 1 150 ? -11.125 -10.125 12.266 1 98.5 150 GLU B CA 1
ATOM 3177 C C . GLU B 1 150 ? -10.867 -9.555 10.875 1 98.5 150 GLU B C 1
ATOM 3179 O O . GLU B 1 150 ? -11.625 -8.703 10.391 1 98.5 150 GLU B O 1
ATOM 3184 N N . THR B 1 151 ? -9.797 -10.031 10.258 1 98.38 151 THR B N 1
ATOM 3185 C CA . THR B 1 151 ? -9.445 -9.523 8.93 1 98.38 151 THR B CA 1
ATOM 3186 C C . THR B 1 151 ? -10.5 -9.938 7.906 1 98.38 151 THR B C 1
ATOM 3188 O O . THR B 1 151 ? -10.875 -9.141 7.043 1 98.38 151 THR B O 1
ATOM 3191 N N . LEU B 1 152 ? -11.031 -11.117 7.93 1 98.81 152 LEU B N 1
ATOM 3192 C CA . LEU B 1 152 ? -12.023 -11.594 6.98 1 98.81 152 LEU B CA 1
ATOM 3193 C C . LEU B 1 152 ? -13.359 -10.891 7.191 1 98.81 152 LEU B C 1
ATOM 3195 O O . LEU B 1 152 ? -14.055 -10.562 6.227 1 98.81 152 LEU B O 1
ATOM 3199 N N . SER B 1 153 ? -13.711 -10.664 8.445 1 98.81 153 SER B N 1
ATOM 3200 C CA . SER B 1 153 ? -14.938 -9.938 8.75 1 98.81 153 SER B CA 1
ATOM 3201 C C . SER B 1 153 ? -14.883 -8.516 8.203 1 98.81 153 SER B C 1
ATOM 3203 O O . SER B 1 153 ? -15.875 -8.008 7.676 1 98.81 153 SER B O 1
ATOM 3205 N N . GLU B 1 154 ? -13.758 -7.926 8.367 1 98.75 154 GLU B N 1
ATOM 3206 C CA . GLU B 1 154 ? -13.594 -6.578 7.824 1 98.75 154 GLU B CA 1
ATOM 3207 C C . GLU B 1 154 ? -13.727 -6.57 6.305 1 98.75 154 GLU B C 1
ATOM 3209 O O . GLU B 1 154 ? -14.398 -5.707 5.742 1 98.75 154 GLU B O 1
ATOM 3214 N N . LEU B 1 155 ? -13.117 -7.496 5.641 1 98.81 155 LEU B N 1
ATOM 3215 C CA . LEU B 1 155 ? -13.234 -7.59 4.191 1 98.81 155 LEU B CA 1
ATOM 3216 C C . LEU B 1 155 ? -14.68 -7.832 3.775 1 98.81 155 LEU B C 1
ATOM 3218 O O . LEU B 1 155 ? -15.18 -7.195 2.844 1 98.81 155 LEU B O 1
ATOM 3222 N N . GLU B 1 156 ? -15.305 -8.75 4.43 1 98.88 156 GLU B N 1
ATOM 3223 C CA . GLU B 1 156 ? -16.703 -9.039 4.152 1 98.88 156 GLU B CA 1
ATOM 3224 C C . GLU B 1 156 ? -17.562 -7.785 4.297 1 98.88 156 GLU B C 1
ATOM 3226 O O . GLU B 1 156 ? -18.484 -7.555 3.5 1 98.88 156 GLU B O 1
ATOM 3231 N N . LYS B 1 157 ? -17.297 -7.02 5.328 1 98.69 157 LYS B N 1
ATOM 3232 C CA . LYS B 1 157 ? -18.016 -5.773 5.574 1 98.69 157 LYS B CA 1
ATOM 3233 C C . LYS B 1 157 ? -17.766 -4.77 4.449 1 98.69 157 LYS B C 1
ATOM 3235 O O . LYS B 1 157 ? -18.688 -4.062 4.035 1 98.69 157 LYS B O 1
ATOM 3240 N N . ILE B 1 158 ? -16.578 -4.664 3.939 1 98.81 158 ILE B N 1
ATOM 3241 C CA . ILE B 1 158 ? -16.281 -3.789 2.812 1 98.81 158 ILE B CA 1
ATOM 3242 C C . ILE B 1 158 ? -17.094 -4.207 1.597 1 98.81 158 ILE B C 1
ATOM 3244 O O . ILE B 1 158 ? -17.734 -3.369 0.954 1 98.81 158 ILE B O 1
ATOM 3248 N N . TYR B 1 159 ? -17.141 -5.484 1.306 1 98.75 159 TYR B N 1
ATOM 3249 C CA . TYR B 1 159 ? -17.938 -5.992 0.19 1 98.75 159 TYR B CA 1
ATOM 3250 C C . TYR B 1 159 ? -19.406 -5.688 0.388 1 98.75 159 TYR B C 1
ATOM 3252 O O . TYR B 1 159 ? -20.109 -5.336 -0.565 1 98.75 159 TYR B O 1
ATOM 3260 N N . ARG B 1 160 ? -19.844 -5.797 1.585 1 98.44 160 ARG B N 1
ATOM 3261 C CA . ARG B 1 160 ? -21.266 -5.695 1.89 1 98.44 160 ARG B CA 1
ATOM 3262 C C . ARG B 1 160 ? -21.719 -4.234 1.956 1 98.44 160 ARG B C 1
ATOM 3264 O O . ARG B 1 160 ? -22.75 -3.871 1.409 1 98.44 160 ARG B O 1
ATOM 3271 N N . GLU B 1 161 ? -20.938 -3.426 2.633 1 97.94 161 GLU B N 1
ATOM 3272 C CA . GLU B 1 161 ? -21.406 -2.08 2.961 1 97.94 161 GLU B CA 1
ATOM 3273 C C . GLU B 1 161 ? -20.766 -1.039 2.043 1 97.94 161 GLU B C 1
ATOM 3275 O O . GLU B 1 161 ? -21.469 -0.242 1.42 1 97.94 161 GLU B O 1
ATOM 3280 N N . HIS B 1 162 ? -19.469 -1.042 1.861 1 97.69 162 HIS B N 1
ATOM 3281 C CA . HIS B 1 162 ? -18.812 -0.048 1.026 1 97.69 162 HIS B CA 1
ATOM 3282 C C . HIS B 1 162 ? -19.062 -0.314 -0.454 1 97.69 162 HIS B C 1
ATOM 3284 O O . HIS B 1 162 ? -19.078 0.617 -1.262 1 97.69 162 HIS B O 1
ATOM 3290 N N . ALA B 1 163 ? -19.266 -1.587 -0.83 1 98.25 163 ALA B N 1
ATOM 3291 C CA . ALA B 1 163 ? -19.484 -1.971 -2.221 1 98.25 163 ALA B CA 1
ATOM 3292 C C . ALA B 1 163 ? -20.938 -2.41 -2.439 1 98.25 163 ALA B C 1
ATOM 3294 O O . ALA B 1 163 ? -21.219 -3.232 -3.314 1 98.25 163 ALA B O 1
ATOM 3295 N N . ALA B 1 164 ? -21.844 -1.917 -1.691 1 97.81 164 ALA B N 1
ATOM 3296 C CA . ALA B 1 164 ? -23.25 -2.344 -1.705 1 97.81 164 ALA B CA 1
ATOM 3297 C C . ALA B 1 164 ? -23.844 -2.215 -3.104 1 97.81 164 ALA B C 1
ATOM 3299 O O . ALA B 1 164 ? -24.609 -3.082 -3.541 1 97.81 164 ALA B O 1
ATOM 3300 N N . GLU B 1 165 ? -23.5 -1.216 -3.811 1 96.88 165 GLU B N 1
ATOM 3301 C CA . GLU B 1 165 ? -24.109 -0.938 -5.109 1 96.88 165 GLU B CA 1
ATOM 3302 C C . GLU B 1 165 ? -23.703 -1.993 -6.141 1 96.88 165 GLU B C 1
ATOM 3304 O O . GLU B 1 165 ? -24.359 -2.125 -7.184 1 96.88 165 GLU B O 1
ATOM 3309 N N . PHE B 1 166 ? -22.672 -2.773 -5.812 1 98.06 166 PHE B N 1
ATOM 3310 C CA . PHE B 1 166 ? -22.141 -3.723 -6.781 1 98.06 166 PHE B CA 1
ATOM 3311 C C . PHE B 1 166 ? -22.625 -5.137 -6.48 1 98.06 166 PHE B C 1
ATOM 3313 O O . PHE B 1 166 ? -22.438 -6.047 -7.293 1 98.06 166 PHE B O 1
ATOM 3320 N N . ARG B 1 167 ? -23.266 -5.422 -5.336 1 96.69 167 ARG B N 1
ATOM 3321 C CA . ARG B 1 167 ? -23.578 -6.758 -4.848 1 96.69 167 ARG B CA 1
ATOM 3322 C C . ARG B 1 167 ? -24.531 -7.477 -5.805 1 96.69 167 ARG B C 1
ATOM 3324 O O . ARG B 1 167 ? -24.391 -8.68 -6.035 1 96.69 167 ARG B O 1
ATOM 3331 N N . SER B 1 168 ? -25.406 -6.781 -6.453 1 96.81 168 SER B N 1
ATOM 3332 C CA . SER B 1 168 ? -26.359 -7.41 -7.344 1 96.81 168 SER B CA 1
ATOM 3333 C C . SER B 1 168 ? -25.797 -7.582 -8.75 1 96.81 168 SER B C 1
ATOM 3335 O O . SER B 1 168 ? -26.422 -8.203 -9.609 1 96.81 168 SER B O 1
ATOM 3337 N N . LYS B 1 169 ? -24.578 -7.102 -8.93 1 98.25 169 LYS B N 1
ATOM 3338 C CA . LYS B 1 169 ? -24.062 -7.027 -10.289 1 98.25 169 LYS B CA 1
ATOM 3339 C C . LYS B 1 169 ? -23.047 -8.133 -10.547 1 98.25 169 LYS B C 1
ATOM 3341 O O . LYS B 1 169 ? -22.578 -8.297 -11.68 1 98.25 169 LYS B O 1
ATOM 3346 N N . GLY B 1 170 ? -22.672 -8.906 -9.492 1 98.31 170 GLY B N 1
ATOM 3347 C CA . GLY B 1 170 ? -21.719 -9.984 -9.672 1 98.31 170 GLY B CA 1
ATOM 3348 C C . GLY B 1 170 ? -20.969 -10.336 -8.398 1 98.31 170 GLY B C 1
ATOM 3349 O O . GLY B 1 170 ? -21.203 -9.742 -7.348 1 98.31 170 GLY B O 1
ATOM 3350 N N . PRO B 1 171 ? -20.031 -11.219 -8.484 1 98.56 171 PRO B N 1
ATOM 3351 C CA . PRO B 1 171 ? -19.406 -11.789 -7.289 1 98.56 171 PRO B CA 1
ATOM 3352 C C . PRO B 1 171 ? -18.188 -10.984 -6.816 1 98.56 171 PRO B C 1
ATOM 3354 O O . PRO B 1 171 ? -17.75 -11.148 -5.676 1 98.56 171 PRO B O 1
ATOM 3357 N N . TYR B 1 172 ? -17.641 -10.172 -7.688 1 98.88 172 TYR B N 1
ATOM 3358 C CA . TYR B 1 172 ? -16.422 -9.453 -7.324 1 98.88 172 TYR B CA 1
ATOM 3359 C C . TYR B 1 172 ? -16.75 -8.203 -6.508 1 98.88 172 TYR B C 1
ATOM 3361 O O . TYR B 1 172 ? -17.922 -7.832 -6.375 1 98.88 172 TYR B O 1
ATOM 3369 N N . LEU B 1 173 ? -15.773 -7.57 -5.918 1 98.88 173 LEU B N 1
ATOM 3370 C CA . LEU B 1 173 ? -15.969 -6.336 -5.16 1 98.88 173 LEU B CA 1
ATOM 3371 C C . LEU B 1 173 ? -16.75 -5.316 -5.973 1 98.88 173 LEU B C 1
ATOM 3373 O O . LEU B 1 173 ? -17.656 -4.664 -5.449 1 98.88 173 LEU B O 1
ATOM 3377 N N . LEU B 1 174 ? -16.391 -5.258 -7.293 1 98.62 174 LEU B N 1
ATOM 3378 C CA . LEU B 1 174 ? -17 -4.281 -8.188 1 98.62 174 LEU B CA 1
ATOM 3379 C C . LEU B 1 174 ? -18 -4.957 -9.133 1 98.62 174 LEU B C 1
ATOM 3381 O O . LEU B 1 174 ? -18.078 -4.602 -10.312 1 98.62 174 LEU B O 1
ATOM 3385 N N . GLY B 1 175 ? -18.672 -5.922 -8.617 1 98.31 175 GLY B N 1
ATOM 3386 C CA . GLY B 1 175 ? -19.688 -6.609 -9.398 1 98.31 175 GLY B CA 1
ATOM 3387 C C . GLY B 1 175 ? -19.109 -7.641 -10.344 1 98.31 175 GLY B C 1
ATOM 3388 O O . GLY B 1 175 ? -18.469 -8.602 -9.914 1 98.31 175 GLY B O 1
ATOM 3389 N N . ASP B 1 176 ? -19.25 -7.418 -11.594 1 97.75 176 ASP B N 1
ATOM 3390 C CA . ASP B 1 176 ? -18.828 -8.398 -12.586 1 97.75 176 ASP B CA 1
ATOM 3391 C C . ASP B 1 176 ? -17.422 -8.102 -13.086 1 97.75 176 ASP B C 1
ATOM 3393 O O . ASP B 1 176 ? -16.922 -8.781 -13.984 1 97.75 176 ASP B O 1
ATOM 3397 N N . LYS B 1 177 ? -16.859 -7.105 -12.43 1 97.12 177 LYS B N 1
ATOM 3398 C CA . LYS B 1 177 ? -15.539 -6.68 -12.891 1 97.12 177 LYS B CA 1
ATOM 3399 C C . LYS B 1 177 ? -14.438 -7.152 -11.945 1 97.12 177 LYS B C 1
ATOM 3401 O O . LYS B 1 177 ? -14.43 -6.789 -10.766 1 97.12 177 LYS B O 1
ATOM 3406 N N . LEU B 1 178 ? -13.5 -7.992 -12.508 1 98.69 178 LEU B N 1
ATOM 3407 C CA . LEU B 1 178 ? -12.273 -8.305 -11.781 1 98.69 178 LEU B CA 1
ATOM 3408 C C . LEU B 1 178 ? -11.43 -7.055 -11.578 1 98.69 178 LEU B C 1
ATOM 3410 O O . LEU B 1 178 ? -11.258 -6.258 -12.508 1 98.69 178 LEU B O 1
ATOM 3414 N N . SER B 1 179 ? -10.969 -6.859 -10.383 1 98.56 179 SER B N 1
ATOM 3415 C CA . SER B 1 179 ? -10.148 -5.688 -10.086 1 98.56 179 SER B CA 1
ATOM 3416 C C . SER B 1 179 ? -8.914 -6.066 -9.273 1 98.56 179 SER B C 1
ATOM 3418 O O . SER B 1 179 ? -8.695 -7.242 -8.977 1 98.56 179 SER B O 1
ATOM 3420 N N . SER B 1 180 ? -8.133 -5.062 -8.938 1 98.56 180 SER B N 1
ATOM 3421 C CA . SER B 1 180 ? -6.922 -5.25 -8.141 1 98.56 180 SER B CA 1
ATOM 3422 C C . SER B 1 180 ? -7.242 -5.828 -6.77 1 98.56 180 SER B C 1
ATOM 3424 O O . SER B 1 180 ? -6.391 -6.465 -6.145 1 98.56 180 SER B O 1
ATOM 3426 N N . ALA B 1 181 ? -8.484 -5.629 -6.281 1 98.75 181 ALA B N 1
ATOM 3427 C CA . ALA B 1 181 ? -8.867 -6.211 -5 1 98.75 181 ALA B CA 1
ATOM 3428 C C . ALA B 1 181 ? -8.695 -7.73 -5.016 1 98.75 181 ALA B C 1
ATOM 3430 O O . ALA B 1 181 ? -8.023 -8.297 -4.152 1 98.75 181 ALA B O 1
ATOM 3431 N N . GLU B 1 182 ? -9.273 -8.367 -6.016 1 98.88 182 GLU B N 1
ATOM 3432 C CA . GLU B 1 182 ? -9.188 -9.82 -6.109 1 98.88 182 GLU B CA 1
ATOM 3433 C C . GLU B 1 182 ? -7.77 -10.273 -6.441 1 98.88 182 GLU B C 1
ATOM 3435 O O . GLU B 1 182 ? -7.277 -11.258 -5.883 1 98.88 182 GLU B O 1
ATOM 3440 N N . ILE B 1 183 ? -7.094 -9.523 -7.324 1 98.88 183 ILE B N 1
ATOM 3441 C CA . ILE B 1 183 ? -5.723 -9.852 -7.703 1 98.88 183 ILE B CA 1
ATOM 3442 C C . ILE B 1 183 ? -4.844 -9.922 -6.457 1 98.88 183 ILE B C 1
ATOM 3444 O O . ILE B 1 183 ? -3.998 -10.812 -6.332 1 98.88 183 ILE B O 1
ATOM 3448 N N . ASN B 1 184 ? -5.062 -9.031 -5.539 1 98.75 184 ASN B N 1
ATOM 3449 C CA . ASN B 1 184 ? -4.168 -8.867 -4.398 1 98.75 184 ASN B CA 1
ATOM 3450 C C . ASN B 1 184 ? -4.574 -9.773 -3.236 1 98.75 184 ASN B C 1
ATOM 3452 O O . ASN B 1 184 ? -3.785 -10 -2.318 1 98.75 184 ASN B O 1
ATOM 3456 N N . ILE B 1 185 ? -5.781 -10.336 -3.244 1 98.81 185 ILE B N 1
ATOM 3457 C CA . ILE B 1 185 ? -6.27 -11.008 -2.041 1 98.81 185 ILE B CA 1
ATOM 3458 C C . ILE B 1 185 ? -6.5 -12.484 -2.332 1 98.81 185 ILE B C 1
ATOM 3460 O O . ILE B 1 185 ? -6.129 -13.352 -1.532 1 98.81 185 ILE B O 1
ATOM 3464 N N . ILE B 1 186 ? -6.988 -12.875 -3.504 1 98.88 186 ILE B N 1
ATOM 3465 C CA . ILE B 1 186 ? -7.512 -14.203 -3.785 1 98.88 186 ILE B CA 1
ATOM 3466 C C . ILE B 1 186 ? -6.367 -15.211 -3.83 1 98.88 186 ILE B C 1
ATOM 3468 O O . ILE B 1 186 ? -6.527 -16.359 -3.428 1 98.88 186 ILE B O 1
ATOM 3472 N N . PRO B 1 187 ? -5.172 -14.852 -4.316 1 98.88 187 PRO B N 1
ATOM 3473 C CA . PRO B 1 187 ? -4.062 -15.805 -4.258 1 98.88 187 PRO B CA 1
ATOM 3474 C C . PRO B 1 187 ? -3.816 -16.344 -2.846 1 98.88 187 PRO B C 1
ATOM 3476 O O . PRO B 1 187 ? -3.486 -17.516 -2.676 1 98.88 187 PRO B O 1
ATOM 3479 N N . PHE B 1 188 ? -4.012 -15.516 -1.879 1 98.81 188 PHE B N 1
ATOM 3480 C CA . PHE B 1 188 ? -3.812 -15.914 -0.491 1 98.81 188 PHE B CA 1
ATOM 3481 C C . PHE B 1 188 ? -4.957 -16.797 -0.012 1 98.81 188 PHE B C 1
ATOM 3483 O O . PHE B 1 188 ? -4.734 -17.781 0.692 1 98.81 188 PHE B O 1
ATOM 3490 N N . PHE B 1 189 ? -6.184 -16.438 -0.425 1 98.75 189 PHE B N 1
ATOM 3491 C CA . PHE B 1 189 ? -7.312 -17.297 -0.096 1 98.75 189 PHE B CA 1
ATOM 3492 C C . PHE B 1 189 ? -7.098 -18.703 -0.657 1 98.75 189 PHE B C 1
ATOM 3494 O O . PHE B 1 189 ? -7.32 -19.688 0.039 1 98.75 189 PHE B O 1
ATOM 3501 N N . TYR B 1 190 ? -6.648 -18.734 -1.879 1 98.75 190 TYR B N 1
ATOM 3502 C CA . TYR B 1 190 ? -6.43 -20.031 -2.514 1 98.75 190 TYR B CA 1
ATOM 3503 C C . TYR B 1 190 ? -5.402 -20.859 -1.74 1 98.75 190 TYR B C 1
ATOM 3505 O O . TYR B 1 190 ? -5.648 -22.016 -1.418 1 98.75 190 TYR B O 1
ATOM 3513 N N . ARG B 1 191 ? -4.309 -20.234 -1.424 1 98.5 191 ARG B N 1
ATOM 3514 C CA . ARG B 1 191 ? -3.232 -20.938 -0.721 1 98.5 191 ARG B CA 1
ATOM 3515 C C . ARG B 1 191 ? -3.678 -21.375 0.67 1 98.5 191 ARG B C 1
ATOM 3517 O O . ARG B 1 191 ? -3.51 -22.531 1.043 1 98.5 191 ARG B O 1
ATOM 3524 N N . PHE B 1 192 ? -4.289 -20.5 1.411 1 98.25 192 PHE B N 1
ATOM 3525 C CA . PHE B 1 192 ? -4.523 -20.75 2.83 1 98.25 192 PHE B CA 1
ATOM 3526 C C . PHE B 1 192 ? -5.77 -21.594 3.035 1 98.25 192 PHE B C 1
ATOM 3528 O O . PHE B 1 192 ? -5.91 -22.266 4.059 1 98.25 192 PHE B O 1
ATOM 3535 N N . GLN B 1 193 ? -6.711 -21.578 2.053 1 97.81 193 GLN B N 1
ATOM 3536 C CA . GLN B 1 193 ? -7.789 -22.562 2.074 1 97.81 193 GLN B CA 1
ATOM 3537 C C . GLN B 1 193 ? -7.234 -23.984 2.045 1 97.81 193 GLN B C 1
ATOM 3539 O O . GLN B 1 193 ? -7.781 -24.875 2.688 1 97.81 193 GLN B O 1
ATOM 3544 N N . ILE B 1 194 ? -6.188 -24.172 1.374 1 98.44 194 ILE B N 1
ATOM 3545 C CA . ILE B 1 194 ? -5.582 -25.5 1.201 1 98.44 194 ILE B CA 1
ATOM 3546 C C . ILE B 1 194 ? -4.738 -25.844 2.424 1 98.44 194 ILE B C 1
ATOM 3548 O O . ILE B 1 194 ? -5 -26.828 3.111 1 98.44 194 ILE B O 1
ATOM 3552 N N . VAL B 1 195 ? -3.797 -24.969 2.836 1 98.62 195 VAL B N 1
ATOM 3553 C CA . VAL B 1 195 ? -2.752 -25.375 3.766 1 98.62 195 VAL B CA 1
ATOM 3554 C C . VAL B 1 195 ? -3.26 -25.266 5.199 1 98.62 195 VAL B C 1
ATOM 3556 O O . VAL B 1 195 ? -2.877 -26.047 6.066 1 98.62 195 VAL B O 1
ATOM 3559 N N . LEU B 1 196 ? -4.125 -24.281 5.496 1 98.5 196 LEU B N 1
ATOM 3560 C CA . LEU B 1 196 ? -4.641 -24.203 6.855 1 98.5 196 LEU B CA 1
ATOM 3561 C C . LEU B 1 196 ? -5.68 -25.297 7.113 1 98.5 196 LEU B C 1
ATOM 3563 O O . LEU B 1 196 ? -5.801 -25.781 8.234 1 98.5 196 LEU B O 1
ATOM 3567 N N . LYS B 1 197 ? -6.457 -25.609 6.055 1 98.12 197 LYS B N 1
ATOM 3568 C CA . LYS B 1 197 ? -7.363 -26.75 6.203 1 98.12 197 LYS B CA 1
ATOM 3569 C C . LYS B 1 197 ? -6.598 -28.031 6.484 1 98.12 197 LYS B C 1
ATOM 3571 O O . LYS B 1 197 ? -6.945 -28.781 7.395 1 98.12 197 LYS B O 1
ATOM 3576 N N . HIS B 1 198 ? -5.559 -28.266 5.805 1 98.5 198 HIS B N 1
ATOM 3577 C CA . HIS B 1 198 ? -4.785 -29.5 5.91 1 98.5 198 HIS B CA 1
ATOM 3578 C C . HIS B 1 198 ? -4.035 -29.578 7.234 1 98.5 198 HIS B C 1
ATOM 3580 O O . HIS B 1 198 ? -4.129 -30.578 7.953 1 98.5 198 HIS B O 1
ATOM 3586 N N . TYR B 1 199 ? -3.326 -28.516 7.621 1 98.25 199 TYR B N 1
ATOM 3587 C CA . TYR B 1 199 ? -2.371 -28.594 8.719 1 98.25 199 TYR B CA 1
ATOM 3588 C C . TYR B 1 199 ? -3.023 -28.188 10.039 1 98.25 199 TYR B C 1
ATOM 3590 O O . TYR B 1 199 ? -2.57 -28.594 11.109 1 98.25 199 TYR B O 1
ATOM 3598 N N . ARG B 1 200 ? -4.117 -27.406 9.977 1 97.69 200 ARG B N 1
ATOM 3599 C CA . ARG B 1 200 ? -4.664 -26.859 11.211 1 97.69 200 ARG B CA 1
ATOM 3600 C C . ARG B 1 200 ? -6.16 -27.141 11.32 1 97.69 200 ARG B C 1
ATOM 3602 O O . ARG B 1 200 ? -6.801 -26.734 12.297 1 97.69 200 ARG B O 1
ATOM 3609 N N . GLY B 1 201 ? -6.762 -27.719 10.289 1 97.38 201 GLY B N 1
ATOM 3610 C CA . GLY B 1 201 ? -8.188 -28.016 10.312 1 97.38 201 GLY B CA 1
ATOM 3611 C C . GLY B 1 201 ? -9.055 -26.781 10.273 1 97.38 201 GLY B C 1
ATOM 3612 O O . GLY B 1 201 ? -10.156 -26.766 10.812 1 97.38 201 GLY B O 1
ATOM 3613 N N . PHE B 1 202 ? -8.523 -25.734 9.711 1 97.94 202 PHE B N 1
ATOM 3614 C CA . PHE B 1 202 ? -9.203 -24.453 9.695 1 97.94 202 PHE B CA 1
ATOM 3615 C C . PHE B 1 202 ? -9.719 -24.125 8.297 1 97.94 202 PHE B C 1
ATOM 3617 O O . PHE B 1 202 ? -8.953 -24.141 7.332 1 97.94 202 PHE B O 1
ATOM 3624 N N . ASP B 1 203 ? -10.977 -23.859 8.141 1 97.94 203 ASP B N 1
ATOM 3625 C CA . ASP B 1 203 ? -11.602 -23.453 6.891 1 97.94 203 ASP B CA 1
ATOM 3626 C C . ASP B 1 203 ? -11.695 -21.922 6.801 1 97.94 203 ASP B C 1
ATOM 3628 O O . ASP B 1 203 ? -12.586 -21.312 7.391 1 97.94 203 ASP B O 1
ATOM 3632 N N . VAL B 1 204 ? -10.914 -21.328 5.996 1 97.81 204 VAL B N 1
ATOM 3633 C CA . VAL B 1 204 ? -10.648 -19.891 5.98 1 97.81 204 VAL B CA 1
ATOM 3634 C C . VAL B 1 204 ? -11.922 -19.141 5.605 1 97.81 204 VAL B C 1
ATOM 3636 O O . VAL B 1 204 ? -12.305 -18.172 6.27 1 97.81 204 VAL B O 1
ATOM 3639 N N . LEU B 1 205 ? -12.641 -19.594 4.613 1 98.12 205 LEU B N 1
ATOM 3640 C CA . LEU B 1 205 ? -13.688 -18.766 4.027 1 98.12 205 LEU B CA 1
ATOM 3641 C C . LEU B 1 205 ? -15.055 -19.156 4.586 1 98.12 205 LEU B C 1
ATOM 3643 O O . LEU B 1 205 ? -16.078 -18.594 4.184 1 98.12 205 LEU B O 1
ATOM 3647 N N . ALA B 1 206 ? -15.086 -20.109 5.559 1 98.06 206 ALA B N 1
ATOM 3648 C CA . ALA B 1 206 ? -16.344 -20.484 6.191 1 98.06 206 ALA B CA 1
ATOM 3649 C C . ALA B 1 206 ? -16.984 -19.297 6.895 1 98.06 206 ALA B C 1
ATOM 3651 O O . ALA B 1 206 ? -16.328 -18.609 7.695 1 98.06 206 ALA B O 1
ATOM 3652 N N . GLY B 1 207 ? -18.219 -18.969 6.555 1 98.25 207 GLY B N 1
ATOM 3653 C CA . GLY B 1 207 ? -18.938 -17.891 7.219 1 98.25 207 GLY B CA 1
ATOM 3654 C C . GLY B 1 207 ? -18.797 -16.562 6.516 1 98.25 207 GLY B C 1
ATOM 3655 O O . GLY B 1 207 ? -19.297 -15.539 7.004 1 98.25 207 GLY B O 1
ATOM 3656 N N . TYR B 1 208 ? -18.172 -16.562 5.367 1 98.75 208 TYR B N 1
ATOM 3657 C CA . TYR B 1 208 ? -17.969 -15.336 4.609 1 98.75 208 TYR B CA 1
ATOM 3658 C C . TYR B 1 208 ? -18.453 -15.492 3.172 1 98.75 208 TYR B C 1
ATOM 3660 O O . TYR B 1 208 ? -17.656 -15.664 2.254 1 98.75 208 TYR B O 1
ATOM 3668 N N . PRO B 1 209 ? -19.75 -15.32 2.984 1 98.62 209 PRO B N 1
ATOM 3669 C CA . PRO B 1 209 ? -20.359 -15.695 1.707 1 98.62 209 PRO B CA 1
ATOM 3670 C C . PRO B 1 209 ? -19.906 -14.797 0.554 1 98.62 209 PRO B C 1
ATOM 3672 O O . PRO B 1 209 ? -19.781 -15.266 -0.582 1 98.62 209 PRO B O 1
ATOM 3675 N N . LEU B 1 210 ? -19.719 -13.516 0.776 1 98.81 210 LEU B N 1
ATOM 3676 C CA . LEU B 1 210 ? -19.344 -12.625 -0.314 1 98.81 210 LEU B CA 1
ATOM 3677 C C . LEU B 1 210 ? -17.906 -12.898 -0.757 1 98.81 210 LEU B C 1
ATOM 3679 O O . LEU B 1 210 ? -17.625 -12.945 -1.956 1 98.81 210 LEU B O 1
ATOM 3683 N N . LEU B 1 211 ? -17.031 -13.109 0.208 1 98.88 211 LEU B N 1
ATOM 3684 C CA . LEU B 1 211 ? -15.656 -13.461 -0.114 1 98.88 211 LEU B CA 1
ATOM 3685 C C . LEU B 1 211 ? -15.586 -14.82 -0.797 1 98.88 211 LEU B C 1
ATOM 3687 O O . LEU B 1 211 ? -14.805 -15.016 -1.73 1 98.88 211 LEU B O 1
ATOM 3691 N N . THR B 1 212 ? -16.406 -15.75 -0.331 1 98.81 212 THR B N 1
ATOM 3692 C CA . THR B 1 212 ? -16.469 -17.078 -0.918 1 98.81 212 THR B CA 1
ATOM 3693 C C . THR B 1 212 ? -16.906 -17.016 -2.377 1 98.81 212 THR B C 1
ATOM 3695 O O . THR B 1 212 ? -16.328 -17.672 -3.24 1 98.81 212 THR B O 1
ATOM 3698 N N . ALA B 1 213 ? -17.875 -16.156 -2.654 1 98.81 213 ALA B N 1
ATOM 3699 C CA . ALA B 1 213 ? -18.359 -16 -4.023 1 98.81 213 ALA B CA 1
ATOM 3700 C C . ALA B 1 213 ? -17.281 -15.43 -4.926 1 98.81 213 ALA B C 1
ATOM 3702 O O . ALA B 1 213 ? -17.078 -15.906 -6.051 1 98.81 213 ALA B O 1
ATOM 3703 N N . ALA B 1 214 ? -16.578 -14.453 -4.461 1 98.88 214 ALA B N 1
ATOM 3704 C CA . ALA B 1 214 ? -15.492 -13.859 -5.23 1 98.88 214 ALA B CA 1
ATOM 3705 C C . ALA B 1 214 ? -14.375 -14.875 -5.477 1 98.88 214 ALA B C 1
ATOM 3707 O O . ALA B 1 214 ? -13.812 -14.938 -6.574 1 98.88 214 ALA B O 1
ATOM 3708 N N . TYR B 1 215 ? -14.117 -15.664 -4.418 1 98.75 215 TYR B N 1
ATOM 3709 C CA . TYR B 1 215 ? -13.094 -16.703 -4.504 1 98.75 215 TYR B CA 1
ATOM 3710 C C . TYR B 1 215 ? -13.43 -17.719 -5.59 1 98.75 215 TYR B C 1
ATOM 3712 O O . TYR B 1 215 ? -12.625 -17.969 -6.484 1 98.75 215 TYR B O 1
ATOM 3720 N N . TYR B 1 216 ? -14.57 -18.219 -5.645 1 98.62 216 TYR B N 1
ATOM 3721 C CA . TYR B 1 216 ? -14.93 -19.266 -6.586 1 98.62 216 TYR B CA 1
ATOM 3722 C C . TYR B 1 216 ? -15.062 -18.719 -8 1 98.62 216 TYR B C 1
ATOM 3724 O O . TYR B 1 216 ? -14.75 -19.406 -8.977 1 98.62 216 TYR B O 1
ATOM 3732 N N . ALA B 1 217 ? -15.5 -17.484 -8.102 1 98.81 217 ALA B N 1
ATOM 3733 C CA . ALA B 1 217 ? -15.516 -16.844 -9.414 1 98.81 217 ALA B CA 1
ATOM 3734 C C . ALA B 1 217 ? -14.102 -16.703 -9.969 1 98.81 217 ALA B C 1
ATOM 3736 O O . ALA B 1 217 ? -13.852 -16.969 -11.141 1 98.81 217 ALA B O 1
ATOM 3737 N N . ALA B 1 218 ? -13.211 -16.312 -9.117 1 98.75 218 ALA B N 1
ATOM 3738 C CA . ALA B 1 218 ? -11.844 -16.031 -9.539 1 98.75 218 ALA B CA 1
ATOM 3739 C C . ALA B 1 218 ? -11.117 -17.312 -9.93 1 98.75 218 ALA B C 1
ATOM 3741 O O . ALA B 1 218 ? -10.43 -17.344 -10.953 1 98.75 218 ALA B O 1
ATOM 3742 N N . ILE B 1 219 ? -11.258 -18.375 -9.125 1 98.19 219 ILE B N 1
ATOM 3743 C CA . ILE B 1 219 ? -10.438 -19.562 -9.352 1 98.19 219 ILE B CA 1
ATOM 3744 C C . ILE B 1 219 ? -10.961 -20.328 -10.57 1 98.19 219 ILE B C 1
ATOM 3746 O O . ILE B 1 219 ? -10.305 -21.234 -11.062 1 98.19 219 ILE B O 1
ATOM 3750 N N . GLU B 1 220 ? -12.141 -19.922 -11.117 1 98 220 GLU B N 1
ATOM 3751 C CA . GLU B 1 220 ? -12.695 -20.547 -12.312 1 98 220 GLU B CA 1
ATOM 3752 C C . GLU B 1 220 ? -12.188 -19.859 -13.578 1 98 220 GLU B C 1
ATOM 3754 O O . GLU B 1 220 ? -12.391 -20.359 -14.688 1 98 220 GLU B O 1
ATOM 3759 N N . ARG B 1 221 ? -11.617 -18.719 -13.414 1 98.12 221 ARG B N 1
ATOM 3760 C CA . ARG B 1 221 ? -11.039 -18.031 -14.57 1 98.12 221 ARG B CA 1
ATOM 3761 C C . ARG B 1 221 ? -9.875 -18.828 -15.148 1 98.12 221 ARG B C 1
ATOM 3763 O O . ARG B 1 221 ? -9.062 -19.391 -14.406 1 98.12 221 ARG B O 1
ATOM 3770 N N . ASN B 1 222 ? -9.766 -18.844 -16.438 1 97.62 222 ASN B N 1
ATOM 3771 C CA . ASN B 1 222 ? -8.68 -19.562 -17.094 1 97.62 222 ASN B CA 1
ATOM 3772 C C . ASN B 1 222 ? -7.316 -19.031 -16.688 1 97.62 222 ASN B C 1
ATOM 3774 O O . ASN B 1 222 ? -6.402 -19.812 -16.391 1 97.62 222 ASN B O 1
ATOM 3778 N N . ALA B 1 223 ? -7.211 -17.719 -16.641 1 98.19 223 ALA B N 1
ATOM 3779 C CA . ALA B 1 223 ? -5.945 -17.094 -16.266 1 98.19 223 ALA B CA 1
ATOM 3780 C C . ALA B 1 223 ? -5.512 -17.547 -14.867 1 98.19 223 ALA B C 1
ATOM 3782 O O . ALA B 1 223 ? -4.32 -17.75 -14.617 1 98.19 223 ALA B O 1
ATOM 3783 N N . PHE B 1 224 ? -6.465 -17.719 -13.984 1 98.56 224 PHE B N 1
ATOM 3784 C CA . PHE B 1 224 ? -6.129 -18.172 -12.641 1 98.56 224 PHE B CA 1
ATOM 3785 C C . PHE B 1 224 ? -5.68 -19.625 -12.656 1 98.56 224 PHE B C 1
ATOM 3787 O O . PHE B 1 224 ? -4.652 -19.984 -12.07 1 98.56 224 PHE B O 1
ATOM 3794 N N . LYS B 1 225 ? -6.359 -20.469 -13.312 1 98.06 225 LYS B N 1
ATOM 3795 C CA . LYS B 1 225 ? -6.125 -21.906 -13.328 1 98.06 225 LYS B CA 1
ATOM 3796 C C . LYS B 1 225 ? -4.723 -22.234 -13.836 1 98.06 225 LYS B C 1
ATOM 3798 O O . LYS B 1 225 ? -4.066 -23.141 -13.328 1 98.06 225 LYS B O 1
ATOM 3803 N N . ILE B 1 226 ? -4.277 -21.453 -14.766 1 97.12 226 ILE B N 1
ATOM 3804 C CA . ILE B 1 226 ? -3.006 -21.828 -15.375 1 97.12 226 ILE B CA 1
ATOM 3805 C C . ILE B 1 226 ? -1.854 -21.281 -14.539 1 97.12 226 ILE B C 1
ATOM 3807 O O . ILE B 1 226 ? -0.685 -21.531 -14.828 1 97.12 226 ILE B O 1
ATOM 3811 N N . THR B 1 227 ? -2.201 -20.453 -13.477 1 98.25 227 THR B N 1
ATOM 3812 C CA . THR B 1 227 ? -1.156 -19.875 -12.641 1 98.25 227 THR B CA 1
ATOM 3813 C C . THR B 1 227 ? -1.033 -20.625 -11.328 1 98.25 227 THR B C 1
ATOM 3815 O O . THR B 1 227 ? -0.292 -20.219 -10.43 1 98.25 227 THR B O 1
ATOM 3818 N N . VAL B 1 228 ? -1.779 -21.719 -11.164 1 98.06 228 VAL B N 1
ATOM 3819 C CA . VAL B 1 228 ? -1.731 -22.469 -9.906 1 98.06 228 VAL B CA 1
ATOM 3820 C C . VAL B 1 228 ? -1.503 -23.953 -10.18 1 98.06 228 VAL B C 1
ATOM 3822 O O . VAL B 1 228 ? -1.541 -24.375 -11.336 1 98.06 228 VAL B O 1
ATOM 3825 N N . LYS B 1 229 ? -1.121 -24.641 -9.141 1 97.88 229 LYS B N 1
ATOM 3826 C CA . LYS B 1 229 ? -0.998 -26.094 -9.148 1 97.88 229 LYS B CA 1
ATOM 3827 C C . LYS B 1 229 ? -2.086 -26.75 -8.289 1 97.88 229 LYS B C 1
ATOM 3829 O O . LYS B 1 229 ? -2.947 -26.047 -7.746 1 97.88 229 LYS B O 1
ATOM 3834 N N . GLU B 1 230 ? -2.141 -28.047 -8.297 1 97.25 230 GLU B N 1
ATOM 3835 C CA . GLU B 1 230 ? -3.109 -28.781 -7.496 1 97.25 230 GLU B CA 1
ATOM 3836 C C . GLU B 1 230 ? -2.803 -28.656 -6.008 1 97.25 230 GLU B C 1
ATOM 3838 O O . GLU B 1 230 ? -1.66 -28.406 -5.621 1 97.25 230 GLU B O 1
ATOM 3843 N N . PRO B 1 231 ? -3.803 -28.828 -5.133 1 98.06 231 PRO B N 1
ATOM 3844 C CA . PRO B 1 231 ? -3.66 -28.641 -3.689 1 98.06 231 PRO B CA 1
ATOM 3845 C C . PRO B 1 231 ? -2.479 -29.406 -3.104 1 98.06 231 PRO B C 1
ATOM 3847 O O . PRO B 1 231 ? -1.753 -28.875 -2.256 1 98.06 231 PRO B O 1
ATOM 3850 N N . GLU B 1 232 ? -2.246 -30.594 -3.553 1 98.44 232 GLU B N 1
ATOM 3851 C CA . GLU B 1 232 ? -1.186 -31.438 -3.006 1 98.44 232 GLU B CA 1
ATOM 3852 C C . GLU B 1 232 ? 0.182 -30.781 -3.174 1 98.44 232 GLU B C 1
ATOM 3854 O O . GLU B 1 232 ? 1.063 -30.938 -2.328 1 98.44 232 GLU B O 1
ATOM 3859 N N . TYR B 1 233 ? 0.306 -30.031 -4.242 1 98.25 233 TYR B N 1
ATOM 3860 C CA . TYR B 1 233 ? 1.547 -29.312 -4.504 1 98.25 233 TYR B CA 1
ATOM 3861 C C . TYR B 1 233 ? 1.855 -28.328 -3.383 1 98.25 233 TYR B C 1
ATOM 3863 O O . TYR B 1 233 ? 2.98 -28.281 -2.879 1 98.25 233 TYR B O 1
ATOM 3871 N N . TYR B 1 234 ? 0.926 -27.594 -2.949 1 98.56 234 TYR B N 1
ATOM 3872 C CA . TYR B 1 234 ? 1.101 -26.578 -1.928 1 98.56 234 TYR B CA 1
ATOM 3873 C C . TYR B 1 234 ? 1.229 -27.203 -0.543 1 98.56 234 TYR B C 1
ATOM 3875 O O . TYR B 1 234 ? 1.996 -26.719 0.293 1 98.56 234 TYR B O 1
ATOM 3883 N N . ILE B 1 235 ? 0.44 -28.312 -0.289 1 98.62 235 ILE B N 1
ATOM 3884 C CA . ILE B 1 235 ? 0.554 -29.016 0.981 1 98.62 235 ILE B CA 1
ATOM 3885 C C . ILE B 1 235 ? 1.993 -29.484 1.183 1 98.62 235 ILE B C 1
ATOM 3887 O O . ILE B 1 235 ? 2.576 -29.281 2.25 1 98.62 235 ILE B O 1
ATOM 3891 N N . LYS B 1 236 ? 2.551 -30.031 0.118 1 98.06 236 LYS B N 1
ATOM 3892 C CA . LYS B 1 236 ? 3.926 -30.516 0.194 1 98.06 236 LYS B CA 1
ATOM 3893 C C . LYS B 1 236 ? 4.91 -29.359 0.351 1 98.06 236 LYS B C 1
ATOM 3895 O O . LYS B 1 236 ? 5.828 -29.422 1.169 1 98.06 236 LYS B O 1
ATOM 3900 N N . ALA B 1 237 ? 4.699 -28.312 -0.321 1 97.56 237 ALA B N 1
ATOM 3901 C CA . ALA B 1 237 ? 5.621 -27.188 -0.344 1 97.56 237 ALA B CA 1
ATOM 3902 C C . ALA B 1 237 ? 5.656 -26.469 1.007 1 97.56 237 ALA B C 1
ATOM 3904 O O . ALA B 1 237 ? 6.688 -25.922 1.398 1 97.56 237 ALA B O 1
ATOM 3905 N N . TYR B 1 238 ? 4.551 -26.484 1.785 1 97.81 238 TYR B N 1
ATOM 3906 C CA . TYR B 1 238 ? 4.453 -25.734 3.031 1 97.81 238 TYR B CA 1
ATOM 3907 C C . TYR B 1 238 ? 4.727 -26.641 4.23 1 97.81 238 TYR B C 1
ATOM 3909 O O . TYR B 1 238 ? 4.633 -26.203 5.379 1 97.81 238 TYR B O 1
ATOM 3917 N N . ALA B 1 239 ? 5.039 -27.906 4 1 97.31 239 ALA B N 1
ATOM 3918 C CA . ALA B 1 239 ? 5.16 -28.891 5.07 1 97.31 239 ALA B CA 1
ATOM 3919 C C . ALA B 1 239 ? 6.156 -28.422 6.129 1 97.31 239 ALA B C 1
ATOM 3921 O O . ALA B 1 239 ? 5.84 -28.406 7.324 1 97.31 239 ALA B O 1
ATOM 3922 N N . LYS B 1 240 ? 7.332 -27.969 5.68 1 93.56 240 LYS B N 1
ATOM 3923 C CA . LYS B 1 240 ? 8.375 -27.578 6.617 1 93.56 240 LYS B CA 1
ATOM 3924 C C . LYS B 1 240 ? 8.031 -26.25 7.301 1 93.56 240 LYS B C 1
ATOM 3926 O O . LYS B 1 240 ? 8.438 -26.016 8.438 1 93.56 240 LYS B O 1
ATOM 3931 N N . TYR B 1 241 ? 7.301 -25.453 6.633 1 92.19 241 TYR B N 1
ATOM 3932 C CA . TYR B 1 241 ? 6.844 -24.188 7.203 1 92.19 241 TYR B CA 1
ATOM 3933 C C . TYR B 1 241 ? 5.797 -24.422 8.281 1 92.19 241 TYR B C 1
ATOM 3935 O O . TYR B 1 241 ? 5.828 -23.781 9.336 1 92.19 241 TYR B O 1
ATOM 3943 N N . ALA B 1 242 ? 4.922 -25.328 8.008 1 95.75 242 ALA B N 1
ATOM 3944 C CA . ALA B 1 242 ? 3.824 -25.641 8.922 1 95.75 242 ALA B CA 1
ATOM 3945 C C . ALA B 1 242 ? 4.32 -26.422 10.133 1 95.75 242 ALA B C 1
ATOM 3947 O O . ALA B 1 242 ? 3.863 -26.203 11.258 1 95.75 242 ALA B O 1
ATOM 3948 N N . ASN B 1 243 ? 5.242 -27.297 9.82 1 93.06 243 ASN B N 1
ATOM 3949 C CA . ASN B 1 243 ? 5.797 -28.172 10.852 1 93.06 243 ASN B CA 1
ATOM 3950 C C . ASN B 1 243 ? 7.316 -28.25 10.758 1 93.06 243 ASN B C 1
ATOM 3952 O O . ASN B 1 243 ? 7.859 -29.234 10.273 1 93.06 243 ASN B O 1
ATOM 3956 N N . PRO B 1 244 ? 7.953 -27.156 11.406 1 85.25 244 PRO B N 1
ATOM 3957 C CA . PRO B 1 244 ? 9.414 -27.156 11.312 1 85.25 244 PRO B CA 1
ATOM 3958 C C . PRO B 1 244 ? 10.055 -28.312 12.07 1 85.25 244 PRO B C 1
ATOM 3960 O O . PRO B 1 244 ? 9.5 -28.781 13.07 1 85.25 244 PRO B O 1
#

Secondary structure (DSSP, 8-state):
---SSEEEEGGGS-HHHHHHTTTSS-EEEEE-TT-HHHHHHHHHHHHHT---EEEE--STT--HHHHHHT-TT--S-EEEETTEEE-SHHHHHHHHHHHHHTTTTTTTT-HHHHHHHHHHHHH---HHHHHHHH---GGGHHHHHHHHHHHHHHHHHIIIIITGGGGGG-SBTBBTB--HHHHHHHHHHHHHHHHHHHHH---TTTT-HHHHHHHHHHHTSHHHHTT---HHHHHHHTHHHH--/---SSEEEEGGGS-HHHHHHTTTSS-EEEEE-TT-HHHHHHHHHHHHHT---EEEE--STT--HHHHHHT-TT--S-EEEETTEEE-SHHHHHHHHHHHHHTTTTTTTT-HHHHHHHHHHHHH---HHHHHHHH---GGGHHHHHHHHHHHHHHHHHIIIIITGGGGGG-SBTBBTB--HHHHHHHHHHHHHHHHHHHHH---TTTT-HHHHHHHHHHHTSHHHHTT---HHHHHHHTHHHH--

Solvent-accessible surface area (backbone atoms only — not comparable to full-atom values): 25818 Å² total; per-residue (Å²): 127,95,61,94,52,51,80,42,56,50,87,77,50,50,73,68,55,58,61,42,54,50,69,67,69,42,36,38,36,34,24,34,85,80,40,42,51,17,34,24,29,51,33,34,38,51,69,33,62,56,74,43,34,35,33,40,47,52,81,92,67,55,54,66,61,49,29,74,75,72,35,78,79,73,60,59,26,37,36,30,54,49,40,43,79,39,61,52,27,71,46,36,23,49,32,44,22,39,72,55,42,73,12,59,42,54,28,68,90,36,41,70,63,26,42,53,30,49,49,50,50,70,55,55,64,63,63,36,56,57,49,48,45,44,53,85,52,76,87,48,47,64,60,28,52,52,49,41,48,51,30,51,50,50,44,41,45,42,43,54,62,78,22,44,91,20,56,87,56,35,51,33,65,62,5,73,41,77,33,47,33,51,48,71,44,41,42,49,50,59,51,41,44,47,42,30,30,71,78,66,70,38,66,70,56,71,94,32,68,62,54,42,41,28,44,56,57,48,62,67,34,67,48,42,49,76,55,54,78,60,65,67,56,52,47,60,71,40,42,57,62,39,55,113,127,94,61,92,51,51,79,40,56,51,86,77,50,49,73,68,55,59,60,41,54,50,68,67,68,43,35,39,37,35,24,37,84,81,40,42,53,16,34,25,29,52,33,34,38,52,69,33,63,53,74,44,35,36,31,40,48,53,82,90,68,55,55,66,63,49,30,73,73,72,33,78,79,74,60,57,26,36,36,32,53,49,42,42,77,40,61,51,26,71,47,36,24,48,33,44,22,40,71,56,42,73,13,59,42,55,28,68,91,36,43,71,62,26,42,54,31,49,48,49,50,71,53,56,62,63,64,36,55,56,50,47,44,43,52,85,53,77,85,48,47,64,58,30,52,51,49,42,47,52,30,51,50,51,45,42,44,42,43,54,63,79,22,43,91,19,55,88,56,34,52,31,65,62,5,74,42,78,34,48,32,52,48,73,44,41,41,48,52,58,50,42,43,46,43,30,30,71,77,67,70,38,65,70,57,70,93,34,68,61,55,41,42,30,43,57,57,48,62,66,34,66,50,42,50,74,54,53,78,60,66,67,58,52,44,61,70,39,41,58,61,41,56,113

Nearest PDB structures (foldseek):
  5g5e-assembly1_A  TM=8.702E-01  e=2.654E-09  Mangifera indica
  7dw4-assembly1_A  TM=8.673E-01  e=3.546E-09  Salix babylonica
  7zvp-assembly1_A  TM=8.172E-01  e=1.486E-09  Populus trichocarpa
  7y55-assembly2_D-3  TM=8.129E-01  e=2.529E-09  Pinus densata
  7dw2-assembly1_A  TM=8.692E-01  e=1.663E-08  Salix babylonica

pLDDT: mean 97.03, std 6.27, range [33.66, 98.94]

Organism: NCBI:txid74557